Protein AF-0000000078385954 (afdb_homodimer)

pLDDT: mean 86.14, std 12.74, range [35.75, 98.88]

Solvent-accessible surface area (backbone atoms only — not comparable to full-atom values): 23461 Å² total; per-residue (Å²): 108,58,54,23,42,60,38,32,74,58,31,32,32,44,32,43,48,51,37,69,75,45,44,48,68,72,43,47,82,27,52,41,53,66,21,29,32,42,32,30,35,54,16,52,49,50,72,68,42,52,46,51,38,51,67,56,19,61,58,28,26,33,43,30,34,25,42,68,55,78,45,61,60,58,79,53,81,40,66,53,27,29,33,43,36,39,39,65,35,90,79,48,81,53,47,46,34,52,46,30,60,56,17,32,71,48,33,26,31,41,34,38,30,16,56,30,45,30,53,68,29,48,38,54,49,44,75,37,52,65,27,27,33,42,32,38,32,33,56,46,75,57,46,79,46,71,66,50,35,48,50,33,49,55,23,56,40,65,26,70,38,32,27,30,43,31,29,32,39,13,47,63,53,41,56,54,41,42,55,42,42,60,59,39,81,39,32,26,33,41,31,40,23,49,20,60,50,46,72,37,50,70,58,50,62,36,86,29,43,28,29,80,49,30,27,30,42,32,43,31,56,76,65,84,57,85,45,72,58,38,62,38,49,48,30,63,51,50,30,36,87,35,32,62,44,34,26,32,41,34,53,111,61,51,22,43,62,39,33,75,59,30,32,31,43,32,43,48,53,37,68,78,44,44,48,69,72,43,47,83,26,51,40,53,64,22,29,31,41,33,31,36,52,17,51,50,51,71,69,41,52,47,51,36,51,66,56,20,62,57,28,27,33,43,31,34,24,41,68,54,77,42,60,58,57,79,53,80,40,65,53,26,28,31,41,35,38,39,65,34,92,79,49,81,54,47,45,34,51,47,30,58,57,17,32,72,48,33,26,32,42,33,38,30,16,58,29,45,29,53,67,28,49,39,52,48,44,73,37,53,63,26,28,33,41,33,39,32,33,56,46,77,58,46,80,47,71,67,52,34,47,50,33,51,55,23,56,39,66,26,69,38,32,26,31,43,32,29,32,38,12,46,63,54,41,57,53,41,40,55,43,40,60,60,39,82,38,31,27,32,42,32,41,23,50,20,58,50,45,71,38,53,70,57,49,61,37,86,30,43,28,29,83,49,30,27,30,42,32,43,31,56,78,64,82,57,85,47,69,59,40,62,34,48,49,33,61,49,48,30,34,88,35,32,64,45,33,25,32,40,34,53

Nearest PDB structures (foldseek):
  8j07-assembly1_5  TM=4.945E-01  e=3.641E-04  Homo sapiens
  3ogm-assembly8_H  TM=3.293E-01  e=2.233E-04  Arabidopsis thaliana
  1pgv-assembly1_A  TM=3.825E-01  e=6.139E-03  Caenorhabditis elegans
  4xa9-assembly5_E  TM=4.948E-01  e=3.893E-02  Legionella pneumophila subsp. pneumophila str. Philadelphia 1
  1io0-assembly1_A  TM=4.490E-01  e=5.107E-02  Gallus gallus

Foldseek 3Di:
DLQVLVVCLPEAEDAAEQPQVDELQNNLVSHHLNHAEYAYENYDYDLVSVLSNCVSNLQHAYYHYEDADAAEAASAARQNHAYYAYHYDDVPQEAHHLRNCVNHLNHQHYHYALNRAALRNLLSCLNNLNHAEYAHEAEHPRQDDLVSLLSSVVSVLNRLRHAYYHHHNYQNNLLVCQQAVQSRQRHAYYEHAAYVCLVVVVSNQHPNRAYARHAEYESHHDPPDPCVVRVVSNVVSDDCVRYVNHNYYHD/DLQVQQVCLPEAEDAAEQPQVDELQVCLVSHHLNHAEYAYENYDYDLVSVLSNCVSNLQHAYYHYEDADAAEADSAARQNHAAYAYHYDDVPQEAHHLRPCVNHLNHQHYHYALNRAALRNLLSCLNNLNHAEYEHEAEHPRQDDLVSLLSSVVSVLNRLRHAYYHHHNYQNNLLVCQQAVQSRQRHAYYEHAAYVCLVVVVSNQHPNRAYARHAEYESHHDPPDPCVVRVVSNVVSDDCVRYVNHNYYHD

Secondary structure (DSSP, 8-state):
--HHHHH-TT--EEE--S-TT--HHHHHTTS-TT--EEE-TTS---HHHHHHHHHH-TT--EEEEEE-S---S-----TT--EEEEEEPTT--SPBPHHHHTT-TT--EEEE-GGGB-HHHHHHGGG-TT--EEE--S--TT--SHHHHHHHHHHHHT-TT--EEE-TT-HHHHHHHHHHGGG-SS--EEE-TTSHHHH-GGGGGSTT---SS--EEE----TTS-THHHHHHHHHH--TTT-TT--EEE-/---HHHH-TT--EEE--S-TT--HHHHHTTS-TT--EEE-TTS---HHHHHHHHHH-TT--EEEEEE-S---S-----TT--EEEEEEPTT--SPBPHHHHTT-TT--EEEE-GGGB-HHHHHHGGG-TT--EEE--S--TT--SHHHHHHHHHHHHT-TT--EEE-TT-HHHHHHHHHHGGG-SS--EEE-TTSHHHH-GGGGGSTT---SS--EEE----TTS-THHHHHHHHHH--TTT-TT--EEE-

Organism: Toxocara canis (NCBI:txid6265)

InterPro domains:
  IPR032675 Leucine-rich repeat domain superfamily [G3DSA:3.80.10.10] (1-251)

Structure (mmCIF, N/CA/C/O backbone):
data_AF-0000000078385954-model_v1
#
loop_
_entity.id
_entity.type
_entity.pdbx_description
1 polymer 'F-box/LRR-repeat protein'
#
loop_
_atom_site.group_PDB
_atom_site.id
_atom_site.type_symbol
_atom_site.label_atom_id
_atom_site.label_alt_id
_atom_site.label_comp_id
_atom_site.label_asym_id
_atom_site.label_entity_id
_atom_site.label_seq_id
_atom_site.pdbx_PDB_ins_code
_atom_site.Cartn_x
_atom_site.Cartn_y
_atom_site.Cartn_z
_atom_site.occupancy
_atom_site.B_iso_or_equiv
_atom_site.auth_seq_id
_atom_site.auth_comp_id
_atom_site.auth_asym_id
_atom_site.auth_atom_id
_atom_site.pdbx_PDB_model_num
ATOM 1 N N . MET A 1 1 ? -31.109 3.764 7.414 1 35.75 1 MET A N 1
ATOM 2 C CA . MET A 1 1 ? -29.906 2.941 7.508 1 35.75 1 MET A CA 1
ATOM 3 C C . MET A 1 1 ? -28.906 3.342 6.438 1 35.75 1 MET A C 1
ATOM 5 O O . MET A 1 1 ? -27.984 4.133 6.703 1 35.75 1 MET A O 1
ATOM 9 N N . ILE A 1 2 ? -28.672 2.395 5.301 1 45.84 2 ILE A N 1
ATOM 10 C CA . ILE A 1 2 ? -27.844 2.25 4.109 1 45.84 2 ILE A CA 1
ATOM 11 C C . ILE A 1 2 ? -28.219 3.322 3.088 1 45.84 2 ILE A C 1
ATOM 13 O O . ILE A 1 2 ? -28.203 3.072 1.881 1 45.84 2 ILE A O 1
ATOM 17 N N . ARG A 1 3 ? -28.906 4.227 3.5 1 47.5 3 ARG A N 1
ATOM 18 C CA . ARG A 1 3 ? -29.375 5.203 2.525 1 47.5 3 ARG A CA 1
ATOM 19 C C . ARG A 1 3 ? -28.203 5.93 1.871 1 47.5 3 ARG A C 1
ATOM 21 O O . ARG A 1 3 ? -28.391 6.73 0.952 1 47.5 3 ARG A O 1
ATOM 28 N N . LEU A 1 4 ? -27.125 6.023 2.623 1 50.22 4 LEU A N 1
ATOM 29 C CA . LEU A 1 4 ? -26.031 6.906 2.234 1 50.22 4 LEU A CA 1
ATOM 30 C C . LEU A 1 4 ? -25.531 6.562 0.833 1 50.22 4 LEU A C 1
ATOM 32 O O . LEU A 1 4 ? -25.312 7.457 0.014 1 50.22 4 LEU A O 1
ATOM 36 N N . LEU A 1 5 ? -25.359 5.148 0.55 1 57.59 5 LEU A N 1
ATOM 37 C CA . LEU A 1 5 ? -24.797 4.887 -0.773 1 57.59 5 LEU A CA 1
ATOM 38 C C . LEU A 1 5 ? -25.734 5.398 -1.866 1 57.59 5 LEU A C 1
ATOM 40 O O . LEU A 1 5 ? -25.266 5.809 -2.936 1 57.59 5 LEU A O 1
ATOM 44 N N . GLU A 1 6 ? -26.922 5.551 -1.281 1 59.97 6 GLU A N 1
ATOM 45 C CA . GLU A 1 6 ? -27.891 6.02 -2.266 1 59.97 6 GLU A CA 1
ATOM 46 C C . GLU A 1 6 ? -27.672 7.496 -2.588 1 59.97 6 GLU A C 1
ATOM 48 O O . GLU A 1 6 ? -28.016 7.957 -3.68 1 59.97 6 GLU A O 1
ATOM 53 N N . SER A 1 7 ? -26.984 8.125 -1.646 1 60.91 7 SER A N 1
ATOM 54 C CA . SER A 1 7 ? -26.875 9.562 -1.833 1 60.91 7 SER A CA 1
ATOM 55 C C . SER A 1 7 ? -25.516 9.938 -2.447 1 60.91 7 SER A C 1
ATOM 57 O O . SER A 1 7 ? -25.234 11.109 -2.674 1 60.91 7 SER A O 1
ATOM 59 N N . CYS A 1 8 ? -24.703 8.961 -2.617 1 69.38 8 CYS A N 1
ATOM 60 C CA . CYS A 1 8 ? -23.453 9.266 -3.279 1 69.38 8 CYS A CA 1
ATOM 61 C C . CYS A 1 8 ? -23.406 8.648 -4.672 1 69.38 8 CYS A C 1
ATOM 63 O O . CYS A 1 8 ? -22.688 7.672 -4.906 1 69.38 8 CYS A O 1
ATOM 65 N N . PRO A 1 9 ? -24.141 9.281 -5.555 1 67.69 9 PRO A N 1
ATOM 66 C CA . PRO A 1 9 ? -24.297 8.672 -6.879 1 67.69 9 PRO A CA 1
ATOM 67 C C . PRO A 1 9 ? -22.969 8.57 -7.633 1 67.69 9 PRO A C 1
ATOM 69 O O . PRO A 1 9 ? -22.859 7.785 -8.578 1 67.69 9 PRO A O 1
ATOM 72 N N . ASN A 1 10 ? -22.016 9.281 -7.098 1 79.75 10 ASN A N 1
ATOM 73 C CA . ASN A 1 10 ? -20.75 9.289 -7.84 1 79.75 10 ASN A CA 1
ATOM 74 C C . ASN A 1 10 ? -19.734 8.344 -7.219 1 79.75 10 ASN A C 1
ATOM 76 O O . ASN A 1 10 ? -18.562 8.32 -7.633 1 79.75 10 ASN A O 1
ATOM 80 N N . LEU A 1 11 ? -20.141 7.555 -6.344 1 85.06 11 LEU A N 1
ATOM 81 C CA . LEU A 1 11 ? -19.203 6.66 -5.664 1 85.06 11 LEU A CA 1
ATOM 82 C C . LEU A 1 11 ? -18.75 5.547 -6.598 1 85.06 11 LEU A C 1
ATOM 84 O O . LEU A 1 11 ? -19.562 4.797 -7.129 1 85.06 11 LEU A O 1
ATOM 88 N N . HIS A 1 12 ? -17.453 5.504 -6.773 1 91.06 12 HIS A N 1
ATOM 89 C CA . HIS A 1 12 ? -16.859 4.504 -7.664 1 91.06 12 HIS A CA 1
ATOM 90 C C . HIS A 1 12 ? -16.125 3.426 -6.875 1 91.06 12 HIS A C 1
ATOM 92 O O . HIS A 1 12 ? -15.992 2.295 -7.348 1 91.06 12 HIS A O 1
ATOM 98 N N . THR A 1 13 ? -15.68 3.799 -5.77 1 93.19 13 THR A N 1
ATOM 99 C CA . THR A 1 13 ? -14.961 2.861 -4.914 1 93.19 13 THR A CA 1
ATOM 100 C C . THR A 1 13 ? -15.531 2.867 -3.5 1 93.19 13 THR A C 1
ATOM 102 O O . THR A 1 13 ? -15.688 3.928 -2.891 1 93.19 13 THR A O 1
ATOM 105 N N . PHE A 1 14 ? -15.938 1.765 -3.092 1 89.75 14 PHE A N 1
ATOM 106 C CA . PHE A 1 14 ? -16.453 1.609 -1.738 1 89.75 14 PHE A CA 1
ATOM 107 C C . PHE A 1 14 ? -15.75 0.47 -1.015 1 89.75 14 PHE A C 1
ATOM 109 O O . PHE A 1 14 ? -15.797 -0.678 -1.46 1 89.75 14 PHE A O 1
ATOM 116 N N . HIS A 1 15 ? -14.984 0.729 0.047 1 90.31 15 HIS A N 1
ATOM 117 C CA . HIS A 1 15 ? -14.336 -0.258 0.903 1 90.31 15 HIS A CA 1
ATOM 118 C C . HIS A 1 15 ? -14.977 -0.299 2.283 1 90.31 15 HIS A C 1
ATOM 120 O O . HIS A 1 15 ? -15.016 0.714 2.986 1 90.31 15 HIS A O 1
ATOM 126 N N . LEU A 1 16 ? -15.539 -1.332 2.557 1 86.44 16 LEU A N 1
ATOM 127 C CA . LEU A 1 16 ? -16.062 -1.636 3.883 1 86.44 16 LEU A CA 1
ATOM 128 C C . LEU A 1 16 ? -15.352 -2.836 4.492 1 86.44 16 LEU A C 1
ATOM 130 O O . LEU A 1 16 ? -15.633 -3.98 4.137 1 86.44 16 LEU A O 1
ATOM 134 N N . CYS A 1 17 ? -14.477 -2.543 5.434 1 84.56 17 CYS A N 1
ATOM 135 C CA . CYS A 1 17 ? -13.641 -3.645 5.906 1 84.56 17 CYS A CA 1
ATOM 136 C C . CYS A 1 17 ? -13.734 -3.791 7.418 1 84.56 17 CYS A C 1
ATOM 138 O O . CYS A 1 17 ? -13.805 -2.795 8.141 1 84.56 17 CYS A O 1
ATOM 140 N N . PHE A 1 18 ? -13.789 -5.043 7.84 1 81.19 18 PHE A N 1
ATOM 141 C CA . PHE A 1 18 ? -13.695 -5.445 9.234 1 81.19 18 PHE A CA 1
ATOM 142 C C . PHE A 1 18 ? -14.914 -4.973 10.023 1 81.19 18 PHE A C 1
ATOM 144 O O . PHE A 1 18 ? -14.773 -4.387 11.094 1 81.19 18 PHE A O 1
ATOM 151 N N . HIS A 1 19 ? -15.969 -5.137 9.312 1 78.19 19 HIS A N 1
ATOM 152 C CA . HIS A 1 19 ? -17.266 -4.98 9.953 1 78.19 19 HIS A CA 1
ATOM 153 C C . HIS A 1 19 ? -18.016 -6.305 10.008 1 78.19 19 HIS A C 1
ATOM 155 O O . HIS A 1 19 ? -18.875 -6.566 9.156 1 78.19 19 HIS A O 1
ATOM 161 N N . PRO A 1 20 ? -17.719 -7.094 11.008 1 75.06 20 PRO A N 1
ATOM 162 C CA . PRO A 1 20 ? -18.281 -8.438 11.062 1 75.06 20 PRO A CA 1
ATOM 163 C C . PRO A 1 20 ? -19.812 -8.422 11.242 1 75.06 20 PRO A C 1
ATOM 165 O O . PRO A 1 20 ? -20.469 -9.422 10.953 1 75.06 20 PRO A O 1
ATOM 168 N N . ASP A 1 21 ? -20.266 -7.297 11.68 1 75.25 21 ASP A N 1
ATOM 169 C CA . ASP A 1 21 ? -21.703 -7.199 11.953 1 75.25 21 ASP A CA 1
ATOM 170 C C . ASP A 1 21 ? -22.469 -6.762 10.711 1 75.25 21 ASP A C 1
ATOM 172 O O . ASP A 1 21 ? -23.703 -6.73 10.727 1 75.25 21 ASP A O 1
ATOM 176 N N . VAL A 1 22 ? -21.734 -6.387 9.695 1 74.56 22 VAL A N 1
ATOM 177 C CA . VAL A 1 22 ? -22.391 -5.93 8.477 1 74.56 22 VAL A CA 1
ATOM 178 C C . VAL A 1 22 ? -22.297 -7.008 7.398 1 74.56 22 VAL A C 1
ATOM 180 O O . VAL A 1 22 ? -21.188 -7.41 7.012 1 74.56 22 VAL A O 1
ATOM 183 N N . ASN A 1 23 ? -23.406 -7.438 7.039 1 76.12 23 ASN A N 1
ATOM 184 C CA . ASN A 1 23 ? -23.453 -8.406 5.945 1 76.12 23 ASN A CA 1
ATOM 185 C C . ASN A 1 23 ? -23.609 -7.715 4.594 1 76.12 23 ASN A C 1
ATOM 187 O O . ASN A 1 23 ? -24.25 -6.668 4.496 1 76.12 23 ASN A O 1
ATOM 191 N N . LEU A 1 24 ? -22.953 -8.242 3.604 1 79.69 24 LEU A N 1
ATOM 192 C CA . LEU A 1 24 ? -23.031 -7.684 2.258 1 79.69 24 LEU A CA 1
ATOM 193 C C . LEU A 1 24 ? -24.484 -7.547 1.809 1 79.69 24 LEU A C 1
ATOM 195 O O . LEU A 1 24 ? -24.812 -6.637 1.048 1 79.69 24 LEU A O 1
ATOM 199 N N . SER A 1 25 ? -25.359 -8.422 2.352 1 76.88 25 SER A N 1
ATOM 200 C CA . SER A 1 25 ? -26.781 -8.383 1.979 1 76.88 25 SER A CA 1
ATOM 201 C C . SER A 1 25 ? -27.422 -7.07 2.42 1 76.88 25 SER A C 1
ATOM 203 O O . SER A 1 25 ? -28.359 -6.594 1.784 1 76.88 25 SER A O 1
ATOM 205 N N . GLU A 1 26 ? -26.875 -6.555 3.434 1 75.88 26 GLU A N 1
ATOM 206 C CA . GLU A 1 26 ? -27.438 -5.34 4.008 1 75.88 26 GLU A CA 1
ATOM 207 C C . GLU A 1 26 ? -27.094 -4.113 3.172 1 75.88 26 GLU A C 1
ATOM 209 O O . GLU A 1 26 ? -27.812 -3.111 3.191 1 75.88 26 GLU A O 1
ATOM 214 N N . ILE A 1 27 ? -26.047 -4.27 2.453 1 76.19 27 ILE A N 1
ATOM 215 C CA . ILE A 1 27 ? -25.594 -3.059 1.771 1 76.19 27 ILE A CA 1
ATOM 216 C C . ILE A 1 27 ? -25.703 -3.246 0.259 1 76.19 27 ILE A C 1
ATOM 218 O O . ILE A 1 27 ? -25.641 -2.277 -0.5 1 76.19 27 ILE A O 1
ATOM 222 N N . SER A 1 28 ? -25.906 -4.406 -0.152 1 79.19 28 SER A N 1
ATOM 223 C CA . SER A 1 28 ? -25.875 -4.73 -1.574 1 79.19 28 SER A CA 1
ATOM 224 C C . SER A 1 28 ? -26.906 -3.916 -2.35 1 79.19 28 SER A C 1
ATOM 226 O O . SER A 1 28 ? -26.625 -3.441 -3.453 1 79.19 28 SER A O 1
ATOM 228 N N . SER A 1 29 ? -28.062 -3.672 -1.745 1 76.88 29 SER A N 1
ATOM 229 C CA . SER A 1 29 ? -29.125 -2.967 -2.438 1 76.88 29 SER A CA 1
ATOM 230 C C . SER A 1 29 ? -28.859 -1.466 -2.49 1 76.88 29 SER A C 1
ATOM 232 O O . SER A 1 29 ? -29.438 -0.755 -3.314 1 76.88 29 SER A O 1
ATOM 234 N N . ALA A 1 30 ? -27.984 -1.064 -1.7 1 77.38 30 ALA A N 1
ATOM 235 C CA . ALA A 1 30 ? -27.719 0.37 -1.606 1 77.38 30 ALA A CA 1
ATOM 236 C C . ALA A 1 30 ? -26.5 0.762 -2.43 1 77.38 30 ALA A C 1
ATOM 238 O O . ALA A 1 30 ? -26.203 1.949 -2.592 1 77.38 30 ALA A O 1
ATOM 239 N N . LEU A 1 31 ? -25.844 -0.231 -2.939 1 82.88 31 LEU A N 1
ATOM 240 C CA . LEU A 1 31 ? -24.641 0.068 -3.727 1 82.88 31 LEU A CA 1
ATOM 241 C C . LEU A 1 31 ? -25.016 0.746 -5.043 1 82.88 31 LEU A C 1
ATOM 243 O O . LEU A 1 31 ? -25.953 0.321 -5.719 1 82.88 31 LEU A O 1
ATOM 247 N N . PRO A 1 32 ? -24.359 1.788 -5.297 1 83.88 32 PRO A N 1
ATOM 248 C CA . PRO A 1 32 ? -24.625 2.408 -6.598 1 83.88 32 PRO A CA 1
ATOM 249 C C . PRO A 1 32 ? -24.25 1.496 -7.766 1 83.88 32 PRO A C 1
ATOM 251 O O . PRO A 1 32 ? -23.25 0.779 -7.703 1 83.88 32 PRO A O 1
ATOM 254 N N . THR A 1 33 ? -24.984 1.541 -8.852 1 86.56 33 THR A N 1
ATOM 255 C CA . THR A 1 33 ? -24.766 0.683 -10.008 1 86.56 33 THR A CA 1
ATOM 256 C C . THR A 1 33 ? -23.5 1.087 -10.75 1 86.56 33 THR A C 1
ATOM 258 O O . THR A 1 33 ? -22.969 0.32 -11.562 1 86.56 33 THR A O 1
ATOM 261 N N . SER A 1 34 ? -23.062 2.273 -10.414 1 85.69 34 SER A N 1
ATOM 262 C CA . SER A 1 34 ? -21.875 2.791 -11.094 1 85.69 34 SER A CA 1
ATOM 263 C C . SER A 1 34 ? -20.594 2.346 -10.398 1 85.69 34 SER A C 1
ATOM 265 O O . SER A 1 34 ? -19.5 2.703 -10.82 1 85.69 34 SER A O 1
ATOM 267 N N . LEU A 1 35 ? -20.719 1.562 -9.367 1 91 35 LEU A N 1
ATOM 268 C CA . LEU A 1 35 ? -19.562 1.131 -8.578 1 91 35 LEU A CA 1
ATOM 269 C C . LEU A 1 35 ? -18.578 0.349 -9.438 1 91 35 LEU A C 1
ATOM 271 O O . LEU A 1 35 ? -18.984 -0.514 -10.219 1 91 35 LEU A O 1
ATOM 275 N N . ILE A 1 36 ? -17.391 0.665 -9.25 1 95.25 36 ILE A N 1
ATOM 276 C CA . ILE A 1 36 ? -16.328 0.035 -10.047 1 95.25 36 ILE A CA 1
ATOM 277 C C . ILE A 1 36 ? -15.469 -0.846 -9.148 1 95.25 36 ILE A C 1
ATOM 279 O O . ILE A 1 36 ? -14.914 -1.851 -9.602 1 95.25 36 ILE A O 1
ATOM 283 N N . SER A 1 37 ? -15.391 -0.481 -7.848 1 96.81 37 SER A N 1
ATOM 284 C CA . SER A 1 37 ? -14.531 -1.207 -6.918 1 96.81 37 SER A CA 1
ATOM 285 C C . SER A 1 37 ? -15.227 -1.414 -5.574 1 96.81 37 SER A C 1
ATOM 287 O O . SER A 1 37 ? -15.742 -0.462 -4.98 1 96.81 37 SER A O 1
ATOM 289 N N . LEU A 1 38 ? -15.227 -2.652 -5.184 1 94.88 38 LEU A N 1
ATOM 290 C CA . LEU A 1 38 ? -15.836 -3.002 -3.906 1 94.88 38 LEU A CA 1
ATOM 291 C C . LEU A 1 38 ? -14.898 -3.869 -3.076 1 94.88 38 LEU A C 1
ATOM 293 O O . LEU A 1 38 ? -14.375 -4.875 -3.564 1 94.88 38 LEU A O 1
ATOM 297 N N . LYS A 1 39 ? -14.633 -3.504 -1.909 1 95.06 39 LYS A N 1
ATOM 298 C CA . LYS A 1 39 ? -13.867 -4.289 -0.944 1 95.06 39 LYS A CA 1
ATOM 299 C C . LYS A 1 39 ? -14.656 -4.488 0.349 1 95.06 39 LYS A C 1
ATOM 301 O O . LYS A 1 39 ? -15.086 -3.52 0.975 1 95.06 39 LYS A O 1
ATOM 306 N N . THR A 1 40 ? -14.82 -5.68 0.716 1 91.25 40 THR A N 1
ATOM 307 C CA . THR A 1 40 ? -15.602 -5.984 1.913 1 91.25 40 THR A CA 1
ATOM 308 C C . THR A 1 40 ? -14.844 -6.961 2.812 1 91.25 40 THR A C 1
ATOM 310 O O . THR A 1 40 ? -15.453 -7.805 3.469 1 91.25 40 THR A O 1
ATOM 313 N N . ASN A 1 41 ? -13.602 -6.941 2.809 1 90.31 41 ASN A N 1
ATOM 314 C CA . ASN A 1 41 ? -12.805 -7.859 3.607 1 90.31 41 ASN A CA 1
ATOM 315 C C . ASN A 1 41 ? -13.141 -7.754 5.094 1 90.31 41 ASN A C 1
ATOM 317 O O . ASN A 1 41 ? -13.289 -6.652 5.621 1 90.31 41 ASN A O 1
ATOM 321 N N . GLY A 1 42 ? -13.242 -8.906 5.684 1 83.81 42 GLY A N 1
ATOM 322 C CA . GLY A 1 42 ? -13.57 -8.93 7.098 1 83.81 42 GLY A CA 1
ATOM 323 C C . GLY A 1 42 ? -15.062 -8.852 7.363 1 83.81 42 GLY A C 1
ATOM 324 O O . GLY A 1 42 ? -15.492 -8.859 8.523 1 83.81 42 GLY A O 1
ATOM 325 N N . CYS A 1 43 ? -15.859 -8.672 6.316 1 82.56 43 CYS A N 1
ATOM 326 C CA . CYS A 1 43 ? -17.312 -8.734 6.414 1 82.56 43 CYS A CA 1
ATOM 327 C C . CYS A 1 43 ? -17.828 -10.094 5.945 1 82.56 43 CYS A C 1
ATOM 329 O O . CYS A 1 43 ? -17.25 -10.695 5.035 1 82.56 43 CYS A O 1
ATOM 331 N N . PRO A 1 44 ? -18.859 -10.578 6.652 1 79.25 44 PRO A N 1
ATOM 332 C CA . PRO A 1 44 ? -19.422 -11.852 6.188 1 79.25 44 PRO A CA 1
ATOM 333 C C . PRO A 1 44 ? -20.016 -11.758 4.781 1 79.25 44 PRO A C 1
ATOM 335 O O . PRO A 1 44 ? -20.766 -10.828 4.488 1 79.25 44 PRO A O 1
ATOM 338 N N . VAL A 1 45 ? -19.594 -12.695 3.922 1 83.81 45 VAL A N 1
ATOM 339 C CA . VAL A 1 45 ? -20.094 -12.719 2.551 1 83.81 45 VAL A CA 1
ATOM 340 C C . VAL A 1 45 ? -20.5 -14.141 2.172 1 83.81 45 VAL A C 1
ATOM 342 O O . VAL A 1 45 ? -19.766 -15.094 2.457 1 83.81 45 VAL A O 1
ATOM 345 N N . VAL A 1 46 ? -21.672 -14.234 1.655 1 82.62 46 VAL A N 1
ATOM 346 C CA . VAL A 1 46 ? -22.109 -15.523 1.123 1 82.62 46 VAL A CA 1
ATOM 347 C C . VAL A 1 46 ? -22.25 -15.438 -0.396 1 82.62 46 VAL A C 1
ATOM 349 O O . VAL A 1 46 ? -22.297 -14.336 -0.957 1 82.62 46 VAL A O 1
ATOM 352 N N . CYS A 1 47 ? -22.219 -16.547 -1.017 1 85.69 47 CYS A N 1
ATOM 353 C CA . CYS A 1 47 ? -22.234 -16.609 -2.473 1 85.69 47 CYS A CA 1
ATOM 354 C C . CYS A 1 47 ? -23.438 -15.852 -3.039 1 85.69 47 CYS A C 1
ATOM 356 O O . CYS A 1 47 ? -23.312 -15.156 -4.047 1 85.69 47 CYS A O 1
ATOM 358 N N . ARG A 1 48 ? -24.516 -15.953 -2.406 1 85.69 48 ARG A N 1
ATOM 359 C CA . ARG A 1 48 ? -25.734 -15.305 -2.883 1 85.69 48 ARG A CA 1
ATOM 360 C C . ARG A 1 48 ? -25.578 -13.789 -2.912 1 85.69 48 ARG A C 1
ATOM 362 O O . ARG A 1 48 ? -25.984 -13.133 -3.875 1 85.69 48 ARG A O 1
ATOM 369 N N . ASP A 1 49 ? -24.969 -13.297 -1.894 1 86.88 49 ASP A N 1
ATOM 370 C CA . ASP A 1 49 ? -24.766 -11.852 -1.797 1 86.88 49 ASP A CA 1
ATOM 371 C C . ASP A 1 49 ? -23.781 -11.367 -2.869 1 86.88 49 ASP A C 1
ATOM 373 O O . ASP A 1 49 ? -24 -10.305 -3.469 1 86.88 49 ASP A O 1
ATOM 377 N N . LEU A 1 50 ? -22.766 -12.133 -3.088 1 90.19 50 LEU A N 1
ATOM 378 C CA . LEU A 1 50 ? -21.781 -11.781 -4.117 1 90.19 50 LEU A CA 1
ATOM 379 C C . LEU A 1 50 ? -22.438 -11.734 -5.492 1 90.19 50 LEU A C 1
ATOM 381 O O . LEU A 1 50 ? -22.203 -10.805 -6.27 1 90.19 50 LEU A O 1
ATOM 385 N N . LEU A 1 51 ? -23.281 -12.781 -5.719 1 91.62 51 LEU A N 1
ATOM 386 C CA . LEU A 1 51 ? -23.984 -12.844 -6.992 1 91.62 51 LEU A CA 1
ATOM 387 C C . LEU A 1 51 ? -24.875 -11.617 -7.18 1 91.62 51 LEU A C 1
ATOM 389 O O . LEU A 1 51 ? -24.906 -11.031 -8.258 1 91.62 51 LEU A O 1
ATOM 393 N N . HIS A 1 52 ? -25.531 -11.211 -6.137 1 91.12 52 HIS A N 1
ATOM 394 C CA . HIS A 1 52 ? -26.406 -10.047 -6.184 1 91.12 52 HIS A CA 1
ATOM 395 C C . HIS A 1 52 ? -25.625 -8.781 -6.523 1 91.12 52 HIS A C 1
ATOM 397 O O . HIS A 1 52 ? -26.031 -7.996 -7.379 1 91.12 52 HIS A O 1
ATOM 403 N N . VAL A 1 53 ? -24.5 -8.57 -5.957 1 91.19 53 VAL A N 1
ATOM 404 C CA . VAL A 1 53 ? -23.672 -7.395 -6.172 1 91.19 53 VAL A CA 1
ATOM 405 C C . VAL A 1 53 ? -23.141 -7.387 -7.605 1 91.19 53 VAL A C 1
ATOM 407 O O . VAL A 1 53 ? -23.188 -6.355 -8.281 1 91.19 53 VAL A O 1
ATOM 410 N N . LEU A 1 54 ? -22.719 -8.555 -8.023 1 94.38 54 LEU A N 1
ATOM 411 C CA . LEU A 1 54 ? -22.141 -8.664 -9.359 1 94.38 54 LEU A CA 1
ATOM 412 C C . LEU A 1 54 ? -23.188 -8.391 -10.43 1 94.38 54 LEU A C 1
ATOM 414 O O . LEU A 1 54 ? -22.891 -7.793 -11.461 1 94.38 54 LEU A O 1
ATOM 418 N N . LYS A 1 55 ? -24.422 -8.797 -10.141 1 93.75 55 LYS A N 1
ATOM 419 C CA . LYS A 1 55 ? -25.5 -8.547 -11.086 1 93.75 55 LYS A CA 1
ATOM 420 C C . LYS A 1 55 ? -25.922 -7.078 -11.07 1 93.75 55 LYS A C 1
ATOM 422 O O . LYS A 1 55 ? -26.219 -6.5 -12.117 1 93.75 55 LYS A O 1
ATOM 427 N N . ARG A 1 56 ? -25.859 -6.535 -9.953 1 90.88 56 ARG A N 1
ATOM 428 C CA . ARG A 1 56 ? -26.281 -5.148 -9.789 1 90.88 56 ARG A CA 1
ATOM 429 C C . ARG A 1 56 ? -25.234 -4.191 -10.344 1 90.88 56 ARG A C 1
ATOM 431 O O . ARG A 1 56 ? -25.562 -3.238 -11.055 1 90.88 56 ARG A O 1
ATOM 438 N N . CYS A 1 57 ? -24.031 -4.43 -9.93 1 92.06 57 CYS A N 1
ATOM 439 C CA . CYS A 1 57 ? -22.922 -3.588 -10.359 1 92.06 57 CYS A CA 1
ATOM 440 C C . CYS A 1 57 ? -22.203 -4.199 -11.562 1 92.06 57 CYS A C 1
ATOM 442 O O . CYS A 1 57 ? -21.078 -4.688 -11.438 1 92.06 57 CYS A O 1
ATOM 444 N N . SER A 1 58 ? -22.75 -4.066 -12.68 1 91.38 58 SER A N 1
ATOM 445 C CA . SER A 1 58 ? -22.297 -4.762 -13.875 1 91.38 58 SER A CA 1
ATOM 446 C C . SER A 1 58 ? -20.938 -4.227 -14.344 1 91.38 58 SER A C 1
ATOM 448 O O . SER A 1 58 ? -20.219 -4.895 -15.086 1 91.38 58 SER A O 1
ATOM 450 N N . ASN A 1 59 ? -20.609 -3.041 -13.867 1 92.38 59 ASN A N 1
ATOM 451 C CA . ASN A 1 59 ? -19.359 -2.438 -14.281 1 92.38 59 ASN A CA 1
ATOM 452 C C . ASN A 1 59 ? -18.25 -2.664 -13.25 1 92.38 59 ASN A C 1
ATOM 454 O O . ASN A 1 59 ? -17.172 -2.098 -13.359 1 92.38 59 ASN A O 1
ATOM 458 N N . LEU A 1 60 ? -18.5 -3.471 -12.289 1 95.88 60 LEU A N 1
ATOM 459 C CA . LEU A 1 60 ? -17.516 -3.752 -11.25 1 95.88 60 LEU A CA 1
ATOM 460 C C . LEU A 1 60 ? -16.25 -4.348 -11.844 1 95.88 60 LEU A C 1
ATOM 462 O O . LEU A 1 60 ? -16.297 -5.359 -12.547 1 95.88 60 LEU A O 1
ATOM 466 N N . SER A 1 61 ? -15.18 -3.713 -11.562 1 97.94 61 SER A N 1
ATOM 467 C CA . SER A 1 61 ? -13.906 -4.145 -12.133 1 97.94 61 SER A CA 1
ATOM 468 C C . SER A 1 61 ? -12.984 -4.715 -11.055 1 97.94 61 SER A C 1
ATOM 470 O O . SER A 1 61 ? -12.055 -5.469 -11.359 1 97.94 61 SER A O 1
ATOM 472 N N . THR A 1 62 ? -13.195 -4.32 -9.836 1 98.31 62 THR A N 1
ATOM 473 C CA . THR A 1 62 ? -12.383 -4.781 -8.711 1 98.31 62 THR A CA 1
ATOM 474 C C . THR A 1 62 ? -13.273 -5.277 -7.574 1 98.31 62 THR A C 1
ATOM 476 O O . THR A 1 62 ? -14.211 -4.586 -7.164 1 98.31 62 THR A O 1
ATOM 479 N N . LEU A 1 63 ? -12.984 -6.461 -7.137 1 97.12 63 LEU A N 1
ATOM 480 C CA . LEU A 1 63 ? -13.734 -7.059 -6.035 1 97.12 63 LEU A CA 1
ATOM 481 C C . LEU A 1 63 ? -12.797 -7.707 -5.027 1 97.12 63 LEU A C 1
ATOM 483 O O . LEU A 1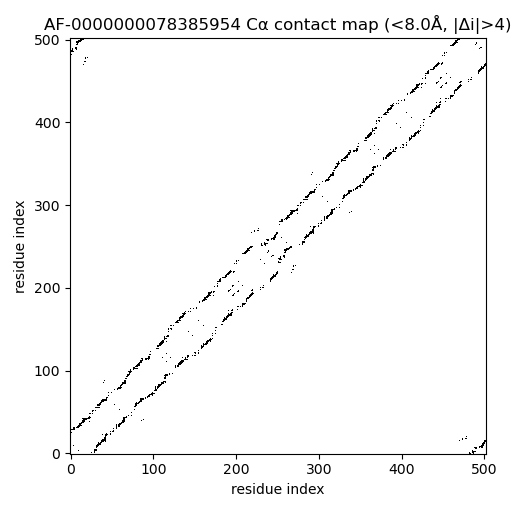 63 ? -11.875 -8.43 -5.41 1 97.12 63 LEU A O 1
ATOM 487 N N . SER A 1 64 ? -12.953 -7.402 -3.795 1 96.81 64 SER A N 1
ATOM 488 C CA . SER A 1 64 ? -12.188 -7.996 -2.701 1 96.81 64 SER A CA 1
ATOM 489 C C . SER A 1 64 ? -13.109 -8.43 -1.562 1 96.81 64 SER A C 1
ATOM 491 O O . SER A 1 64 ? -13.984 -7.676 -1.142 1 96.81 64 SER A O 1
ATOM 493 N N . PHE A 1 65 ? -12.945 -9.586 -1.143 1 92.56 65 PHE A N 1
ATOM 494 C CA . PHE A 1 65 ? -13.773 -10.07 -0.044 1 92.56 65 PHE A CA 1
ATOM 495 C C . PHE A 1 65 ? -13.07 -11.18 0.721 1 92.56 65 PHE A C 1
ATOM 497 O O . PHE A 1 65 ? -12.031 -11.688 0.279 1 92.56 65 PHE A O 1
ATOM 504 N N . THR A 1 66 ? -13.562 -11.484 1.863 1 90.5 66 THR A N 1
ATOM 505 C CA . THR A 1 66 ? -13.078 -12.586 2.695 1 90.5 66 THR A CA 1
ATOM 506 C C . THR A 1 66 ? -13.961 -13.82 2.523 1 90.5 66 THR A C 1
ATOM 508 O O . THR A 1 66 ? -15.18 -13.75 2.676 1 90.5 66 THR A O 1
ATOM 511 N N . CYS A 1 67 ? -13.289 -14.828 2.17 1 85.75 67 CYS A N 1
ATOM 512 C CA . CYS A 1 67 ? -14.008 -16.078 1.997 1 85.75 67 CYS A CA 1
ATOM 513 C C . CYS A 1 67 ? -14.273 -16.75 3.342 1 85.75 67 CYS A C 1
ATOM 515 O O . CYS A 1 67 ? -13.336 -17.125 4.047 1 85.75 67 CYS A O 1
ATOM 517 N N . THR A 1 68 ? -15.531 -16.828 3.682 1 77.12 68 THR A N 1
ATOM 518 C CA . THR A 1 68 ? -15.914 -17.438 4.945 1 77.12 68 THR A CA 1
ATOM 519 C C . THR A 1 68 ? -16.531 -18.828 4.711 1 77.12 68 THR A C 1
ATOM 521 O O . THR A 1 68 ? -16.531 -19.672 5.602 1 77.12 68 THR A O 1
ATOM 524 N N . PHE A 1 69 ? -17 -19.016 3.512 1 75.12 69 PHE A N 1
ATOM 525 C CA . PHE A 1 69 ? -17.656 -20.266 3.17 1 75.12 69 PHE A CA 1
ATOM 526 C C . PHE A 1 69 ? -17.078 -20.859 1.895 1 75.12 69 PHE A C 1
ATOM 528 O O . PHE A 1 69 ? -16.469 -20.141 1.096 1 75.12 69 PHE A O 1
ATOM 535 N N . PRO A 1 70 ? -17.203 -22.109 1.844 1 72.5 70 PRO A N 1
ATOM 536 C CA . PRO A 1 70 ? -16.719 -22.734 0.611 1 72.5 70 PRO A CA 1
ATOM 537 C C . PRO A 1 70 ? -17.344 -22.125 -0.644 1 72.5 70 PRO A C 1
ATOM 539 O O . PRO A 1 70 ? -18.562 -21.953 -0.707 1 72.5 70 PRO A O 1
ATOM 542 N N . MET A 1 71 ? -16.516 -21.625 -1.487 1 78 71 MET A N 1
ATOM 543 C CA . MET A 1 71 ? -16.969 -21.125 -2.785 1 78 71 MET A CA 1
ATOM 544 C C . MET A 1 71 ? -16.734 -22.172 -3.875 1 78 71 MET A C 1
ATOM 546 O O . MET A 1 71 ? -15.625 -22.312 -4.391 1 78 71 MET A O 1
ATOM 550 N N . HIS A 1 72 ? -17.781 -22.938 -4.195 1 76.75 72 HIS A N 1
ATOM 551 C CA . HIS A 1 72 ? -17.594 -24.094 -5.066 1 76.75 72 HIS A CA 1
ATOM 552 C C . HIS A 1 72 ? -18.203 -23.844 -6.445 1 76.75 72 HIS A C 1
ATOM 554 O O . HIS A 1 72 ? -17.734 -24.406 -7.441 1 76.75 72 HIS A O 1
ATOM 560 N N . SER A 1 73 ? -19.125 -22.969 -6.484 1 81.75 73 SER A N 1
ATOM 561 C CA . SER A 1 73 ? -19.906 -22.938 -7.715 1 81.75 73 SER A CA 1
ATOM 562 C C . SER A 1 73 ? -19.594 -21.688 -8.539 1 81.75 73 SER A C 1
ATOM 564 O O . SER A 1 73 ? -19.156 -20.672 -7.992 1 81.75 73 SER A O 1
ATOM 566 N N . ARG A 1 74 ? -19.75 -21.906 -9.844 1 89.31 74 ARG A N 1
ATOM 567 C CA . ARG A 1 74 ? -19.719 -20.75 -10.75 1 89.31 74 ARG A CA 1
ATOM 568 C C . ARG A 1 74 ? -20.906 -19.828 -10.508 1 89.31 74 ARG A C 1
ATOM 570 O O . ARG A 1 74 ? -22.031 -20.297 -10.367 1 89.31 74 ARG A O 1
ATOM 577 N N . LEU A 1 75 ? -20.656 -18.641 -10.336 1 90.62 75 LEU A N 1
ATOM 578 C CA . LEU A 1 75 ? -21.688 -17.641 -10.102 1 90.62 75 LEU A CA 1
ATOM 579 C C . LEU A 1 75 ? -22.328 -17.203 -11.414 1 90.62 75 LEU A C 1
ATOM 581 O O . LEU A 1 75 ? -23.484 -16.781 -11.438 1 90.62 75 LEU A O 1
ATOM 585 N N . GLY A 1 76 ? -21.703 -17.328 -12.477 1 92.81 76 GLY A N 1
ATOM 586 C CA . GLY A 1 76 ? -22 -16.797 -13.797 1 92.81 76 GLY A CA 1
ATOM 587 C C . GLY A 1 76 ? -20.781 -16.344 -14.562 1 92.81 76 GLY A C 1
ATOM 588 O O . GLY A 1 76 ? -19.719 -16.969 -14.469 1 92.81 76 GLY A O 1
ATOM 589 N N . SER A 1 77 ? -20.984 -15.492 -15.469 1 95.38 77 SER A N 1
ATOM 590 C CA . SER A 1 77 ? -19.875 -14.914 -16.219 1 95.38 77 SER A CA 1
ATOM 591 C C . SER A 1 77 ? -19.828 -13.398 -16.062 1 95.38 77 SER A C 1
ATOM 593 O O . SER A 1 77 ? -20.781 -12.703 -16.422 1 95.38 77 SER A O 1
ATOM 595 N N . PHE A 1 78 ? -18.828 -12.922 -15.531 1 96.75 78 PHE A N 1
ATOM 596 C CA . PHE A 1 78 ? -18.641 -11.5 -15.266 1 96.75 78 PHE A CA 1
ATOM 597 C C . PHE A 1 78 ? -17.344 -11 -15.883 1 96.75 78 PHE A C 1
ATOM 599 O O . PHE A 1 78 ? -16.344 -10.82 -15.18 1 96.75 78 PHE A O 1
ATOM 606 N N . PRO A 1 79 ? -17.375 -10.727 -17.156 1 96 79 PRO A N 1
ATOM 607 C CA . PRO A 1 79 ? -16.156 -10.43 -17.906 1 96 79 PRO A CA 1
ATOM 608 C C . PRO A 1 79 ? -15.57 -9.062 -17.562 1 96 79 PRO A C 1
ATOM 610 O O . PRO A 1 79 ? -14.43 -8.773 -17.906 1 96 79 PRO A O 1
ATOM 613 N N . ASN A 1 80 ? -16.359 -8.219 -16.812 1 96.56 80 ASN A N 1
ATOM 614 C CA . ASN A 1 80 ? -15.867 -6.879 -16.516 1 96.56 80 ASN A CA 1
ATOM 615 C C . ASN A 1 80 ? -14.922 -6.879 -15.312 1 96.56 80 ASN A C 1
ATOM 617 O O . ASN A 1 80 ? -14.164 -5.926 -15.117 1 96.56 80 ASN A O 1
ATOM 621 N N . L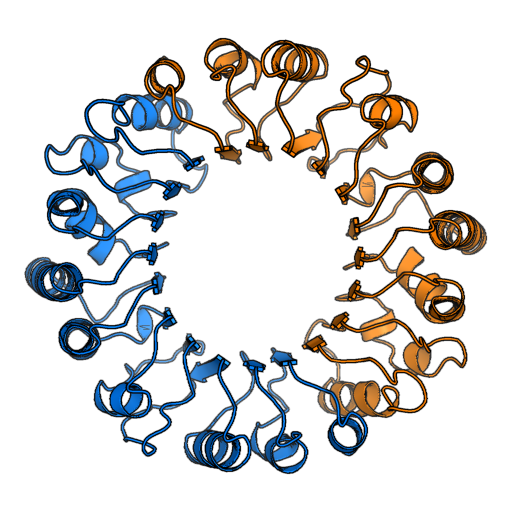EU A 1 81 ? -14.953 -7.914 -14.492 1 97.69 81 LEU A N 1
ATOM 622 C CA . LEU A 1 81 ? -14.078 -7.996 -13.328 1 97.69 81 LEU A CA 1
ATOM 623 C C . LEU A 1 81 ? -12.641 -8.281 -13.742 1 97.69 81 LEU A C 1
ATOM 625 O O . LEU A 1 81 ? -12.367 -9.305 -14.383 1 97.69 81 LEU A O 1
ATOM 629 N N . GLN A 1 82 ? -11.766 -7.422 -13.375 1 98.31 82 GLN A N 1
ATOM 630 C CA . GLN A 1 82 ? -10.367 -7.531 -13.789 1 98.31 82 GLN A CA 1
ATOM 631 C C . GLN A 1 82 ? -9.469 -7.836 -12.594 1 98.31 82 GLN A C 1
ATOM 633 O O . GLN A 1 82 ? -8.406 -8.438 -12.742 1 98.31 82 GLN A O 1
ATOM 638 N N . THR A 1 83 ? -9.867 -7.379 -11.453 1 98.75 83 THR A N 1
ATOM 639 C CA . THR A 1 83 ? -9.102 -7.574 -10.227 1 98.75 83 THR A CA 1
ATOM 640 C C . THR A 1 83 ? -9.938 -8.281 -9.172 1 98.75 83 THR A C 1
ATOM 642 O O . THR A 1 83 ? -11.023 -7.82 -8.812 1 98.75 83 THR A O 1
ATOM 645 N N . LEU A 1 84 ? -9.445 -9.398 -8.734 1 98.06 84 LEU A N 1
ATOM 646 C CA . LEU A 1 84 ? -10.133 -10.195 -7.727 1 98.06 84 LEU A CA 1
ATOM 647 C C . LEU A 1 84 ? -9.211 -10.523 -6.562 1 98.06 84 LEU A C 1
ATOM 649 O O . LEU A 1 84 ? -8.117 -11.055 -6.762 1 98.06 84 LEU A O 1
ATOM 653 N N . GLN A 1 85 ? -9.578 -10.141 -5.387 1 97.5 85 GLN A N 1
ATOM 654 C CA . GLN A 1 85 ? -8.828 -10.43 -4.172 1 97.5 85 GLN A CA 1
ATOM 655 C C . GLN A 1 85 ? -9.68 -11.203 -3.168 1 97.5 85 GLN A C 1
ATOM 657 O O . GLN A 1 85 ? -10.75 -10.742 -2.777 1 97.5 85 GLN A O 1
ATOM 662 N N . ILE A 1 86 ? -9.172 -12.32 -2.773 1 94.19 86 ILE A N 1
ATOM 663 C CA . ILE A 1 86 ? -9.906 -13.172 -1.854 1 94.19 86 ILE A CA 1
ATOM 664 C C . ILE A 1 86 ? -9.023 -13.539 -0.665 1 94.19 86 ILE A C 1
ATOM 666 O O . ILE A 1 86 ? -8.031 -14.258 -0.82 1 94.19 86 ILE A O 1
ATOM 670 N N . ASP A 1 87 ? -9.391 -13.109 0.426 1 90.81 87 ASP A N 1
ATOM 671 C CA . ASP A 1 87 ? -8.688 -13.516 1.64 1 90.81 87 ASP A CA 1
ATOM 672 C C . ASP A 1 87 ? -9.453 -14.609 2.383 1 90.81 87 ASP A C 1
ATOM 674 O O . ASP A 1 87 ? -10.641 -14.812 2.139 1 90.81 87 ASP A O 1
ATOM 678 N N . GLY A 1 88 ? -8.742 -15.375 3.174 1 83.12 88 GLY A N 1
ATOM 679 C CA . GLY A 1 88 ? -9.375 -16.422 3.959 1 83.12 88 GLY A CA 1
ATOM 680 C C . GLY A 1 88 ? -9.734 -15.977 5.363 1 83.12 88 GLY A C 1
ATOM 681 O O . GLY A 1 88 ? -9.008 -15.195 5.98 1 83.12 88 GLY A O 1
ATOM 682 N N . ALA A 1 89 ? -10.914 -16.344 5.672 1 71.62 89 ALA A N 1
ATOM 683 C CA . ALA A 1 89 ? -11.281 -16.141 7.07 1 71.62 89 ALA A CA 1
ATOM 684 C C . ALA A 1 89 ? -10.422 -16.984 8 1 71.62 89 ALA A C 1
ATOM 686 O O . ALA A 1 89 ? -9.828 -17.984 7.57 1 71.62 89 ALA A O 1
ATOM 687 N N . ILE A 1 90 ? -10.32 -16.453 9.125 1 60.78 90 ILE A N 1
ATOM 688 C CA . ILE A 1 90 ? -9.625 -17.234 10.141 1 60.78 90 ILE A CA 1
ATOM 689 C C . ILE A 1 90 ? -10.289 -18.594 10.289 1 60.78 90 ILE A C 1
ATOM 691 O O . ILE A 1 90 ? -11.5 -18.688 10.484 1 60.78 90 ILE A O 1
ATOM 695 N N . GLY A 1 91 ? -9.57 -19.609 9.992 1 61.97 91 GLY A N 1
ATOM 696 C CA . GLY A 1 91 ? -10.094 -20.953 10.164 1 61.97 91 GLY A CA 1
ATOM 697 C C . GLY A 1 91 ? -10.688 -21.531 8.883 1 61.97 91 GLY A C 1
ATOM 698 O O . GLY A 1 91 ? -11.242 -22.641 8.891 1 61.97 91 GLY A O 1
ATOM 699 N N . ALA A 1 92 ? -10.648 -20.672 7.887 1 65.31 92 ALA A N 1
ATOM 700 C CA . ALA A 1 92 ? -11.141 -21.219 6.625 1 65.31 92 ALA A CA 1
ATOM 701 C C . ALA A 1 92 ? -10.359 -22.469 6.234 1 65.31 92 ALA A C 1
ATOM 703 O O . ALA A 1 92 ? -9.125 -22.469 6.25 1 65.31 92 ALA A O 1
ATOM 704 N N . ASN A 1 93 ? -11.078 -23.516 6.141 1 65.88 93 ASN A N 1
ATOM 705 C CA . ASN A 1 93 ? -10.422 -24.812 5.961 1 65.88 93 ASN A CA 1
ATOM 706 C C . ASN A 1 93 ? -10.703 -25.391 4.574 1 65.88 93 ASN A C 1
ATOM 708 O O . ASN A 1 93 ? -10.359 -26.531 4.297 1 65.88 93 ASN A O 1
ATOM 712 N N . GLN A 1 94 ? -11.352 -24.672 3.795 1 80.44 94 GLN A N 1
ATOM 713 C CA . GLN A 1 94 ? -11.633 -25.25 2.484 1 80.44 94 GLN A CA 1
ATOM 714 C C . GLN A 1 94 ? -11.125 -24.344 1.365 1 80.44 94 GLN A C 1
ATOM 716 O O . GLN A 1 94 ? -11.266 -23.125 1.433 1 80.44 94 GLN A O 1
ATOM 721 N N . PRO A 1 95 ? -10.547 -24.922 0.333 1 87.06 95 PRO A N 1
ATOM 722 C CA . PRO A 1 95 ? -10.039 -24.141 -0.79 1 87.06 95 PRO A CA 1
ATOM 723 C C . PRO A 1 95 ? -11.148 -23.625 -1.707 1 87.06 95 PRO A C 1
ATOM 725 O O .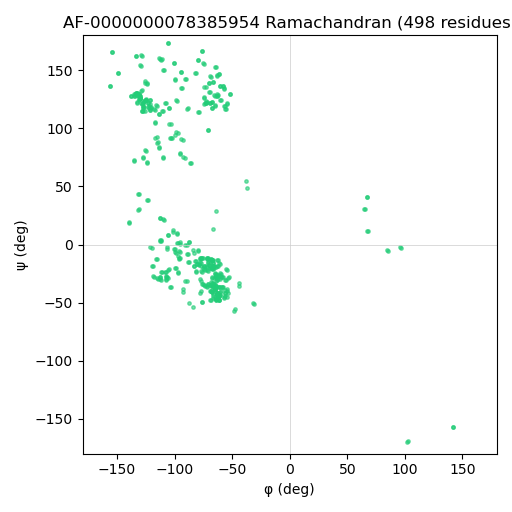 PRO A 1 95 ? -12.25 -24.172 -1.707 1 87.06 95 PRO A O 1
ATOM 728 N N . ILE A 1 96 ? -10.867 -22.578 -2.408 1 89.44 96 ILE A N 1
ATOM 729 C CA . ILE A 1 96 ? -11.742 -22.094 -3.473 1 89.44 96 ILE A CA 1
ATOM 730 C C . ILE A 1 96 ? -11.625 -23 -4.691 1 89.44 96 ILE A C 1
ATOM 732 O O . ILE A 1 96 ? -10.531 -23.438 -5.047 1 89.44 96 ILE A O 1
ATOM 736 N N . HIS A 1 97 ? -12.758 -23.312 -5.25 1 89.94 97 HIS A N 1
ATOM 737 C CA . HIS A 1 97 ? -12.742 -24.188 -6.418 1 89.94 97 HIS A CA 1
ATOM 738 C C . HIS A 1 97 ? -12.422 -23.406 -7.688 1 89.94 97 HIS A C 1
ATOM 740 O O . HIS A 1 97 ? -12.812 -22.25 -7.816 1 89.94 97 HIS A O 1
ATOM 746 N N . ALA A 1 98 ? -11.75 -24.109 -8.602 1 92.12 98 ALA A N 1
ATOM 747 C CA . ALA A 1 98 ? -11.383 -23.516 -9.883 1 92.12 98 ALA A CA 1
ATOM 748 C C . ALA A 1 98 ? -12.617 -22.984 -10.617 1 92.12 98 ALA A C 1
ATOM 750 O O . ALA A 1 98 ? -12.547 -21.969 -11.312 1 92.12 98 ALA A O 1
ATOM 751 N N . GLU A 1 99 ? -13.812 -23.625 -10.398 1 92.44 99 GLU A N 1
ATOM 752 C CA . GLU A 1 99 ? -15.055 -23.234 -11.062 1 92.44 99 GLU A CA 1
ATOM 753 C C . GLU A 1 99 ? -15.484 -21.828 -10.656 1 92.44 99 GLU A C 1
ATOM 755 O O . GLU A 1 99 ? -16.047 -21.094 -11.461 1 92.44 99 GLU A O 1
ATOM 760 N N . PHE A 1 100 ? -15.234 -21.531 -9.461 1 93.69 100 PHE A N 1
ATOM 761 C CA . PHE A 1 100 ? -15.594 -20.203 -8.977 1 93.69 100 PHE A CA 1
ATOM 762 C C . PHE A 1 100 ? -14.805 -19.125 -9.719 1 93.69 100 PHE A C 1
ATOM 764 O O . PHE A 1 100 ? -15.375 -18.125 -10.172 1 93.69 100 PHE A O 1
ATOM 771 N N . ILE A 1 101 ? -13.477 -19.312 -9.852 1 94.44 101 ILE A N 1
ATOM 772 C CA . ILE A 1 101 ? -12.633 -18.344 -10.539 1 94.44 101 ILE A CA 1
ATOM 773 C C . ILE A 1 101 ? -13.039 -18.25 -12.008 1 94.44 101 ILE A C 1
ATOM 775 O O . ILE A 1 101 ? -12.922 -17.188 -12.625 1 94.44 101 ILE A O 1
ATOM 779 N N . GLY A 1 102 ? -13.594 -19.391 -12.477 1 95.12 102 GLY A N 1
ATOM 780 C CA . GLY A 1 102 ? -14.086 -19.406 -13.844 1 95.12 102 GLY A CA 1
ATOM 781 C C . GLY A 1 102 ? -15.188 -18.406 -14.102 1 95.12 102 GLY A C 1
ATOM 782 O O . GLY A 1 102 ? -15.484 -18.078 -15.25 1 95.12 102 GLY A O 1
ATOM 783 N N . SER A 1 103 ? -15.828 -17.859 -13.078 1 95.69 103 SER A N 1
ATOM 784 C CA . SER A 1 103 ? -16.859 -16.828 -13.195 1 95.69 103 SER A CA 1
ATOM 785 C C . SER A 1 103 ? -16.281 -15.508 -13.688 1 95.69 103 SER A C 1
ATOM 787 O O . SER A 1 103 ? -17.016 -14.617 -14.109 1 95.69 103 SER A O 1
ATOM 789 N N . PHE A 1 104 ? -14.945 -15.398 -13.695 1 96.75 104 PHE A N 1
ATOM 790 C CA . PHE A 1 104 ? -14.258 -14.156 -14.023 1 96.75 104 PHE A CA 1
ATOM 791 C C . PHE A 1 104 ? -13.219 -14.383 -15.109 1 96.75 104 PHE A C 1
ATOM 793 O O . PHE A 1 104 ? -12.016 -14.305 -14.859 1 96.75 104 PHE A O 1
ATOM 800 N N . PRO A 1 105 ? -13.609 -14.562 -16.328 1 95.94 105 PRO A N 1
ATOM 801 C CA . PRO A 1 105 ? -12.742 -15.031 -17.406 1 95.94 105 PRO A CA 1
ATOM 802 C C . PRO A 1 105 ? -11.672 -14.008 -17.797 1 95.94 105 PRO A C 1
ATOM 804 O O . PRO A 1 105 ? -10.641 -14.367 -18.359 1 95.94 105 PRO A O 1
ATOM 807 N N . ASN A 1 106 ? -11.898 -12.727 -17.453 1 97.19 106 ASN A N 1
ATOM 808 C CA . ASN A 1 106 ? -10.969 -11.688 -17.875 1 97.19 106 ASN A CA 1
ATOM 809 C C . ASN A 1 106 ? -10.156 -11.141 -16.719 1 97.19 106 ASN A C 1
ATOM 811 O O . ASN A 1 106 ? -9.625 -10.031 -16.781 1 97.19 106 ASN A O 1
ATOM 815 N N . VAL A 1 107 ? -10.039 -11.883 -15.656 1 98.06 107 VAL A N 1
ATOM 816 C CA . VAL A 1 107 ? -9.273 -11.438 -14.5 1 98.06 107 VAL A CA 1
ATOM 817 C C . VAL A 1 107 ? -7.805 -11.266 -14.883 1 98.06 107 VAL A C 1
ATOM 819 O O . VAL A 1 107 ? -7.219 -12.133 -15.531 1 98.06 107 VAL A O 1
ATOM 822 N N . ARG A 1 108 ? -7.273 -10.141 -14.594 1 98.69 108 ARG A N 1
ATOM 823 C CA . ARG A 1 108 ? -5.883 -9.828 -14.898 1 98.69 108 ARG A CA 1
ATOM 824 C C . ARG A 1 108 ? -5.035 -9.805 -13.633 1 98.69 108 ARG A C 1
ATOM 826 O O . ARG A 1 108 ? -3.82 -10.016 -13.688 1 98.69 108 ARG A O 1
ATOM 833 N N . ARG A 1 109 ? -5.66 -9.461 -12.594 1 98.81 109 ARG A N 1
ATOM 834 C CA . ARG A 1 109 ? -5.023 -9.43 -11.281 1 98.81 109 ARG A CA 1
ATOM 835 C C . ARG A 1 109 ? -5.77 -10.305 -10.289 1 98.81 109 ARG A C 1
ATOM 837 O O . ARG A 1 109 ? -6.934 -10.047 -9.977 1 98.81 109 ARG A O 1
ATOM 844 N N . LEU A 1 110 ? -5.105 -11.305 -9.789 1 98.69 110 LEU A N 1
ATOM 845 C CA . LEU A 1 110 ? -5.723 -12.266 -8.891 1 98.69 110 LEU A CA 1
ATOM 846 C C . LEU A 1 110 ? -4.906 -12.406 -7.605 1 98.69 110 LEU A C 1
ATOM 848 O O . LEU A 1 110 ? -3.709 -12.695 -7.652 1 98.69 110 LEU A O 1
ATOM 852 N N . GLU A 1 111 ? -5.488 -12.102 -6.52 1 97.94 111 GLU A N 1
ATOM 853 C CA . GLU A 1 111 ? -4.891 -12.312 -5.203 1 97.94 111 GLU A CA 1
ATOM 854 C C . GLU A 1 111 ? -5.723 -13.281 -4.371 1 97.94 111 GLU A C 1
ATOM 856 O O . GLU A 1 111 ? -6.879 -13 -4.051 1 97.94 111 GLU A O 1
ATOM 861 N N . ILE A 1 112 ? -5.117 -14.367 -4.074 1 94.88 112 ILE A N 1
ATOM 862 C CA . ILE A 1 112 ? -5.781 -15.383 -3.268 1 94.88 112 ILE A CA 1
ATOM 863 C C . ILE A 1 112 ? -4.879 -15.781 -2.102 1 94.88 112 ILE A C 1
ATOM 865 O O . ILE A 1 112 ? -3.686 -16.031 -2.287 1 94.88 112 ILE A O 1
ATOM 869 N N . ALA A 1 113 ? -5.488 -15.812 -0.92 1 92.5 113 ALA A N 1
ATOM 870 C CA . ALA A 1 113 ? -4.734 -16.391 0.193 1 92.5 113 ALA A CA 1
ATOM 871 C C . ALA A 1 113 ? -4.293 -17.812 -0.121 1 92.5 113 ALA A C 1
ATOM 873 O O . ALA A 1 113 ? -5.094 -18.625 -0.592 1 92.5 113 ALA A O 1
ATOM 874 N N . ALA A 1 114 ? -3.043 -18.125 0.16 1 89.56 114 ALA A N 1
ATOM 875 C CA . ALA A 1 114 ? -2.506 -19.438 -0.167 1 89.56 114 ALA A CA 1
ATOM 876 C C . ALA A 1 114 ? -3.293 -20.547 0.537 1 89.56 114 ALA A C 1
ATOM 878 O O . ALA A 1 114 ? -3.428 -21.656 0.011 1 89.56 114 ALA A O 1
ATOM 879 N N . ALA A 1 115 ? -3.85 -20.234 1.639 1 88.31 115 ALA A N 1
ATOM 880 C CA . ALA A 1 115 ? -4.625 -21.203 2.414 1 88.31 115 ALA A CA 1
ATOM 881 C C . ALA A 1 115 ? -5.895 -21.609 1.674 1 88.31 115 ALA A C 1
ATOM 883 O O . ALA A 1 115 ? -6.539 -22.594 2.027 1 88.31 115 ALA A O 1
ATOM 884 N N . LEU A 1 116 ? -6.242 -20.828 0.677 1 89.75 116 LEU A N 1
ATOM 885 C CA . LEU A 1 116 ? -7.457 -21.109 -0.087 1 89.75 116 LEU A CA 1
ATOM 886 C C . LEU A 1 116 ? -7.117 -21.672 -1.459 1 89.75 116 LEU A C 1
ATOM 888 O O . LEU A 1 116 ? -8.016 -21.984 -2.25 1 89.75 116 LEU A O 1
ATOM 892 N N . ALA A 1 117 ? -5.93 -21.797 -1.824 1 91.31 117 ALA A N 1
ATOM 893 C CA . ALA A 1 117 ? -5.516 -22.156 -3.174 1 91.31 117 ALA A CA 1
ATOM 894 C C . ALA A 1 117 ? -5.043 -23.609 -3.225 1 91.31 117 ALA A C 1
ATOM 896 O O . ALA A 1 117 ? -3.922 -23.922 -2.818 1 91.31 117 ALA A O 1
ATOM 897 N N . SER A 1 118 ? -5.852 -24.469 -3.746 1 91.31 118 SER A N 1
ATOM 898 C CA . SER A 1 118 ? -5.461 -25.859 -3.951 1 91.31 118 SER A CA 1
ATOM 899 C C . SER A 1 118 ? -4.543 -26 -5.16 1 91.31 118 SER A C 1
ATOM 901 O O . SER A 1 118 ? -4.406 -25.062 -5.957 1 91.31 118 SER A O 1
ATOM 903 N N . ARG A 1 119 ? -3.918 -27.172 -5.238 1 93.06 119 ARG A N 1
ATOM 904 C CA . ARG A 1 119 ? -3.121 -27.5 -6.418 1 93.06 119 ARG A CA 1
ATOM 905 C C . ARG A 1 119 ? -3.957 -27.391 -7.688 1 93.06 119 ARG A C 1
ATOM 907 O O . ARG A 1 119 ? -3.518 -26.797 -8.68 1 93.06 119 ARG A O 1
ATOM 914 N N . GLU A 1 120 ? -5.172 -27.891 -7.562 1 92.81 120 GLU A N 1
ATOM 915 C CA . GLU A 1 120 ? -6.074 -27.891 -8.711 1 92.81 120 GLU A CA 1
ATOM 916 C C . GLU A 1 120 ? -6.395 -26.469 -9.156 1 92.81 120 GLU A C 1
ATOM 918 O O . GLU A 1 120 ? -6.414 -26.172 -10.352 1 92.81 120 GLU A O 1
ATOM 923 N N . LEU A 1 121 ? -6.613 -25.609 -8.219 1 94.19 121 LEU A N 1
ATOM 924 C CA . LEU A 1 121 ? -6.918 -24.219 -8.539 1 94.19 121 LEU A CA 1
ATOM 925 C C . LEU A 1 121 ? -5.734 -23.547 -9.234 1 94.19 121 LEU A C 1
ATOM 927 O O . LEU A 1 121 ? -5.898 -22.938 -10.297 1 94.19 121 LEU A O 1
ATOM 931 N N . ILE A 1 122 ? -4.547 -23.703 -8.688 1 96.31 122 ILE A N 1
ATOM 932 C CA . ILE A 1 122 ? -3.359 -23.047 -9.242 1 96.31 122 ILE A CA 1
ATOM 933 C C . ILE A 1 122 ? -3.096 -23.578 -10.648 1 96.31 122 ILE A C 1
ATOM 935 O O . ILE A 1 122 ? -2.842 -22.797 -11.57 1 96.31 122 ILE A O 1
ATOM 939 N N . CYS A 1 123 ? -3.203 -24.891 -10.82 1 96.5 123 CYS A N 1
ATOM 940 C CA . CYS A 1 123 ? -2.963 -25.484 -12.133 1 96.5 123 CYS A CA 1
ATOM 941 C C . CYS A 1 123 ? -3.986 -25 -13.148 1 96.5 123 CYS A C 1
ATOM 943 O O . CYS A 1 123 ? -3.66 -24.797 -14.32 1 96.5 123 CYS A O 1
ATOM 945 N N . SER A 1 124 ? -5.188 -24.719 -12.664 1 96 124 SER A N 1
ATOM 946 C CA . SER A 1 124 ? -6.25 -24.281 -13.555 1 96 124 SER A CA 1
ATOM 947 C C . SER A 1 124 ? -6 -22.859 -14.062 1 96 124 SER A C 1
ATOM 949 O O . SER A 1 124 ? -6.586 -22.438 -15.062 1 96 124 SER A O 1
ATOM 951 N N . LEU A 1 125 ? -5.168 -22.094 -13.406 1 97.06 125 LEU A N 1
ATOM 952 C CA . LEU A 1 125 ? -4.902 -20.703 -13.781 1 97.06 125 LEU A CA 1
ATOM 953 C C . LEU A 1 125 ? -4.195 -20.625 -15.133 1 97.06 125 LEU A C 1
ATOM 955 O O . LEU A 1 125 ? -4.16 -19.562 -15.758 1 97.06 125 LEU A O 1
ATOM 959 N N . ALA A 1 126 ? -3.596 -21.766 -15.539 1 96.69 126 ALA A N 1
ATOM 960 C CA . ALA A 1 126 ? -2.916 -21.812 -16.828 1 96.69 126 ALA A CA 1
ATOM 961 C C . ALA A 1 126 ? -3.854 -21.391 -17.969 1 96.69 126 ALA A C 1
ATOM 963 O O . ALA A 1 126 ? -3.404 -20.922 -19.016 1 96.69 126 ALA A O 1
ATOM 964 N N . ALA A 1 127 ? -5.152 -21.484 -17.734 1 95.94 127 ALA A N 1
ATOM 965 C CA . ALA A 1 127 ? -6.148 -21.141 -18.75 1 95.94 127 ALA A CA 1
ATOM 966 C C . ALA A 1 127 ? -6.383 -19.641 -18.812 1 95.94 127 ALA A C 1
ATOM 968 O O . ALA A 1 127 ? -6.977 -19.141 -19.766 1 95.94 127 ALA A O 1
ATOM 969 N N . PHE A 1 128 ? -5.957 -18.875 -17.859 1 97.06 128 PHE A N 1
ATOM 970 C CA . PHE A 1 128 ? -6.164 -17.422 -17.797 1 97.06 128 PHE A CA 1
ATOM 971 C C . PHE A 1 128 ? -5.008 -16.672 -18.453 1 97.06 128 PHE A C 1
ATOM 973 O O . PHE A 1 128 ? -4.23 -16.016 -17.766 1 97.06 128 PHE A O 1
ATOM 980 N N . THR A 1 129 ? -4.953 -16.688 -19.719 1 96.5 129 THR A N 1
ATOM 981 C CA . THR A 1 129 ? -3.811 -16.234 -20.5 1 96.5 129 THR A CA 1
ATOM 982 C C . THR A 1 129 ? -3.609 -14.727 -20.344 1 96.5 129 THR A C 1
ATOM 984 O O . THR A 1 129 ? -2.541 -14.203 -20.656 1 96.5 129 THR A O 1
ATOM 987 N N . GLN A 1 130 ? -4.648 -14.055 -19.781 1 97 130 GLN A N 1
ATOM 988 C CA . GLN A 1 130 ? -4.531 -12.609 -19.609 1 97 130 GLN A CA 1
ATOM 989 C C . GLN A 1 130 ? -4.094 -12.242 -18.203 1 97 130 GLN A C 1
ATOM 991 O O . GLN A 1 130 ? -3.959 -11.062 -17.875 1 97 130 GLN A O 1
ATOM 996 N N . LEU A 1 131 ? -3.857 -13.219 -17.344 1 98.38 131 LEU A N 1
ATOM 997 C CA . LEU A 1 131 ? -3.451 -12.977 -15.961 1 98.38 131 LEU A CA 1
ATOM 998 C C . LEU A 1 131 ? -2.082 -12.305 -15.906 1 98.38 131 LEU A C 1
ATOM 1000 O O . LEU A 1 131 ? -1.101 -12.844 -16.422 1 98.38 131 LEU A O 1
ATOM 1004 N N . GLU A 1 132 ? -2.045 -11.141 -15.336 1 98.75 132 GLU A N 1
ATOM 1005 C CA . GLU A 1 132 ? -0.83 -10.336 -15.297 1 98.75 132 GLU A CA 1
ATOM 1006 C C . GLU A 1 132 ? -0.18 -10.383 -13.914 1 98.75 132 GLU A C 1
ATOM 1008 O O . GLU A 1 132 ? 1.045 -10.312 -13.797 1 98.75 132 GLU A O 1
ATOM 1013 N N . LYS A 1 133 ? -0.998 -10.406 -12.93 1 98.88 133 LYS A N 1
ATOM 1014 C CA . LYS A 1 133 ? -0.521 -10.391 -11.547 1 98.88 133 LYS A CA 1
ATOM 1015 C C . LYS A 1 133 ? -1.187 -11.484 -10.719 1 98.88 133 LYS A C 1
ATOM 1017 O O . LYS A 1 133 ? -2.41 -11.641 -10.758 1 98.88 133 LYS A O 1
ATOM 1022 N N . LEU A 1 134 ? -0.378 -12.242 -10.039 1 98.75 134 LEU A N 1
ATOM 1023 C CA . LEU A 1 134 ? -0.87 -13.297 -9.164 1 98.75 134 LEU A CA 1
ATOM 1024 C C . LEU A 1 134 ? -0.222 -13.203 -7.781 1 98.75 134 LEU A C 1
ATOM 1026 O O . LEU A 1 134 ? 1.002 -13.094 -7.672 1 98.75 134 LEU A O 1
ATOM 1030 N N . THR A 1 135 ? -1.02 -13.148 -6.781 1 98.38 135 THR A N 1
ATOM 1031 C CA . THR A 1 135 ? -0.551 -13.188 -5.402 1 98.38 135 THR A CA 1
ATOM 1032 C C . THR A 1 135 ? -1.06 -14.438 -4.691 1 98.38 135 THR A C 1
ATOM 1034 O O . THR A 1 135 ? -2.266 -14.688 -4.652 1 98.38 135 THR A O 1
ATOM 1037 N N . LEU A 1 136 ? -0.169 -15.211 -4.258 1 96.38 136 LEU A N 1
ATOM 1038 C CA . LEU A 1 136 ? -0.427 -16.391 -3.453 1 96.38 136 LEU A CA 1
ATOM 1039 C C . LEU A 1 136 ? 0.343 -16.344 -2.139 1 96.38 136 LEU A C 1
ATOM 1041 O O . LEU A 1 136 ? 1.193 -17.188 -1.875 1 96.38 136 LEU A O 1
ATOM 1045 N N . SER A 1 137 ? -0.06 -15.523 -1.335 1 94.44 137 SER A N 1
ATOM 1046 C CA . SER A 1 137 ? 0.703 -15.258 -0.12 1 94.44 137 SER A CA 1
ATOM 1047 C C . SER A 1 137 ? 0.195 -16.094 1.048 1 94.44 137 SER A C 1
ATOM 1049 O O . SER A 1 137 ? -0.979 -16.469 1.084 1 94.44 137 SER A O 1
ATOM 1051 N N . GLY A 1 138 ? 1.088 -16.453 1.928 1 90.5 138 GLY A N 1
ATOM 1052 C CA . GLY A 1 138 ? 0.725 -17.125 3.164 1 90.5 138 GLY A CA 1
ATOM 1053 C C . GLY A 1 138 ? 1.003 -18.609 3.137 1 90.5 138 GLY A C 1
ATOM 1054 O O . GLY A 1 138 ? 1.678 -19.109 2.23 1 90.5 138 GLY A O 1
ATOM 1055 N N . ALA A 1 139 ? 0.514 -19.359 4.129 1 82.69 139 ALA A N 1
ATOM 1056 C CA . ALA A 1 139 ? 0.686 -20.812 4.25 1 82.69 139 ALA A CA 1
ATOM 1057 C C . ALA A 1 139 ? -0.119 -21.547 3.188 1 82.69 139 ALA A C 1
ATOM 1059 O O . ALA A 1 139 ? -1.233 -21.141 2.85 1 82.69 139 ALA A O 1
ATOM 1060 N N . HIS A 1 140 ? 0.539 -22.5 2.725 1 84.94 140 HIS A N 1
ATOM 1061 C CA . HIS A 1 140 ? -0.073 -23.297 1.667 1 84.94 140 HIS A CA 1
ATOM 1062 C C . HIS A 1 140 ? -0.278 -24.734 2.113 1 84.94 140 HIS A C 1
ATOM 1064 O O . HIS A 1 140 ? 0.517 -25.625 1.771 1 84.94 140 HIS A O 1
ATOM 1070 N N . PRO A 1 141 ? -1.435 -24.984 2.66 1 79.81 141 PRO A N 1
ATOM 1071 C CA . PRO A 1 141 ? -1.635 -26.344 3.195 1 79.81 141 PRO A CA 1
ATOM 1072 C C . PRO A 1 141 ? -1.948 -27.359 2.107 1 79.81 141 PRO A C 1
ATOM 1074 O O . PRO A 1 141 ? -1.791 -28.562 2.326 1 79.81 141 PRO A O 1
ATOM 1077 N N . TYR A 1 142 ? -2.305 -26.938 1.022 1 82.94 142 TYR A N 1
ATOM 1078 C CA . TYR A 1 142 ? -2.809 -27.844 0.007 1 82.94 142 TYR A CA 1
ATOM 1079 C C . TYR A 1 142 ? -1.704 -28.25 -0.964 1 82.94 142 TYR A C 1
ATOM 1081 O O . TYR A 1 142 ? -1.929 -29.047 -1.872 1 82.94 142 TYR A O 1
ATOM 1089 N N . VAL A 1 143 ? -0.582 -27.688 -0.854 1 83.62 143 VAL A N 1
ATOM 1090 C CA . VAL A 1 143 ? 0.595 -28.062 -1.63 1 83.62 143 VAL A CA 1
ATOM 1091 C C . VAL A 1 143 ? 1.67 -28.609 -0.7 1 83.62 143 VAL A C 1
ATOM 1093 O O . VAL A 1 143 ? 2.428 -27.859 -0.091 1 83.62 143 VAL A O 1
ATOM 1096 N N . SER A 1 144 ? 1.641 -29.859 -0.426 1 75.62 144 SER A N 1
ATOM 1097 C CA . SER A 1 144 ? 2.373 -30.469 0.68 1 75.62 144 SER A CA 1
ATOM 1098 C C . SER A 1 144 ? 3.674 -31.109 0.198 1 75.62 144 SER A C 1
ATOM 1100 O O . SER A 1 144 ? 4.594 -31.312 0.988 1 75.62 144 SER A O 1
ATOM 1102 N N . ASP A 1 145 ? 3.822 -31.406 -1.046 1 84.12 145 ASP A N 1
ATOM 1103 C CA . ASP A 1 145 ? 5.055 -32.062 -1.455 1 84.12 145 ASP A CA 1
ATOM 1104 C C . ASP A 1 145 ? 5.703 -31.359 -2.635 1 84.12 145 ASP A C 1
ATOM 1106 O O . ASP A 1 145 ? 5.07 -30.531 -3.295 1 84.12 145 ASP A O 1
ATOM 1110 N N . PRO A 1 146 ? 6.941 -31.625 -2.865 1 86.44 146 PRO A N 1
ATOM 1111 C CA . PRO A 1 146 ? 7.727 -30.969 -3.91 1 86.44 146 PRO A CA 1
ATOM 1112 C C . PRO A 1 146 ? 7.164 -31.203 -5.309 1 86.44 146 PRO A C 1
ATOM 1114 O O . PRO A 1 146 ? 7.227 -30.312 -6.164 1 86.44 146 PRO A O 1
ATOM 1117 N N . GLU A 1 147 ? 6.535 -32.312 -5.523 1 91.56 147 GLU A N 1
ATOM 1118 C CA . GLU A 1 147 ? 5.965 -32.625 -6.836 1 91.56 147 GLU A CA 1
ATOM 1119 C C . GLU A 1 147 ? 4.773 -31.719 -7.141 1 91.56 147 GLU A C 1
ATOM 1121 O O . GLU A 1 147 ? 4.613 -31.25 -8.273 1 91.56 147 GLU A O 1
ATOM 1126 N N . HIS A 1 148 ? 3.996 -31.5 -6.133 1 93.38 148 HIS A N 1
ATOM 1127 C CA . HIS A 1 148 ? 2.852 -30.609 -6.289 1 93.38 148 HIS A CA 1
ATOM 1128 C C . HIS A 1 148 ? 3.301 -29.172 -6.574 1 93.38 148 HIS A C 1
ATOM 1130 O O . HIS A 1 148 ? 2.709 -28.5 -7.41 1 93.38 148 HIS A O 1
ATOM 1136 N N . ALA A 1 149 ? 4.348 -28.828 -5.902 1 94.25 149 ALA A N 1
ATOM 1137 C CA . ALA A 1 149 ? 4.891 -27.5 -6.133 1 94.25 149 ALA A CA 1
ATOM 1138 C C . ALA A 1 149 ? 5.41 -27.359 -7.562 1 94.25 149 ALA A C 1
ATOM 1140 O O . ALA A 1 149 ? 5.203 -26.328 -8.203 1 94.25 149 ALA A O 1
ATOM 1141 N N . THR A 1 150 ? 6.008 -28.391 -8.016 1 95.44 150 THR A N 1
ATOM 1142 C CA 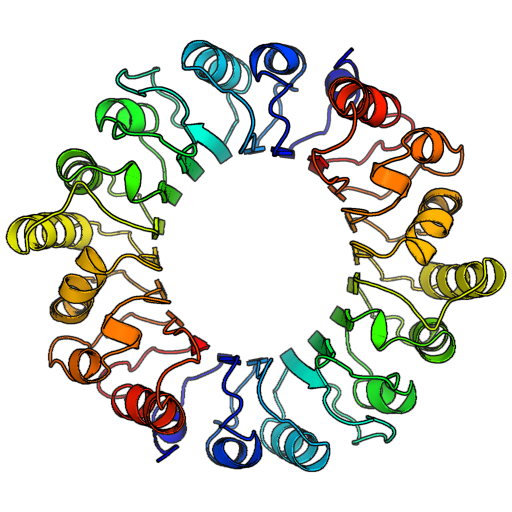. THR A 1 150 ? 6.535 -28.406 -9.375 1 95.44 150 THR A CA 1
ATOM 1143 C C . THR A 1 150 ? 5.41 -28.25 -10.391 1 95.44 150 THR A C 1
ATOM 1145 O O . THR A 1 150 ? 5.523 -27.469 -11.336 1 95.44 150 THR A O 1
ATOM 1148 N N . GLU A 1 151 ? 4.328 -28.938 -10.172 1 96.25 151 GLU A N 1
ATOM 1149 C CA . GLU A 1 151 ? 3.178 -28.844 -11.07 1 96.25 151 GLU A CA 1
ATOM 1150 C C . GLU A 1 151 ? 2.598 -27.438 -11.086 1 96.25 151 GLU A C 1
ATOM 1152 O O . GLU A 1 151 ? 2.244 -26.922 -12.148 1 96.25 151 GLU A O 1
ATOM 1157 N N . CYS A 1 152 ? 2.5 -26.859 -9.961 1 96.69 152 CYS A N 1
ATOM 1158 C CA . CYS A 1 152 ? 1.976 -25.5 -9.844 1 96.69 152 CYS A CA 1
ATOM 1159 C C . CYS A 1 152 ? 2.844 -24.516 -10.617 1 96.69 152 CYS A C 1
ATOM 1161 O O . CYS A 1 152 ? 2.334 -23.719 -11.406 1 96.69 152 CYS A O 1
ATOM 1163 N N . VAL A 1 153 ? 4.141 -24.625 -10.398 1 96.5 153 VAL A N 1
ATOM 1164 C CA . VAL A 1 153 ? 5.07 -23.703 -11.039 1 96.5 153 VAL A CA 1
ATOM 1165 C C . VAL A 1 153 ? 5.09 -23.938 -12.547 1 96.5 153 VAL A C 1
ATOM 1167 O O . VAL A 1 153 ? 5.188 -23 -13.336 1 96.5 153 VAL A O 1
ATOM 1170 N N . ASP A 1 154 ? 4.957 -25.234 -12.961 1 97 154 ASP A N 1
ATOM 1171 C CA . ASP A 1 154 ? 4.836 -25.562 -14.383 1 97 154 ASP A CA 1
ATOM 1172 C C . ASP A 1 154 ? 3.652 -24.828 -15.016 1 97 154 ASP A C 1
ATOM 1174 O O . ASP A 1 154 ? 3.793 -24.203 -16.062 1 97 154 ASP A O 1
ATOM 1178 N N . ALA A 1 155 ? 2.586 -24.844 -14.359 1 97.06 155 ALA A N 1
ATOM 1179 C CA . ALA A 1 155 ? 1.377 -24.203 -14.867 1 97.06 155 ALA A CA 1
ATOM 1180 C C . ALA A 1 155 ? 1.552 -22.688 -14.938 1 97.06 155 ALA A C 1
ATOM 1182 O O . ALA A 1 155 ? 1.232 -22.062 -15.953 1 97.06 155 ALA A O 1
ATOM 1183 N N . LEU A 1 156 ? 2.08 -22.094 -13.906 1 97.44 156 LEU A N 1
ATOM 1184 C CA . LEU A 1 156 ? 2.236 -20.641 -13.828 1 97.44 156 LEU A CA 1
ATOM 1185 C C . LEU A 1 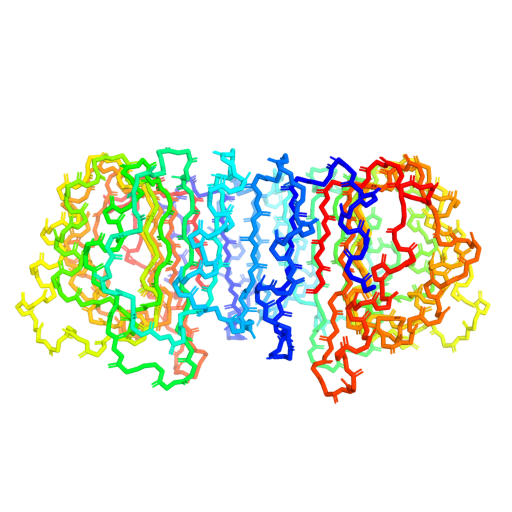156 ? 3.238 -20.141 -14.859 1 97.44 156 LEU A C 1
ATOM 1187 O O . LEU A 1 156 ? 3.084 -19.047 -15.406 1 97.44 156 LEU A O 1
ATOM 1191 N N . SER A 1 157 ? 4.289 -21.016 -15.141 1 97.06 157 SER A N 1
ATOM 1192 C CA . SER A 1 157 ? 5.344 -20.609 -16.062 1 97.06 157 SER A CA 1
ATOM 1193 C C . SER A 1 157 ? 4.832 -20.547 -17.5 1 97.06 157 SER A C 1
ATOM 1195 O O . SER A 1 157 ? 5.484 -19.969 -18.375 1 97.06 157 SER A O 1
ATOM 1197 N N . THR A 1 158 ? 3.613 -21.094 -17.766 1 97.06 158 THR A N 1
ATOM 1198 C CA . THR A 1 158 ? 3.064 -21.109 -19.125 1 97.06 158 THR A CA 1
ATOM 1199 C C . THR A 1 158 ? 2.283 -19.828 -19.406 1 97.06 158 THR A C 1
ATOM 1201 O O . THR A 1 158 ? 1.932 -19.562 -20.562 1 97.06 158 THR A O 1
ATOM 1204 N N . LEU A 1 159 ? 1.939 -19.062 -18.391 1 97.81 159 LEU A N 1
ATOM 1205 C CA . LEU A 1 159 ? 1.15 -17.844 -18.562 1 97.81 159 LEU A CA 1
ATOM 1206 C C . LEU A 1 159 ? 1.941 -16.781 -19.312 1 97.81 159 LEU A C 1
ATOM 1208 O O . LEU A 1 159 ? 2.949 -16.281 -18.812 1 97.81 159 LEU A O 1
ATOM 1212 N N . PRO A 1 160 ? 1.493 -16.375 -20.469 1 96.75 160 PRO A N 1
ATOM 1213 C CA . PRO A 1 160 ? 2.287 -15.484 -21.297 1 96.75 160 PRO A CA 1
ATOM 1214 C C . PRO A 1 160 ? 2.301 -14.047 -20.781 1 96.75 160 PRO A C 1
ATOM 1216 O O . PRO A 1 160 ? 3.205 -13.273 -21.109 1 96.75 160 PRO A O 1
ATOM 1219 N N . SER A 1 161 ? 1.308 -13.742 -19.922 1 97.69 161 SER A N 1
ATOM 1220 C CA . SER A 1 161 ? 1.182 -12.344 -19.516 1 97.69 161 SER A CA 1
ATOM 1221 C C . SER A 1 161 ? 1.521 -12.164 -18.031 1 97.69 161 SER A C 1
ATOM 1223 O O . SER A 1 161 ? 1.417 -11.055 -17.5 1 97.69 161 SER A O 1
ATOM 1225 N N . LEU A 1 162 ? 1.939 -13.172 -17.297 1 98.44 162 LEU A N 1
ATOM 1226 C CA . LEU A 1 162 ? 2.189 -13.078 -15.867 1 98.44 162 LEU A CA 1
ATOM 1227 C C . LEU A 1 162 ? 3.434 -12.242 -15.586 1 98.44 162 LEU A C 1
ATOM 1229 O O . LEU A 1 162 ? 4.547 -12.773 -15.539 1 98.44 162 LEU A O 1
ATOM 1233 N N . ALA A 1 163 ? 3.199 -11.047 -15.266 1 98.62 163 ALA A N 1
ATOM 1234 C CA . ALA A 1 163 ? 4.281 -10.086 -15.094 1 98.62 163 ALA A CA 1
ATOM 1235 C C . ALA A 1 163 ? 4.66 -9.938 -13.625 1 98.62 163 ALA A C 1
ATOM 1237 O O . ALA A 1 163 ? 5.766 -9.492 -13.305 1 98.62 163 ALA A O 1
ATOM 1238 N N . SER A 1 164 ? 3.771 -10.25 -12.758 1 98.81 164 SER A N 1
ATOM 1239 C CA . SER A 1 164 ? 4.008 -10.086 -11.328 1 98.81 164 SER A CA 1
ATOM 1240 C C . SER A 1 164 ? 3.547 -11.312 -10.539 1 98.81 164 SER A C 1
ATOM 1242 O O . SER A 1 164 ? 2.414 -11.773 -10.711 1 98.81 164 SER A O 1
ATOM 1244 N N . LEU A 1 165 ? 4.438 -11.82 -9.742 1 98.62 165 LEU A N 1
ATOM 1245 C CA . LEU A 1 165 ? 4.152 -12.977 -8.898 1 98.62 165 LEU A CA 1
ATOM 1246 C C . LEU A 1 165 ? 4.578 -12.719 -7.457 1 98.62 165 LEU A C 1
ATOM 1248 O O . LEU A 1 165 ? 5.715 -12.32 -7.203 1 98.62 165 LEU A O 1
ATOM 1252 N N . ASP A 1 166 ? 3.646 -12.883 -6.582 1 98.5 166 ASP A N 1
ATOM 1253 C CA . ASP A 1 166 ? 3.895 -12.672 -5.16 1 98.5 166 ASP A CA 1
ATOM 1254 C C . ASP A 1 166 ? 3.598 -13.938 -4.359 1 98.5 166 ASP A C 1
ATOM 1256 O O . ASP A 1 166 ? 2.451 -14.391 -4.301 1 98.5 166 ASP A O 1
ATOM 1260 N N . VAL A 1 167 ? 4.621 -14.484 -3.754 1 97.06 167 VAL A N 1
ATOM 1261 C CA . VAL A 1 167 ? 4.453 -15.68 -2.926 1 97.06 167 VAL A CA 1
ATOM 1262 C C . VAL A 1 167 ? 4.977 -15.406 -1.517 1 97.06 167 VAL A C 1
ATOM 1264 O O . VAL A 1 167 ? 5.578 -16.281 -0.89 1 97.06 167 VAL A O 1
ATOM 1267 N N . GLU A 1 168 ? 4.75 -14.25 -1.054 1 96.31 168 GLU A N 1
ATOM 1268 C CA . GLU A 1 168 ? 5.164 -13.852 0.289 1 96.31 168 GLU A CA 1
ATOM 1269 C C . GLU A 1 168 ? 4.684 -14.859 1.332 1 96.31 168 GLU A C 1
ATOM 1271 O O . GLU A 1 168 ? 3.521 -15.266 1.322 1 96.31 168 GLU A O 1
ATOM 1276 N N . ARG A 1 169 ? 5.609 -15.352 2.223 1 93.25 169 ARG A N 1
ATOM 1277 C CA . ARG A 1 169 ? 5.336 -16.25 3.332 1 93.25 169 ARG A CA 1
ATOM 1278 C C . ARG A 1 169 ? 4.914 -17.625 2.824 1 93.25 169 ARG A C 1
ATOM 1280 O O . ARG A 1 169 ? 4.309 -18.406 3.562 1 93.25 169 ARG A O 1
ATOM 1287 N N . ASN A 1 170 ? 5.117 -17.812 1.527 1 93.25 170 ASN A N 1
ATOM 1288 C CA . ASN A 1 170 ? 4.812 -19.109 0.919 1 93.25 170 ASN A CA 1
ATOM 1289 C C . ASN A 1 170 ? 6.078 -19.906 0.655 1 93.25 170 ASN A C 1
ATOM 1291 O O . ASN A 1 170 ? 6.605 -19.906 -0.458 1 93.25 170 ASN A O 1
ATOM 1295 N N . ASP A 1 171 ? 6.488 -20.719 1.562 1 90.38 171 ASP A N 1
ATOM 1296 C CA . ASP A 1 171 ? 7.758 -21.438 1.511 1 90.38 171 ASP A CA 1
ATOM 1297 C C . ASP A 1 171 ? 7.746 -22.484 0.406 1 90.38 171 ASP A C 1
ATOM 1299 O O . ASP A 1 171 ? 8.734 -22.656 -0.305 1 90.38 171 ASP A O 1
ATOM 1303 N N . VAL A 1 172 ? 6.66 -23.031 0.236 1 89.25 172 VAL A N 1
ATOM 1304 C CA . VAL A 1 172 ? 6.555 -24.172 -0.651 1 89.25 172 VAL A CA 1
ATOM 1305 C C . VAL A 1 172 ? 6.781 -23.734 -2.098 1 89.25 172 VAL A C 1
ATOM 1307 O O . VAL A 1 172 ? 7.59 -24.328 -2.812 1 89.25 172 VAL A O 1
ATOM 1310 N N . LEU A 1 173 ? 6.125 -22.703 -2.486 1 93.25 173 LEU A N 1
ATOM 1311 C CA . LEU A 1 173 ? 6.266 -22.25 -3.865 1 93.25 173 LEU A CA 1
ATOM 1312 C C . LEU A 1 173 ? 7.574 -21.484 -4.055 1 93.25 173 LEU A C 1
ATOM 1314 O O . LEU A 1 173 ? 8.164 -21.531 -5.137 1 93.25 173 LEU A O 1
ATOM 1318 N N . ALA A 1 174 ? 7.969 -20.875 -3.027 1 91.94 174 ALA A N 1
ATOM 1319 C CA . ALA A 1 174 ? 9.156 -20.031 -3.125 1 91.94 174 ALA A CA 1
ATOM 1320 C C . ALA A 1 174 ? 10.383 -20.844 -3.529 1 91.94 174 ALA A C 1
ATOM 1322 O O . ALA A 1 174 ? 11.148 -20.438 -4.406 1 91.94 174 ALA A O 1
ATOM 1323 N N . TYR A 1 175 ? 10.578 -21.969 -2.982 1 88.75 175 TYR A N 1
ATOM 1324 C CA . TYR A 1 175 ? 11.727 -22.828 -3.273 1 88.75 175 TYR A CA 1
ATOM 1325 C C . TYR A 1 175 ? 11.734 -23.25 -4.734 1 88.75 175 TYR A C 1
ATOM 1327 O O . TYR A 1 175 ? 12.758 -23.141 -5.414 1 88.75 175 TYR A O 1
ATOM 1335 N N . GLU A 1 176 ? 10.609 -23.672 -5.133 1 91.38 176 GLU A N 1
ATOM 1336 C CA . GLU A 1 176 ? 10.5 -24.109 -6.523 1 91.38 176 GLU A CA 1
ATOM 1337 C C . GLU A 1 176 ? 10.711 -22.953 -7.488 1 91.38 176 GLU A C 1
ATOM 1339 O O . GLU A 1 176 ? 11.359 -23.109 -8.523 1 91.38 176 GLU A O 1
ATOM 1344 N N . LEU A 1 177 ? 10.227 -21.797 -7.145 1 92.56 177 LEU A N 1
ATOM 1345 C CA . LEU A 1 177 ? 10.305 -20.609 -8.008 1 92.56 177 LEU A CA 1
ATOM 1346 C C . LEU A 1 177 ? 11.742 -20.141 -8.164 1 92.56 177 LEU A C 1
ATOM 1348 O O . LEU A 1 177 ? 12.172 -19.797 -9.266 1 92.56 177 LEU A O 1
ATOM 1352 N N . VAL A 1 178 ? 12.445 -20.172 -7.109 1 89.88 178 VAL A N 1
ATOM 1353 C CA . VAL A 1 178 ? 13.828 -19.719 -7.156 1 89.88 178 VAL A CA 1
ATOM 1354 C C . VAL A 1 178 ? 14.625 -20.578 -8.133 1 89.88 178 VAL A C 1
ATOM 1356 O O . VAL A 1 178 ? 15.453 -20.062 -8.891 1 89.88 178 VAL A O 1
ATOM 1359 N N . ALA A 1 179 ? 14.32 -21.875 -8.172 1 88.25 179 ALA A N 1
ATOM 1360 C CA . ALA A 1 179 ? 15.047 -22.812 -9.016 1 88.25 179 ALA A CA 1
ATOM 1361 C C . ALA A 1 179 ? 14.609 -22.688 -10.477 1 88.25 179 ALA A C 1
ATOM 1363 O O . ALA A 1 179 ? 15.328 -23.109 -11.383 1 88.25 179 ALA A O 1
ATOM 1364 N N . ARG A 1 180 ? 13.523 -21.969 -10.727 1 92.44 180 ARG A N 1
ATOM 1365 C CA . ARG A 1 180 ? 12.938 -22.062 -12.055 1 92.44 180 ARG A CA 1
ATOM 1366 C C . ARG A 1 180 ? 12.469 -20.703 -12.555 1 92.44 180 ARG A C 1
ATOM 1368 O O . ARG A 1 180 ? 11.648 -20.609 -13.469 1 92.44 180 ARG A O 1
ATOM 1375 N N . ILE A 1 181 ? 12.93 -19.609 -11.992 1 92.94 181 ILE A N 1
ATOM 1376 C CA . ILE A 1 181 ? 12.484 -18.281 -12.383 1 92.94 181 ILE A CA 1
ATOM 1377 C C . ILE A 1 181 ? 12.812 -18.031 -13.852 1 92.94 181 ILE A C 1
ATOM 1379 O O . ILE A 1 181 ? 12.094 -17.312 -14.547 1 92.94 181 ILE A O 1
ATOM 1383 N N . CYS A 1 182 ? 13.875 -18.734 -14.383 1 92.19 182 CYS A N 1
ATOM 1384 C CA . CYS A 1 182 ? 14.305 -18.547 -15.758 1 92.19 182 CYS A CA 1
ATOM 1385 C C . CYS A 1 182 ? 13.266 -19.078 -16.734 1 92.19 182 CYS A C 1
ATOM 1387 O O . CYS A 1 182 ? 13.281 -18.75 -17.922 1 92.19 182 CYS A O 1
ATOM 1389 N N . ASP A 1 183 ? 12.258 -19.859 -16.234 1 94.31 183 ASP A N 1
ATOM 1390 C CA . ASP A 1 183 ? 11.203 -20.422 -17.078 1 94.31 183 ASP A CA 1
ATOM 1391 C C . ASP A 1 183 ? 10.125 -19.375 -17.359 1 94.31 183 ASP A C 1
ATOM 1393 O O . ASP A 1 183 ? 9.305 -19.562 -18.266 1 94.31 183 ASP A O 1
ATOM 1397 N N . PHE A 1 184 ? 10.117 -18.281 -16.547 1 96.19 184 PHE A N 1
ATOM 1398 C CA . PHE A 1 184 ? 9.102 -17.234 -16.688 1 96.19 184 PHE A CA 1
ATOM 1399 C C . PHE A 1 184 ? 9.555 -16.172 -17.688 1 96.19 184 PHE A C 1
ATOM 1401 O O . PHE A 1 184 ? 10.516 -15.438 -17.422 1 96.19 184 PHE A O 1
ATOM 1408 N N . ARG A 1 185 ? 8.859 -16.031 -18.734 1 93.06 185 ARG A N 1
ATOM 1409 C CA . ARG A 1 185 ? 9.328 -15.195 -19.828 1 93.06 185 ARG A CA 1
ATOM 1410 C C . ARG A 1 185 ? 8.719 -13.805 -19.766 1 93.06 185 ARG A C 1
ATOM 1412 O O . ARG A 1 185 ? 9.18 -12.883 -20.453 1 93.06 185 ARG A O 1
ATOM 1419 N N . ALA A 1 186 ? 7.762 -13.68 -18.891 1 96.31 186 ALA A N 1
ATOM 1420 C CA . ALA A 1 186 ? 7.094 -12.375 -18.844 1 96.31 186 ALA A CA 1
ATOM 1421 C C . ALA A 1 186 ? 7.219 -11.758 -17.453 1 96.31 186 ALA A C 1
ATOM 1423 O O . ALA A 1 186 ? 6.805 -10.617 -17.234 1 96.31 186 ALA A O 1
ATOM 1424 N N . LEU A 1 187 ? 7.82 -12.414 -16.5 1 97.81 187 LEU A N 1
ATOM 1425 C CA . LEU A 1 187 ? 7.848 -12 -15.102 1 97.81 187 LEU A CA 1
ATOM 1426 C C . LEU A 1 187 ? 8.766 -10.797 -14.906 1 97.81 187 LEU A C 1
ATOM 1428 O O . LEU A 1 187 ? 9.945 -10.852 -15.258 1 97.81 187 LEU A O 1
ATOM 1432 N N . GLU A 1 188 ? 8.227 -9.805 -14.391 1 97.88 188 GLU A N 1
ATOM 1433 C CA . GLU A 1 188 ? 8.977 -8.57 -14.164 1 97.88 188 GLU A CA 1
ATOM 1434 C C . GLU A 1 188 ? 9.102 -8.266 -12.68 1 97.88 188 GLU A C 1
ATOM 1436 O O . GLU A 1 188 ? 10.039 -7.586 -12.258 1 97.88 188 GLU A O 1
ATOM 1441 N N . ASN A 1 189 ? 8.148 -8.695 -11.906 1 98.31 189 ASN A N 1
ATOM 1442 C CA . ASN A 1 189 ? 8.102 -8.43 -10.469 1 98.31 189 ASN A CA 1
ATOM 1443 C C . ASN A 1 189 ? 7.938 -9.719 -9.672 1 98.31 189 ASN A C 1
ATOM 1445 O O . ASN A 1 189 ? 6.988 -10.477 -9.891 1 98.31 189 ASN A O 1
ATOM 1449 N N . LEU A 1 190 ? 8.867 -9.945 -8.781 1 97 190 LEU A N 1
ATOM 1450 C CA . LEU A 1 190 ? 8.828 -11.156 -7.965 1 97 190 LEU A CA 1
ATOM 1451 C C . LEU A 1 190 ? 8.984 -10.82 -6.484 1 97 190 LEU A C 1
ATOM 1453 O O . LEU A 1 190 ? 9.906 -10.094 -6.102 1 97 190 LEU A O 1
ATOM 1457 N N . ASN A 1 191 ? 8.023 -11.297 -5.699 1 97.5 191 ASN A N 1
ATOM 1458 C CA . ASN A 1 191 ? 8.086 -11.117 -4.254 1 97.5 191 ASN A CA 1
ATOM 1459 C C . ASN A 1 191 ? 8.266 -12.453 -3.531 1 97.5 191 ASN A C 1
ATOM 1461 O O . ASN A 1 191 ? 7.359 -13.281 -3.525 1 97.5 191 ASN A O 1
ATOM 1465 N N . LEU A 1 192 ? 9.414 -12.617 -2.943 1 94 192 LEU A N 1
ATOM 1466 C CA . LEU A 1 192 ? 9.75 -13.82 -2.195 1 94 192 LEU A CA 1
ATOM 1467 C C . LEU A 1 192 ? 9.883 -13.523 -0.707 1 94 192 LEU A C 1
ATOM 1469 O O . LEU A 1 192 ? 10.5 -14.289 0.033 1 94 192 LEU A O 1
ATOM 1473 N N . SER A 1 193 ? 9.281 -12.492 -0.284 1 93.19 193 SER A N 1
ATOM 1474 C CA . SER A 1 193 ? 9.516 -11.977 1.062 1 93.19 193 SER A CA 1
ATOM 1475 C C . SER A 1 193 ? 9.008 -12.953 2.121 1 93.19 193 SER A C 1
ATOM 1477 O O . SER A 1 193 ? 8.008 -13.633 1.911 1 93.19 193 SER A O 1
ATOM 1479 N N . PHE A 1 194 ? 9.758 -13.102 3.178 1 91.62 194 PHE A N 1
ATOM 1480 C CA . PHE A 1 194 ? 9.391 -13.82 4.395 1 91.62 194 PHE A CA 1
ATOM 1481 C C . PHE A 1 194 ? 9.203 -15.305 4.113 1 91.62 194 PHE A C 1
ATOM 1483 O O 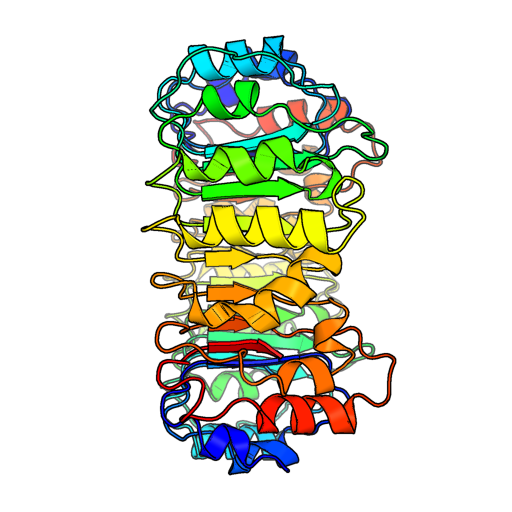. PHE A 1 194 ? 8.289 -15.938 4.652 1 91.62 194 PHE A O 1
ATOM 1490 N N . THR A 1 195 ? 9.961 -15.727 3.143 1 90.62 195 THR A N 1
ATOM 1491 C CA . THR A 1 195 ? 10 -17.172 2.883 1 90.62 195 THR A CA 1
ATOM 1492 C C . THR A 1 195 ? 11.32 -17.766 3.369 1 90.62 195 THR A C 1
ATOM 1494 O O . THR A 1 195 ? 12.234 -17.031 3.758 1 90.62 195 THR A O 1
ATOM 1497 N N . ALA A 1 196 ? 11.383 -19.094 3.301 1 85.12 196 ALA A N 1
ATOM 1498 C CA . ALA A 1 196 ? 12.586 -19.812 3.742 1 85.12 196 ALA A CA 1
ATOM 1499 C C . ALA A 1 196 ? 13.773 -19.484 2.842 1 85.12 196 ALA A C 1
ATOM 1501 O O . ALA A 1 196 ? 14.922 -19.484 3.293 1 85.12 196 ALA A O 1
ATOM 1502 N N . VAL A 1 197 ? 13.477 -19.031 1.72 1 85.44 197 VAL A N 1
ATOM 1503 C CA . VAL A 1 197 ? 14.547 -18.766 0.767 1 85.44 197 VAL A CA 1
ATOM 1504 C C . VAL A 1 197 ? 15.266 -17.469 1.153 1 85.44 197 VAL A C 1
ATOM 1506 O O . VAL A 1 197 ? 16.453 -17.312 0.903 1 85.44 197 VAL A O 1
ATOM 1509 N N . THR A 1 198 ? 14.508 -16.547 1.684 1 82.75 198 THR A N 1
ATOM 1510 C CA . THR A 1 198 ? 15.117 -15.281 2.09 1 82.75 198 THR A CA 1
ATOM 1511 C C . THR A 1 198 ? 15.906 -15.453 3.387 1 82.75 198 THR A C 1
ATOM 1513 O O . THR A 1 198 ? 16.734 -14.609 3.73 1 82.75 198 THR A O 1
ATOM 1516 N N . ARG A 1 199 ? 15.664 -16.656 4.008 1 78.31 199 ARG A N 1
ATOM 1517 C CA . ARG A 1 199 ? 16.406 -16.969 5.227 1 78.31 199 ARG A CA 1
ATOM 1518 C C . ARG A 1 199 ? 17.672 -17.75 4.914 1 78.31 199 ARG A C 1
ATOM 1520 O O . ARG A 1 199 ? 18.656 -17.703 5.668 1 78.31 199 ARG A O 1
ATOM 1527 N N . ASP A 1 200 ? 17.453 -18.625 3.934 1 73.19 200 ASP A N 1
ATOM 1528 C CA . ASP A 1 200 ? 18.578 -19.422 3.455 1 73.19 200 ASP A CA 1
ATOM 1529 C C . ASP A 1 200 ? 19.125 -18.875 2.135 1 73.19 200 ASP A C 1
ATOM 1531 O O . ASP A 1 200 ? 18.641 -19.25 1.062 1 73.19 200 ASP A O 1
ATOM 1535 N N . LEU A 1 201 ? 20.031 -18.062 2.189 1 63.31 201 LEU A N 1
ATOM 1536 C CA . LEU A 1 201 ? 20.5 -17.328 1.017 1 63.31 201 LEU A CA 1
ATOM 1537 C C . LEU A 1 201 ? 21.266 -18.266 0.082 1 63.31 201 LEU A C 1
ATOM 1539 O O . LEU A 1 201 ? 21.438 -17.969 -1.102 1 63.31 201 LEU A O 1
ATOM 1543 N N . ASN A 1 202 ? 21.578 -19.438 0.612 1 72.5 202 ASN A N 1
ATOM 1544 C CA . ASN A 1 202 ? 22.203 -20.406 -0.274 1 72.5 202 ASN A CA 1
ATOM 1545 C C . ASN A 1 202 ? 21.25 -20.828 -1.394 1 72.5 202 ASN A C 1
ATOM 1547 O O . ASN A 1 202 ? 21.688 -21.156 -2.5 1 72.5 202 ASN A O 1
ATOM 1551 N N . ALA A 1 203 ? 20.031 -20.703 -1.08 1 75.44 203 ALA A N 1
ATOM 1552 C CA . ALA A 1 203 ? 19.031 -21.047 -2.096 1 75.44 203 ALA A CA 1
ATOM 1553 C C . ALA A 1 203 ? 19.078 -20.047 -3.256 1 75.44 203 ALA A C 1
ATOM 1555 O O . ALA A 1 203 ? 18.859 -20.422 -4.41 1 75.44 203 ALA A O 1
ATOM 1556 N N . LEU A 1 204 ? 19.484 -18.891 -2.939 1 76.75 204 LEU A N 1
ATOM 1557 C CA . LEU A 1 204 ? 19.531 -17.828 -3.945 1 76.75 204 LEU A CA 1
ATOM 1558 C C . LEU A 1 204 ? 20.766 -17.969 -4.82 1 76.75 204 LEU A C 1
ATOM 1560 O O . LEU A 1 204 ? 20.922 -17.25 -5.809 1 76.75 204 LEU A O 1
ATOM 1564 N N . SER A 1 205 ? 21.594 -18.953 -4.398 1 74.88 205 SER A N 1
ATOM 1565 C CA . SER A 1 205 ? 22.797 -19.203 -5.172 1 74.88 205 SER A CA 1
ATOM 1566 C C . SER A 1 205 ? 22.547 -20.219 -6.277 1 74.88 205 SER A C 1
ATOM 1568 O O . SER A 1 205 ? 23.422 -20.484 -7.102 1 74.88 205 SER A O 1
ATOM 1570 N N . ALA A 1 206 ? 21.375 -20.656 -6.305 1 77.56 206 ALA A N 1
ATOM 1571 C CA . ALA A 1 206 ? 21.031 -21.656 -7.309 1 77.56 206 ALA A CA 1
ATOM 1572 C C . ALA A 1 206 ? 21.219 -21.109 -8.719 1 77.56 206 ALA A C 1
ATOM 1574 O O . ALA A 1 206 ? 20.969 -19.922 -8.977 1 77.56 206 ALA A O 1
ATOM 1575 N N . CYS A 1 207 ? 21.609 -21.969 -9.633 1 77.62 207 CYS A N 1
ATOM 1576 C CA . CYS A 1 207 ? 21.891 -21.578 -11.008 1 77.62 207 CYS A CA 1
ATOM 1577 C C . CYS A 1 207 ? 20.625 -21.062 -11.695 1 77.62 207 CYS A C 1
ATOM 1579 O O . CYS A 1 207 ? 20.703 -20.203 -12.578 1 77.62 207 CYS A O 1
ATOM 1581 N N . GLY A 1 208 ? 19.562 -21.531 -11.172 1 83.81 208 GLY A N 1
ATOM 1582 C CA . GLY A 1 208 ? 18.297 -21.156 -11.812 1 83.81 208 GLY A CA 1
ATOM 1583 C C . GLY A 1 208 ? 17.766 -19.812 -11.344 1 83.81 208 GLY A C 1
ATOM 1584 O O . GLY A 1 208 ? 16.844 -19.266 -11.953 1 83.81 208 GLY A O 1
ATOM 1585 N N . PHE A 1 209 ? 18.422 -19.219 -10.391 1 88.75 209 PHE A N 1
ATOM 1586 C CA . PHE A 1 209 ? 17.984 -17.938 -9.875 1 88.75 209 PHE A CA 1
ATOM 1587 C C . PHE A 1 209 ? 18.562 -16.797 -10.703 1 88.75 209 PHE A C 1
ATOM 1589 O O . PHE A 1 209 ? 19.484 -16.109 -10.258 1 88.75 209 PHE A O 1
ATOM 1596 N N . ARG A 1 210 ? 18.047 -16.734 -11.852 1 88.94 210 ARG A N 1
ATOM 1597 C CA . ARG A 1 210 ? 18.422 -15.734 -12.844 1 88.94 210 ARG A CA 1
ATOM 1598 C C . ARG A 1 210 ? 17.234 -15.391 -13.742 1 88.94 210 ARG A C 1
ATOM 1600 O O . ARG A 1 210 ? 16.328 -16.203 -13.922 1 88.94 210 ARG A O 1
ATOM 1607 N N . SER A 1 211 ? 17.203 -14.203 -14.164 1 92.38 211 SER A N 1
ATOM 1608 C CA . SER A 1 211 ? 16.109 -13.75 -15.016 1 92.38 211 SER A CA 1
ATOM 1609 C C . SER A 1 211 ? 16.531 -12.555 -15.867 1 92.38 211 SER A C 1
ATOM 1611 O O . SER A 1 211 ? 17.156 -11.617 -15.359 1 92.38 211 SER A O 1
ATOM 1613 N N . CYS A 1 212 ? 16.141 -12.609 -17.156 1 90.94 212 CYS A N 1
ATOM 1614 C CA . CYS A 1 212 ? 16.453 -11.508 -18.047 1 90.94 212 CYS A CA 1
ATOM 1615 C C . CYS A 1 212 ? 15.297 -10.516 -18.141 1 90.94 212 CYS A C 1
ATOM 1617 O O . CYS A 1 212 ? 15.406 -9.484 -18.797 1 90.94 212 CYS A O 1
ATOM 1619 N N . THR A 1 213 ? 14.258 -10.82 -17.359 1 94.25 213 THR A N 1
ATOM 1620 C CA . THR A 1 213 ? 13.078 -9.961 -17.469 1 94.25 213 THR A CA 1
ATOM 1621 C C . THR A 1 213 ? 12.766 -9.297 -16.141 1 94.25 213 THR A C 1
ATOM 1623 O O . THR A 1 213 ? 12.055 -8.289 -16.094 1 94.25 213 THR A O 1
ATOM 1626 N N . LEU A 1 214 ? 13.258 -9.766 -15.031 1 94.06 214 LEU A N 1
ATOM 1627 C CA . LEU A 1 214 ? 12.898 -9.297 -13.695 1 94.06 214 LEU A CA 1
ATOM 1628 C C . LEU A 1 214 ? 13.391 -7.875 -13.469 1 94.06 214 LEU A C 1
ATOM 1630 O O . LEU A 1 214 ? 14.586 -7.594 -13.617 1 94.06 214 LEU A O 1
ATOM 1634 N N . ARG A 1 215 ? 12.5 -7.078 -13.18 1 94.62 215 ARG A N 1
ATOM 1635 C CA . ARG A 1 215 ? 12.812 -5.676 -12.922 1 94.62 215 ARG A CA 1
ATOM 1636 C C . ARG A 1 215 ? 12.727 -5.355 -11.438 1 94.62 215 ARG A C 1
ATOM 1638 O O . ARG A 1 215 ? 13.391 -4.434 -10.953 1 94.62 215 ARG A O 1
ATOM 1645 N N . SER A 1 216 ? 11.898 -6.086 -10.758 1 95.88 216 SER A N 1
ATOM 1646 C CA . SER A 1 216 ? 11.664 -5.848 -9.336 1 95.88 216 SER A CA 1
ATOM 1647 C C . SER A 1 216 ? 11.727 -7.148 -8.539 1 95.88 216 SER A C 1
ATOM 1649 O O . SER A 1 216 ? 11.078 -8.133 -8.898 1 95.88 216 SER A O 1
ATOM 1651 N N . LEU A 1 217 ? 12.539 -7.109 -7.492 1 92.5 217 LEU A N 1
ATOM 1652 C CA . LEU A 1 217 ? 12.711 -8.281 -6.641 1 92.5 217 LEU A CA 1
ATOM 1653 C C . LEU A 1 217 ? 12.602 -7.898 -5.168 1 92.5 217 LEU A C 1
ATOM 1655 O O . LEU A 1 217 ? 13.305 -7.004 -4.699 1 92.5 217 LEU A O 1
ATOM 1659 N N . LEU A 1 218 ? 11.695 -8.5 -4.492 1 93.06 218 LEU A N 1
ATOM 1660 C CA . LEU A 1 218 ? 11.508 -8.297 -3.061 1 93.06 218 LEU A CA 1
ATOM 1661 C C . LEU A 1 218 ? 11.977 -9.508 -2.27 1 93.06 218 LEU A C 1
ATOM 1663 O O . LEU A 1 218 ? 11.5 -10.625 -2.482 1 93.06 218 LEU A O 1
ATOM 1667 N N . LEU A 1 219 ? 12.914 -9.281 -1.381 1 89.81 219 LEU A N 1
ATOM 1668 C CA . LEU A 1 219 ? 13.539 -10.344 -0.607 1 89.81 219 LEU A CA 1
ATOM 1669 C C . LEU A 1 219 ? 13.562 -10 0.878 1 89.81 219 LEU A C 1
ATOM 1671 O O . LEU A 1 219 ? 14.562 -10.234 1.56 1 89.81 219 LEU A O 1
ATOM 1675 N N . ARG A 1 220 ? 12.461 -9.492 1.36 1 87.19 220 ARG A N 1
ATOM 1676 C CA . ARG A 1 220 ? 12.406 -9.148 2.777 1 87.19 220 ARG A CA 1
ATOM 1677 C C . ARG A 1 220 ? 12.414 -10.398 3.648 1 87.19 220 ARG A C 1
ATOM 1679 O O . ARG A 1 220 ? 11.898 -11.438 3.252 1 87.19 220 ARG A O 1
ATOM 1686 N N . SER A 1 221 ? 13.102 -10.297 4.867 1 83.12 221 SER A N 1
ATOM 1687 C CA . SER A 1 221 ? 13.172 -11.406 5.812 1 83.12 221 SER A CA 1
ATOM 1688 C C . SER A 1 221 ? 12.883 -10.938 7.238 1 83.12 221 SER A C 1
ATOM 1690 O O . SER A 1 221 ? 12.891 -9.734 7.516 1 83.12 221 SER A O 1
ATOM 1692 N N . PHE A 1 222 ? 12.547 -11.875 8.156 1 71.06 222 PHE A N 1
ATOM 1693 C CA . PHE A 1 222 ? 12.359 -11.547 9.562 1 71.06 222 PHE A CA 1
ATOM 1694 C C . PHE A 1 222 ? 13.695 -11.297 10.242 1 71.06 222 PHE A C 1
ATOM 1696 O O . PHE A 1 222 ? 14.711 -11.883 9.867 1 71.06 222 PHE A O 1
ATOM 1703 N N . SER A 1 223 ? 14.109 -10.188 11.008 1 61.66 223 SER A N 1
ATOM 1704 C CA . SER A 1 223 ? 15.336 -9.75 11.664 1 61.66 223 SER A CA 1
ATOM 1705 C C . SER A 1 223 ? 16 -10.898 12.414 1 61.66 223 SER A C 1
ATOM 1707 O O . SER A 1 223 ? 17.172 -10.797 12.797 1 61.66 223 SER A O 1
ATOM 1709 N N . GLY A 1 224 ? 15.344 -11.844 12.977 1 49.94 224 GLY A N 1
ATOM 1710 C CA . GLY A 1 224 ? 16 -12.648 13.992 1 49.94 224 GLY A CA 1
ATOM 1711 C C . GLY A 1 224 ? 17.375 -13.141 13.562 1 49.94 224 GLY A C 1
ATOM 1712 O O . GLY A 1 224 ? 18.188 -13.531 14.398 1 49.94 224 GLY A O 1
ATOM 1713 N N . THR A 1 225 ? 17.547 -13.773 12.609 1 48.72 225 THR A N 1
ATOM 1714 C CA . THR A 1 225 ? 18.812 -14.5 12.453 1 48.72 225 THR A CA 1
ATOM 1715 C C . THR A 1 225 ? 19.922 -13.562 11.984 1 48.72 225 THR A C 1
ATOM 1717 O O . THR A 1 225 ? 19.656 -12.469 11.492 1 48.72 225 THR A O 1
ATOM 1720 N N . HIS A 1 226 ? 21.219 -13.922 12.203 1 45.31 226 HIS A N 1
ATOM 1721 C CA . HIS A 1 226 ? 22.547 -13.367 11.906 1 45.31 226 HIS A CA 1
ATOM 1722 C C . HIS A 1 226 ? 22.562 -12.688 10.547 1 45.31 226 HIS A C 1
ATOM 1724 O O . HIS A 1 226 ? 23.109 -13.227 9.586 1 45.31 226 HIS A O 1
ATOM 1730 N N . MET A 1 227 ? 21.688 -11.852 10.18 1 47.28 227 MET A N 1
ATOM 1731 C CA . MET A 1 227 ? 21.281 -11.18 8.945 1 47.28 227 MET A CA 1
ATOM 1732 C C . MET A 1 227 ? 22.375 -10.242 8.461 1 47.28 227 MET A C 1
ATOM 1734 O O . MET A 1 227 ? 22.219 -9.57 7.438 1 47.28 227 MET A O 1
ATOM 1738 N N . GLU A 1 228 ? 23.203 -9.688 9.477 1 50.03 228 GLU A N 1
ATOM 1739 C CA . GLU A 1 228 ? 24.375 -8.945 9.008 1 50.03 228 GLU A CA 1
ATOM 1740 C C . GLU A 1 228 ? 24.891 -9.508 7.688 1 50.03 228 GLU A C 1
ATOM 1742 O O . GLU A 1 228 ? 25.125 -8.758 6.738 1 50.03 228 GLU A O 1
ATOM 1747 N N . ASN A 1 229 ? 25.062 -10.875 7.793 1 52.03 229 ASN A N 1
ATOM 1748 C CA . ASN A 1 229 ? 25.734 -11.641 6.75 1 52.03 229 ASN A CA 1
ATOM 1749 C C . ASN A 1 229 ? 24.812 -11.883 5.555 1 52.03 229 ASN A C 1
ATOM 1751 O O . ASN A 1 229 ? 25.281 -11.938 4.414 1 52.03 229 ASN A O 1
ATOM 1755 N N . LYS A 1 230 ? 23.516 -11.602 5.762 1 52.12 230 LYS A N 1
ATOM 1756 C CA . LYS A 1 230 ? 22.516 -11.969 4.762 1 52.12 230 LYS A CA 1
ATOM 1757 C C . LYS A 1 230 ? 22.422 -10.914 3.666 1 52.12 230 LYS A C 1
ATOM 1759 O O . LYS A 1 230 ? 22.438 -11.242 2.479 1 52.12 230 LYS A O 1
ATOM 1764 N N . ALA A 1 231 ? 22.203 -9.609 4.184 1 56.34 231 ALA A N 1
ATOM 1765 C CA . ALA A 1 231 ? 22.109 -8.562 3.164 1 56.34 231 ALA A CA 1
ATOM 1766 C C . ALA A 1 231 ? 23.328 -8.586 2.24 1 56.34 231 ALA A C 1
ATOM 1768 O O . ALA A 1 231 ? 23.172 -8.539 1.017 1 56.34 231 ALA A O 1
ATOM 1769 N N . THR A 1 232 ? 24.359 -8.781 2.955 1 60.47 232 THR A N 1
ATOM 1770 C CA . THR A 1 232 ? 25.594 -8.781 2.168 1 60.47 232 THR A CA 1
ATOM 1771 C C . THR A 1 232 ? 25.672 -10.039 1.304 1 60.47 232 THR A C 1
ATOM 1773 O O . THR A 1 232 ? 26.094 -9.977 0.144 1 60.47 232 THR A O 1
ATOM 1776 N N . GLN A 1 233 ? 25.156 -11.055 1.864 1 62.94 233 GLN A N 1
ATOM 1777 C CA . GLN A 1 233 ? 25.234 -12.32 1.141 1 62.94 233 GLN A CA 1
ATOM 1778 C C . GLN A 1 233 ? 24.203 -12.391 0.029 1 62.94 233 GLN A C 1
ATOM 1780 O O . GLN A 1 233 ? 24.484 -12.859 -1.073 1 62.94 233 GLN A O 1
ATOM 1785 N N . THR A 1 234 ? 22.969 -11.922 0.318 1 60.69 234 THR A N 1
ATOM 1786 C CA . THR A 1 234 ? 21.922 -11.906 -0.688 1 60.69 234 THR A CA 1
ATOM 1787 C C . THR A 1 234 ? 22.328 -11.078 -1.899 1 60.69 234 THR A C 1
ATOM 1789 O O . THR A 1 234 ? 22.141 -11.5 -3.041 1 60.69 234 THR A O 1
ATOM 1792 N N . LEU A 1 235 ? 22.969 -10.125 -1.552 1 66.81 235 LEU A N 1
ATOM 1793 C CA . LEU A 1 235 ? 23.328 -9.156 -2.582 1 66.81 235 LEU A CA 1
ATOM 1794 C C . LEU A 1 235 ? 24.438 -9.688 -3.477 1 66.81 235 LEU A C 1
ATOM 1796 O O . LEU A 1 235 ? 24.516 -9.328 -4.652 1 66.81 235 LEU A O 1
ATOM 1800 N N . ARG A 1 236 ? 25.141 -10.672 -2.916 1 69.12 236 ARG A N 1
ATOM 1801 C CA . ARG A 1 236 ? 26.25 -11.203 -3.697 1 69.12 236 ARG A CA 1
ATOM 1802 C C . ARG A 1 236 ? 25.75 -12.023 -4.879 1 69.12 236 ARG A C 1
ATOM 1804 O O . ARG A 1 236 ? 26.438 -12.148 -5.895 1 69.12 236 ARG A O 1
ATOM 1811 N N . HIS A 1 237 ? 24.562 -12.438 -4.691 1 70.25 237 HIS A N 1
ATOM 1812 C CA . HIS A 1 237 ? 24.031 -13.328 -5.723 1 70.25 237 HIS A CA 1
ATOM 1813 C C . HIS A 1 237 ? 23.203 -12.562 -6.738 1 70.25 237 HIS A C 1
ATOM 1815 O O . HIS A 1 237 ? 22.844 -13.102 -7.789 1 70.25 237 HIS A O 1
ATOM 1821 N N . LEU A 1 238 ? 22.953 -11.359 -6.312 1 73.25 238 LEU A N 1
ATOM 1822 C CA . LEU A 1 238 ? 22.234 -10.508 -7.246 1 73.25 238 LEU A CA 1
ATOM 1823 C C . LEU A 1 238 ? 23.203 -9.695 -8.102 1 73.25 238 LEU A C 1
ATOM 1825 O O . LEU A 1 238 ? 23.75 -8.688 -7.648 1 73.25 238 LEU A O 1
ATOM 1829 N N . THR A 1 239 ? 23.547 -10.305 -9.195 1 72.5 239 THR A N 1
ATOM 1830 C CA . THR A 1 239 ? 24.516 -9.68 -10.094 1 72.5 239 THR A CA 1
ATOM 1831 C C . THR A 1 239 ? 23.844 -9.242 -11.391 1 72.5 239 THR A C 1
ATOM 1833 O O . THR A 1 239 ? 22.766 -9.719 -11.727 1 72.5 239 THR A O 1
ATOM 1836 N N . ALA A 1 240 ? 24.5 -8.32 -12.07 1 77 240 ALA A N 1
ATOM 1837 C CA . ALA A 1 240 ? 24.031 -7.867 -13.375 1 77 240 ALA A CA 1
ATOM 1838 C C . ALA A 1 240 ? 23.984 -9.016 -14.375 1 77 240 ALA A C 1
ATOM 1840 O O . ALA A 1 240 ? 23.188 -9 -15.32 1 77 240 ALA A O 1
ATOM 1841 N N . GLU A 1 241 ? 24.781 -10.023 -14.141 1 80.81 241 GLU A N 1
ATOM 1842 C CA . GLU A 1 241 ? 24.812 -11.18 -15.023 1 80.81 241 GLU A CA 1
ATOM 1843 C C . GLU A 1 241 ? 23.547 -12.023 -14.867 1 80.81 241 GLU A C 1
ATOM 1845 O O . GLU A 1 241 ? 23 -12.523 -15.852 1 80.81 241 GLU A O 1
ATOM 1850 N N . ARG A 1 242 ? 23.094 -12.086 -13.656 1 85.25 242 ARG A N 1
ATOM 1851 C CA . ARG A 1 242 ? 21.938 -12.93 -13.375 1 85.25 242 ARG A CA 1
ATOM 1852 C C . ARG A 1 242 ? 20.641 -12.148 -13.547 1 85.25 242 ARG A C 1
ATOM 1854 O O . ARG A 1 242 ? 19.625 -12.711 -13.977 1 85.25 242 ARG A O 1
ATOM 1861 N N . PHE A 1 243 ? 20.766 -10.836 -13.25 1 88.5 243 PHE A N 1
ATOM 1862 C CA . PHE A 1 243 ? 19.578 -9.977 -13.312 1 88.5 243 PHE A CA 1
ATOM 1863 C C . PHE A 1 243 ? 19.906 -8.664 -14.023 1 88.5 243 PHE A C 1
ATOM 1865 O O . PHE A 1 243 ? 19.859 -7.598 -13.406 1 88.5 243 PHE A O 1
ATOM 1872 N N . PRO A 1 244 ? 20.078 -8.711 -15.297 1 86 244 PRO A N 1
ATOM 1873 C CA . PRO A 1 244 ? 20.516 -7.539 -16.062 1 86 244 PRO A CA 1
ATOM 1874 C C . PRO A 1 244 ? 19.453 -6.434 -16.078 1 86 244 PRO A C 1
ATOM 1876 O O . PRO A 1 244 ? 19.797 -5.258 -16.25 1 86 244 PRO A O 1
ATOM 1879 N N . CYS A 1 245 ? 18.219 -6.773 -15.82 1 89.44 245 CYS A N 1
ATOM 1880 C CA . CYS A 1 245 ? 17.156 -5.785 -15.961 1 89.44 245 CYS A CA 1
ATOM 1881 C C . CYS A 1 245 ? 16.656 -5.309 -14.602 1 89.44 245 CYS A C 1
ATOM 1883 O O . CYS A 1 245 ? 15.695 -4.547 -14.516 1 89.44 245 CYS A O 1
ATOM 1885 N N . LEU A 1 246 ? 17.281 -5.672 -13.508 1 89.44 246 LEU A N 1
ATOM 1886 C CA . LEU A 1 246 ? 16.797 -5.363 -12.164 1 89.44 246 LEU A CA 1
ATOM 1887 C C . LEU A 1 246 ? 16.906 -3.869 -11.875 1 89.44 246 LEU A C 1
ATOM 1889 O O . LEU A 1 246 ? 17.984 -3.287 -12.008 1 89.44 246 LEU A O 1
ATOM 1893 N N . GLU A 1 247 ? 15.789 -3.311 -11.57 1 90.81 247 GLU A N 1
ATOM 1894 C CA . GLU A 1 247 ? 15.727 -1.873 -11.32 1 90.81 247 GLU A CA 1
ATOM 1895 C C . GLU A 1 247 ? 15.289 -1.58 -9.883 1 90.81 247 GLU A C 1
ATOM 1897 O O . GLU A 1 247 ? 15.586 -0.515 -9.344 1 90.81 247 GLU A O 1
ATOM 1902 N N . HIS A 1 248 ? 14.516 -2.5 -9.281 1 92.12 248 HIS A N 1
ATOM 1903 C CA . HIS A 1 248 ? 13.961 -2.314 -7.941 1 92.12 248 HIS A CA 1
ATOM 1904 C C . HIS A 1 248 ? 14.289 -3.502 -7.043 1 92.12 248 HIS A C 1
ATOM 1906 O O . HIS A 1 248 ? 13.93 -4.641 -7.352 1 92.12 248 HIS A O 1
ATOM 1912 N N . LEU A 1 249 ? 15.008 -3.207 -6.043 1 89.31 249 LEU A N 1
ATOM 1913 C CA . LEU A 1 249 ? 15.375 -4.25 -5.094 1 89.31 249 LEU A CA 1
ATOM 1914 C C . LEU A 1 249 ? 14.961 -3.865 -3.678 1 89.31 249 LEU A C 1
ATOM 1916 O O . LEU A 1 249 ? 15.258 -2.76 -3.217 1 89.31 249 LEU A O 1
ATOM 1920 N N . ARG A 1 250 ? 14.227 -4.707 -3.072 1 88.88 250 ARG A N 1
ATOM 1921 C CA . ARG A 1 250 ? 13.789 -4.504 -1.693 1 88.88 250 ARG A CA 1
ATOM 1922 C C . ARG A 1 250 ? 14.242 -5.66 -0.804 1 88.88 250 ARG A C 1
ATOM 1924 O O . ARG A 1 250 ? 13.906 -6.816 -1.061 1 88.88 250 ARG A O 1
ATOM 1931 N N . ILE A 1 251 ? 15.016 -5.227 0.124 1 85.69 251 ILE A N 1
ATOM 1932 C CA . ILE A 1 251 ? 15.547 -6.238 1.029 1 85.69 251 ILE A CA 1
ATOM 1933 C C . ILE A 1 251 ? 15.164 -5.898 2.467 1 85.69 251 ILE A C 1
ATOM 1935 O O . ILE A 1 251 ? 15.305 -4.754 2.902 1 85.69 251 ILE A O 1
ATOM 1939 N N . MET B 1 1 ? 32.062 -7.207 0.289 1 36.31 1 MET B N 1
ATOM 1940 C CA . MET B 1 1 ? 30.844 -6.859 1.007 1 36.31 1 MET B CA 1
ATOM 1941 C C . MET B 1 1 ? 29.75 -6.441 0.037 1 36.31 1 MET B C 1
ATOM 1943 O O . MET B 1 1 ? 29.688 -6.941 -1.087 1 36.31 1 MET B O 1
ATOM 1947 N N . ILE B 1 2 ? 29.188 -5.133 0.117 1 46.5 2 ILE B N 1
ATOM 1948 C CA . ILE B 1 2 ? 28.125 -4.457 -0.616 1 46.5 2 ILE B CA 1
ATOM 1949 C C . ILE B 1 2 ? 28.516 -4.309 -2.082 1 46.5 2 ILE B C 1
ATOM 1951 O O . ILE B 1 2 ? 28.734 -3.195 -2.562 1 46.5 2 ILE B O 1
ATOM 1955 N N . ARG B 1 3 ? 29.266 -5.176 -2.529 1 46.88 3 ARG B N 1
ATOM 1956 C CA . ARG B 1 3 ? 29.688 -5.078 -3.918 1 46.88 3 ARG B CA 1
ATOM 1957 C C . ARG B 1 3 ? 28.5 -5.055 -4.867 1 46.88 3 ARG B C 1
ATOM 1959 O O . ARG B 1 3 ? 28.656 -4.863 -6.074 1 46.88 3 ARG B O 1
ATOM 1966 N N . LEU B 1 4 ? 27.406 -5.691 -4.41 1 50.22 4 LEU B N 1
ATOM 1967 C CA . LEU B 1 4 ? 26.266 -5.945 -5.281 1 50.22 4 LEU B CA 1
ATOM 1968 C C . LEU B 1 4 ? 25.766 -4.652 -5.918 1 50.22 4 LEU B C 1
ATOM 1970 O O . LEU B 1 4 ? 25.5 -4.609 -7.121 1 50.22 4 LEU B O 1
ATOM 1974 N N . LEU B 1 5 ? 25.641 -3.527 -5.051 1 57.66 5 LEU B N 1
ATOM 1975 C CA . LEU B 1 5 ? 25.062 -2.336 -5.664 1 57.66 5 LEU B CA 1
ATOM 1976 C C . LEU B 1 5 ? 25.953 -1.822 -6.789 1 57.66 5 LEU B C 1
ATOM 1978 O O . LEU B 1 5 ? 25.453 -1.271 -7.777 1 57.66 5 LEU B O 1
ATOM 1982 N N . GLU B 1 6 ? 27.141 -2.352 -6.613 1 59.56 6 GLU B N 1
ATOM 1983 C CA . GLU B 1 6 ? 28.062 -1.9 -7.645 1 59.56 6 GLU B CA 1
ATOM 1984 C C . GLU B 1 6 ? 27.828 -2.627 -8.961 1 59.56 6 GLU B C 1
ATOM 1986 O O . GLU B 1 6 ? 28.109 -2.092 -10.039 1 59.56 6 GLU B O 1
ATOM 1991 N N . SER B 1 7 ? 27.141 -3.77 -8.805 1 60.97 7 SER B N 1
ATOM 1992 C CA . SER B 1 7 ? 27 -4.57 -10.016 1 60.97 7 SER B CA 1
ATOM 1993 C C . SER B 1 7 ? 25.625 -4.391 -10.648 1 60.97 7 SER B C 1
ATOM 1995 O O . SER B 1 7 ? 25.328 -4.988 -11.68 1 60.97 7 SER B O 1
ATOM 1997 N N . CYS B 1 8 ? 24.812 -3.648 -9.992 1 69.31 8 CYS B N 1
ATOM 1998 C CA . CYS B 1 8 ? 23.516 -3.393 -10.609 1 69.31 8 CYS B CA 1
ATOM 1999 C C . CYS B 1 8 ? 23.406 -1.939 -11.055 1 69.31 8 CYS B C 1
ATOM 2001 O O . CYS B 1 8 ? 22.703 -1.146 -10.43 1 69.31 8 CYS B O 1
ATOM 2003 N N . PRO B 1 9 ? 24.094 -1.655 -12.141 1 67.94 9 PRO B N 1
ATOM 2004 C CA . PRO B 1 9 ? 24.172 -0.254 -12.562 1 67.94 9 PRO B CA 1
ATOM 2005 C C . PRO B 1 9 ? 22.797 0.337 -12.906 1 67.94 9 PRO B C 1
ATOM 2007 O O . PRO B 1 9 ? 22.641 1.561 -12.938 1 67.94 9 PRO B O 1
ATOM 2010 N N . ASN B 1 10 ? 21.844 -0.557 -13.031 1 79.81 10 ASN B N 1
ATOM 2011 C CA . ASN B 1 10 ? 20.547 -0.056 -13.453 1 79.81 10 ASN B CA 1
ATOM 2012 C C . ASN B 1 10 ? 19.578 0.065 -12.281 1 79.81 10 ASN B C 1
ATOM 2014 O O . ASN B 1 10 ? 18.391 0.352 -12.477 1 79.81 10 ASN B O 1
ATOM 2018 N N . LEU B 1 11 ? 20.062 -0.035 -11.148 1 84.94 11 LEU B N 1
ATOM 2019 C CA . LEU B 1 11 ? 19.188 0.014 -9.977 1 84.94 11 LEU B CA 1
ATOM 2020 C C . LEU B 1 11 ? 18.703 1.436 -9.719 1 84.94 11 LEU B C 1
ATOM 2022 O O . LEU B 1 11 ? 19.5 2.354 -9.547 1 84.94 11 LEU B O 1
ATOM 2026 N N . HIS B 1 12 ? 17.406 1.571 -9.742 1 91.19 12 HIS B N 1
ATOM 2027 C CA . HIS B 1 12 ? 16.797 2.883 -9.547 1 91.19 12 HIS B CA 1
ATOM 2028 C C . HIS B 1 12 ? 16.125 2.982 -8.18 1 91.19 12 HIS B C 1
ATOM 2030 O O . HIS B 1 12 ? 15.992 4.078 -7.629 1 91.19 12 HIS B O 1
ATOM 2036 N N . THR B 1 13 ? 15.727 1.878 -7.707 1 93.19 13 THR B N 1
ATOM 2037 C CA . THR B 1 13 ? 15.078 1.835 -6.402 1 93.19 13 THR B CA 1
ATOM 2038 C C . THR B 1 13 ? 15.734 0.785 -5.508 1 93.19 13 THR B C 1
ATOM 2040 O O . THR B 1 13 ? 15.898 -0.368 -5.914 1 93.19 13 THR B O 1
ATOM 2043 N N . PHE B 1 14 ? 16.203 1.218 -4.441 1 89.38 14 PHE B N 1
ATOM 2044 C CA . PHE B 1 14 ? 16.797 0.321 -3.461 1 89.38 14 PHE B CA 1
ATOM 2045 C C . PHE B 1 14 ? 16.156 0.51 -2.092 1 89.38 14 PHE B C 1
ATOM 2047 O O . PHE B 1 14 ? 16.203 1.604 -1.526 1 89.38 14 PHE B O 1
ATOM 2054 N N . HIS B 1 15 ? 15.445 -0.484 -1.547 1 90.19 15 HIS B N 1
ATOM 2055 C CA . HIS B 1 15 ? 14.867 -0.49 -0.209 1 90.19 15 HIS B CA 1
ATOM 2056 C C . HIS B 1 15 ? 15.578 -1.485 0.698 1 90.19 15 HIS B C 1
ATOM 2058 O O . HIS B 1 15 ? 15.633 -2.68 0.397 1 90.19 15 HIS B O 1
ATOM 2064 N N . LEU B 1 16 ? 16.172 -0.981 1.63 1 86.06 16 LEU B N 1
ATOM 2065 C CA . LEU B 1 16 ? 16.781 -1.766 2.701 1 86.06 16 LEU B CA 1
ATOM 2066 C C . LEU B 1 16 ? 16.125 -1.451 4.043 1 86.06 16 LEU B C 1
ATOM 2068 O O . LEU B 1 16 ? 16.406 -0.415 4.648 1 86.06 16 LEU B O 1
ATOM 2072 N N . CYS B 1 17 ? 15.312 -2.391 4.484 1 84.31 17 CYS B N 1
ATOM 2073 C CA . CYS B 1 17 ? 14.539 -2.043 5.668 1 84.31 17 CYS B CA 1
ATOM 2074 C C . CYS B 1 17 ? 14.727 -3.082 6.77 1 84.31 17 CYS B C 1
ATOM 2076 O O . CYS B 1 17 ? 14.82 -4.277 6.488 1 84.31 17 CYS B O 1
ATOM 2078 N N . PHE B 1 18 ? 14.82 -2.562 7.996 1 81 18 PHE B N 1
ATOM 2079 C CA . PHE B 1 18 ? 14.812 -3.35 9.219 1 81 18 PHE B CA 1
ATOM 2080 C C . PHE B 1 18 ? 16.062 -4.215 9.312 1 81 18 PHE B C 1
ATOM 2082 O O . PHE B 1 18 ? 15.977 -5.418 9.586 1 81 18 PHE B O 1
ATOM 2089 N N . HIS B 1 19 ? 17.094 -3.547 8.914 1 77.81 19 HIS B N 1
ATOM 2090 C CA . HIS B 1 19 ? 18.422 -4.094 9.148 1 77.81 19 HIS B CA 1
ATOM 2091 C C . HIS B 1 19 ? 19.203 -3.24 10.141 1 77.81 19 HIS B C 1
ATOM 2093 O O . HIS B 1 19 ? 20 -2.398 9.734 1 77.81 19 HIS B O 1
ATOM 2099 N N . PRO B 1 20 ? 18.953 -3.486 11.406 1 75.06 20 PRO B N 1
ATOM 2100 C CA . PRO B 1 20 ? 19.562 -2.627 12.43 1 75.06 20 PRO B CA 1
ATOM 2101 C C . PRO B 1 20 ? 21.094 -2.725 12.445 1 75.06 20 PRO B C 1
ATOM 2103 O O . PRO B 1 20 ? 21.766 -1.838 12.984 1 75.06 20 PRO B O 1
ATOM 2106 N N . ASP B 1 21 ? 21.562 -3.785 11.867 1 75.12 21 ASP B N 1
ATOM 2107 C CA . ASP B 1 21 ? 23.016 -4.016 11.898 1 75.12 21 ASP B CA 1
ATOM 2108 C C . ASP B 1 21 ? 23.703 -3.354 10.711 1 75.12 21 ASP B C 1
ATOM 2110 O O . ASP B 1 21 ? 24.938 -3.344 10.625 1 75.12 21 ASP B O 1
ATOM 2114 N N . VAL B 1 22 ? 22.891 -2.854 9.797 1 74.44 22 VAL B N 1
ATOM 2115 C CA . VAL B 1 22 ? 23.469 -2.225 8.617 1 74.44 22 VAL B CA 1
ATOM 2116 C C . VAL B 1 22 ? 23.344 -0.708 8.719 1 74.44 22 VAL B C 1
ATOM 2118 O O . VAL B 1 22 ? 22.234 -0.176 8.805 1 74.44 22 VAL B O 1
ATOM 2121 N N . ASN B 1 23 ? 24.453 -0.131 8.75 1 76.12 23 ASN B N 1
ATOM 2122 C CA . ASN B 1 23 ? 24.469 1.327 8.758 1 76.12 23 ASN B CA 1
ATOM 2123 C C . ASN B 1 23 ? 24.516 1.894 7.344 1 76.12 23 ASN B C 1
ATOM 2125 O O . ASN B 1 23 ? 25.125 1.292 6.453 1 76.12 23 ASN B O 1
ATOM 2129 N N . LEU B 1 24 ? 23.828 2.965 7.121 1 80.06 24 LEU B N 1
ATOM 2130 C CA . LEU B 1 24 ? 23.797 3.609 5.812 1 80.06 24 LEU B CA 1
ATOM 2131 C C . LEU B 1 24 ? 25.219 3.893 5.324 1 80.06 24 LEU B C 1
ATOM 2133 O O . LEU B 1 24 ? 25.484 3.871 4.121 1 80.06 24 LEU B O 1
ATOM 2137 N N . SER B 1 25 ? 26.156 4.098 6.297 1 77.12 25 SER B N 1
ATOM 2138 C CA . SER B 1 25 ? 27.547 4.387 5.934 1 77.12 25 SER B CA 1
ATOM 2139 C C . SER B 1 25 ? 28.172 3.209 5.199 1 77.12 25 SER B C 1
ATOM 2141 O O . SER B 1 25 ? 29.078 3.396 4.371 1 77.12 25 SER B O 1
ATOM 2143 N N . GLU B 1 26 ? 27.672 2.094 5.512 1 75.88 26 GLU B N 1
ATOM 2144 C CA . GLU B 1 26 ? 28.25 0.876 4.941 1 75.88 26 GLU B CA 1
ATOM 2145 C C . GLU B 1 26 ? 27.812 0.692 3.49 1 75.88 26 GLU B C 1
ATOM 2147 O O . GLU B 1 26 ? 28.5 0.032 2.709 1 75.88 26 GLU B O 1
ATOM 2152 N N . ILE B 1 27 ? 26.719 1.312 3.201 1 76.5 27 ILE B N 1
ATOM 2153 C CA . ILE B 1 27 ? 26.203 1.022 1.873 1 76.5 27 ILE B CA 1
ATOM 2154 C C . ILE B 1 27 ? 26.234 2.285 1.015 1 76.5 27 ILE B C 1
ATOM 2156 O O . ILE B 1 27 ? 26.094 2.217 -0.209 1 76.5 27 ILE B O 1
ATOM 2160 N N . SER B 1 28 ? 26.438 3.359 1.609 1 79.44 28 SER B N 1
ATOM 2161 C CA . SER B 1 28 ? 26.344 4.645 0.92 1 79.44 28 SER B CA 1
ATOM 2162 C C . SER B 1 28 ? 27.312 4.707 -0.26 1 79.44 28 SER B C 1
ATOM 2164 O O . SER B 1 28 ? 26.969 5.211 -1.328 1 79.44 28 SER B O 1
ATOM 2166 N N . SER B 1 29 ? 28.5 4.109 -0.11 1 76.88 29 SER B N 1
ATOM 2167 C CA . SER B 1 29 ? 29.516 4.188 -1.154 1 76.88 29 SER B CA 1
ATOM 2168 C C . SER B 1 29 ? 29.203 3.229 -2.299 1 76.88 29 SER B C 1
ATOM 2170 O O . SER B 1 29 ? 29.719 3.387 -3.406 1 76.88 29 SER B O 1
ATOM 2172 N N . ALA B 1 30 ? 28.344 2.357 -2.02 1 77.31 30 ALA B N 1
ATOM 2173 C CA . ALA B 1 30 ? 28.062 1.332 -3.02 1 77.31 30 ALA B CA 1
ATOM 2174 C C . ALA B 1 30 ? 26.781 1.664 -3.791 1 77.31 30 ALA B C 1
ATOM 2176 O O . ALA B 1 30 ? 26.453 0.995 -4.773 1 77.31 30 ALA B O 1
ATOM 2177 N N . LEU B 1 31 ? 26.125 2.682 -3.354 1 83.06 31 LEU B N 1
ATOM 2178 C CA . LEU B 1 31 ? 24.875 3.049 -4.035 1 83.06 31 LEU B CA 1
ATOM 2179 C C . LEU B 1 31 ? 25.172 3.604 -5.426 1 83.06 31 LEU B C 1
ATOM 2181 O O . LEU B 1 31 ? 26.078 4.418 -5.598 1 83.06 31 LEU B O 1
ATOM 2185 N N . PRO B 1 32 ? 24.484 3.1 -6.34 1 84 32 PRO B N 1
ATOM 2186 C CA . PRO B 1 32 ? 24.656 3.676 -7.676 1 84 32 PRO B CA 1
ATOM 2187 C C . PRO B 1 32 ? 24.234 5.145 -7.742 1 84 32 PRO B C 1
ATOM 2189 O O . PRO B 1 32 ? 23.266 5.543 -7.105 1 84 32 PRO B O 1
ATOM 2192 N N . THR B 1 33 ? 24.906 5.938 -8.531 1 86.75 33 THR B N 1
ATOM 2193 C CA . THR B 1 33 ? 24.641 7.367 -8.641 1 86.75 33 THR B CA 1
ATOM 2194 C C . THR B 1 33 ? 23.328 7.617 -9.367 1 86.75 33 THR B C 1
ATOM 2196 O O . THR B 1 33 ? 22.766 8.719 -9.297 1 86.75 33 THR B O 1
ATOM 2199 N N . SER B 1 34 ? 22.875 6.574 -10 1 85.88 34 SER B N 1
ATOM 2200 C CA . SER B 1 34 ? 21.641 6.703 -10.773 1 85.88 34 SER B CA 1
ATOM 2201 C C . SER B 1 34 ? 20.422 6.445 -9.906 1 85.88 34 SER B C 1
ATOM 2203 O O . SER B 1 34 ? 19.281 6.5 -10.398 1 85.88 34 SER B O 1
ATOM 2205 N N . LEU B 1 35 ? 20.625 6.199 -8.656 1 91 35 LEU B N 1
ATOM 2206 C CA . LEU B 1 35 ? 19.531 5.863 -7.746 1 91 35 LEU B CA 1
ATOM 2207 C C . LEU B 1 35 ? 18.516 7.004 -7.672 1 91 35 LEU B C 1
ATOM 2209 O O . LEU B 1 35 ? 18.891 8.172 -7.559 1 91 35 LEU B O 1
ATOM 2213 N N . ILE B 1 36 ? 17.328 6.609 -7.719 1 95.25 36 ILE B N 1
ATOM 2214 C CA . ILE B 1 36 ? 16.25 7.594 -7.711 1 95.25 36 ILE B CA 1
ATOM 2215 C C . ILE B 1 36 ? 15.453 7.477 -6.41 1 95.25 36 ILE B C 1
ATOM 2217 O O . ILE B 1 36 ? 14.898 8.469 -5.922 1 95.25 36 ILE B O 1
ATOM 2221 N N . SER B 1 37 ? 15.438 6.258 -5.836 1 96.81 37 SER B N 1
ATOM 2222 C CA . SER B 1 37 ? 14.656 6.012 -4.633 1 96.81 37 SER B CA 1
ATOM 2223 C C . SER B 1 37 ? 15.422 5.156 -3.633 1 96.81 37 SER B C 1
ATOM 2225 O O . SER B 1 37 ? 15.945 4.094 -3.986 1 96.81 37 SER B O 1
ATOM 2227 N N . LEU B 1 38 ? 15.477 5.684 -2.443 1 94.88 38 LEU B N 1
ATOM 2228 C CA . LEU B 1 38 ? 16.172 4.969 -1.373 1 94.88 38 LEU B CA 1
ATOM 2229 C C . LEU B 1 38 ? 15.297 4.891 -0.124 1 94.88 38 LEU B C 1
ATOM 2231 O O . LEU B 1 38 ? 14.773 5.906 0.341 1 94.88 38 LEU B O 1
ATOM 2235 N N . LYS B 1 39 ? 15.086 3.764 0.375 1 95.06 39 LYS B N 1
ATOM 2236 C CA . LYS B 1 39 ? 14.391 3.537 1.642 1 95.06 39 LYS B CA 1
ATOM 2237 C C . LYS B 1 39 ? 15.25 2.715 2.598 1 95.06 39 LYS B C 1
ATOM 2239 O O . LYS B 1 39 ? 15.695 1.617 2.254 1 95.06 39 LYS B O 1
ATOM 2244 N N . THR B 1 40 ? 15.477 3.234 3.732 1 91.31 40 THR B N 1
ATOM 2245 C CA . THR B 1 40 ? 16.328 2.555 4.703 1 91.31 40 THR B CA 1
ATOM 2246 C C . THR B 1 40 ? 15.648 2.502 6.07 1 91.31 40 THR B C 1
ATOM 2248 O O . THR B 1 40 ? 16.312 2.588 7.105 1 91.31 40 THR B O 1
ATOM 2251 N N . ASN B 1 41 ? 14.398 2.449 6.125 1 90.38 41 ASN B N 1
ATOM 2252 C CA . ASN B 1 41 ? 13.664 2.432 7.383 1 90.38 41 ASN B CA 1
ATOM 2253 C C . ASN B 1 41 ? 14.086 1.254 8.258 1 90.38 41 ASN B C 1
ATOM 2255 O O . ASN B 1 41 ? 14.242 0.134 7.77 1 90.38 41 ASN B O 1
ATOM 2259 N N . GLY B 1 42 ? 14.258 1.568 9.508 1 83.94 42 GLY B N 1
ATOM 2260 C CA . GLY B 1 42 ? 14.672 0.526 10.43 1 83.94 42 GLY B CA 1
ATOM 2261 C C . GLY B 1 42 ? 16.172 0.32 10.469 1 83.94 42 GLY B C 1
ATOM 2262 O O . GLY B 1 42 ? 16.672 -0.541 11.195 1 83.94 42 GLY B O 1
ATOM 2263 N N . CYS B 1 43 ? 16.891 1.015 9.602 1 82.56 43 CYS B N 1
ATOM 2264 C CA . CYS B 1 43 ? 18.359 1.027 9.633 1 82.56 43 CYS B CA 1
ATOM 2265 C C . CYS B 1 43 ? 18.875 2.287 10.32 1 82.56 43 CYS B C 1
ATOM 2267 O O . CYS B 1 43 ? 18.266 3.355 10.195 1 82.56 43 CYS B O 1
ATOM 2269 N N . PRO B 1 44 ? 19.953 2.109 11.102 1 79.31 44 PRO B N 1
ATOM 2270 C CA . PRO B 1 44 ? 20.5 3.312 11.727 1 79.31 44 PRO B CA 1
ATOM 2271 C C . PRO B 1 44 ? 21.016 4.328 10.703 1 79.31 44 PRO B C 1
ATOM 2273 O O . PRO B 1 44 ? 21.734 3.961 9.766 1 79.31 44 PRO B O 1
ATOM 2276 N N . VAL B 1 45 ? 20.578 5.566 10.867 1 83.88 45 VAL B N 1
ATOM 2277 C CA . VAL B 1 45 ? 21 6.629 9.961 1 83.88 45 VAL B CA 1
ATOM 2278 C C . VAL B 1 45 ? 21.406 7.863 10.758 1 83.88 45 VAL B C 1
ATOM 2280 O O . VAL B 1 45 ? 20.719 8.258 11.703 1 83.88 45 VAL B O 1
ATOM 2283 N N . VAL B 1 46 ? 22.547 8.359 10.43 1 82.88 46 VAL B N 1
ATOM 2284 C CA . VAL B 1 46 ? 22.969 9.617 11.023 1 82.88 46 VAL B CA 1
ATOM 2285 C C . VAL B 1 46 ? 23.031 10.703 9.953 1 82.88 46 VAL B C 1
ATOM 2287 O O . VAL B 1 46 ? 23.031 10.406 8.758 1 82.88 46 VAL B O 1
ATOM 2290 N N . CYS B 1 47 ? 23 11.898 10.391 1 86 47 CYS B N 1
ATOM 2291 C CA . CYS B 1 47 ? 22.953 13.039 9.484 1 86 47 CYS B CA 1
ATOM 2292 C C . CYS B 1 47 ? 24.094 12.992 8.477 1 86 47 CYS B C 1
ATOM 2294 O O . CYS B 1 47 ? 23.891 13.281 7.297 1 86 47 CYS B O 1
ATOM 2296 N N . ARG B 1 48 ? 25.203 12.617 8.906 1 85.94 48 ARG B N 1
ATOM 2297 C CA . ARG B 1 48 ? 26.391 12.578 8.047 1 85.94 48 ARG B CA 1
ATOM 2298 C C . ARG B 1 48 ? 26.188 11.586 6.898 1 85.94 48 ARG B C 1
ATOM 2300 O O . ARG B 1 48 ? 26.531 11.891 5.75 1 85.94 48 ARG B O 1
ATOM 2307 N N . ASP B 1 49 ? 25.625 10.484 7.234 1 87.06 49 ASP B N 1
ATOM 2308 C CA . ASP B 1 49 ? 25.391 9.453 6.227 1 87.06 49 ASP B CA 1
ATOM 2309 C C . ASP B 1 49 ? 24.344 9.906 5.203 1 87.06 49 ASP B C 1
ATOM 2311 O O . ASP B 1 49 ? 24.5 9.664 4.004 1 87.06 49 ASP B O 1
ATOM 2315 N N . LEU B 1 50 ? 23.328 10.547 5.672 1 90.38 50 LEU B N 1
ATOM 2316 C CA . LEU B 1 50 ? 22.297 11.062 4.781 1 90.38 50 LEU B CA 1
ATOM 2317 C C . LEU B 1 50 ? 22.875 12.086 3.809 1 90.38 50 LEU B C 1
ATOM 2319 O O . LEU B 1 50 ? 22.578 12.047 2.613 1 90.38 50 LEU B O 1
ATOM 2323 N N . LEU B 1 51 ? 23.719 12.969 4.41 1 91.69 51 LEU B N 1
ATOM 2324 C CA . LEU B 1 51 ? 24.359 13.984 3.578 1 91.69 51 LEU B CA 1
ATOM 2325 C C . LEU B 1 51 ? 25.203 13.344 2.488 1 91.69 51 LEU B C 1
ATOM 2327 O O . LEU B 1 51 ? 25.172 13.766 1.332 1 91.69 51 LEU B O 1
ATOM 2331 N N . HIS B 1 52 ? 25.891 12.297 2.826 1 91.25 52 HIS B N 1
ATOM 2332 C CA . HIS B 1 52 ? 26.734 11.586 1.873 1 91.25 52 HIS B CA 1
ATOM 2333 C C . HIS B 1 52 ? 25.906 10.984 0.742 1 91.25 52 HIS B C 1
ATOM 2335 O O . HIS B 1 52 ? 26.266 11.125 -0.432 1 91.25 52 HIS B O 1
ATOM 2341 N N . VAL B 1 53 ? 24.828 10.406 1.02 1 91.31 53 VAL B N 1
ATOM 2342 C CA . VAL B 1 53 ? 23.953 9.766 0.038 1 91.31 53 VAL B CA 1
ATOM 2343 C C . VAL B 1 53 ? 23.359 10.828 -0.883 1 91.31 53 VAL B C 1
ATOM 2345 O O . VAL B 1 53 ? 23.344 10.656 -2.104 1 91.31 53 VAL B O 1
ATOM 2348 N N . LEU B 1 54 ? 22.922 11.906 -0.261 1 94.44 54 LEU B N 1
ATOM 2349 C CA . LEU B 1 54 ? 22.281 12.969 -1.024 1 94.44 54 LEU B CA 1
ATOM 2350 C C . LEU B 1 54 ? 23.266 13.617 -1.988 1 94.44 54 LEU B C 1
ATOM 2352 O O . LEU B 1 54 ? 22.891 13.992 -3.104 1 94.44 54 LEU B O 1
ATOM 2356 N N . LYS B 1 55 ? 24.516 13.703 -1.547 1 93.81 55 LYS B N 1
ATOM 2357 C CA . LYS B 1 55 ? 25.547 14.273 -2.416 1 93.81 55 LYS B CA 1
ATOM 2358 C C . LYS B 1 55 ? 25.922 13.305 -3.531 1 93.81 55 LYS B C 1
ATOM 2360 O O . LYS B 1 55 ? 26.156 13.719 -4.668 1 93.81 55 LYS B O 1
ATOM 2365 N N . ARG B 1 56 ? 25.906 12.109 -3.211 1 91.12 56 ARG B N 1
ATOM 2366 C CA . ARG B 1 56 ? 26.297 11.086 -4.172 1 91.12 56 ARG B CA 1
ATOM 2367 C C . ARG B 1 56 ? 25.203 10.844 -5.199 1 91.12 56 ARG B C 1
ATOM 2369 O O . ARG B 1 56 ? 25.484 10.766 -6.398 1 91.12 56 ARG B O 1
ATOM 2376 N N . CYS B 1 57 ? 24.047 10.656 -4.684 1 92.31 57 CYS B N 1
ATOM 2377 C CA . CYS B 1 57 ? 22.891 10.406 -5.543 1 92.31 57 CYS B CA 1
ATOM 2378 C C . CYS B 1 57 ? 22.125 11.695 -5.828 1 92.31 57 CYS B C 1
ATOM 2380 O O . CYS B 1 57 ? 21.016 11.891 -5.32 1 92.31 57 CYS B O 1
ATOM 2382 N N . SER B 1 58 ? 22.609 12.461 -6.699 1 91.31 58 SER B N 1
ATOM 2383 C CA . SER B 1 58 ? 22.094 13.805 -6.93 1 91.31 58 SER B CA 1
ATOM 2384 C C . SER B 1 58 ? 20.719 13.773 -7.57 1 91.31 58 SER B C 1
ATOM 2386 O O . SER B 1 58 ? 19.969 14.758 -7.516 1 91.31 58 SER B O 1
ATOM 2388 N N . ASN B 1 59 ? 20.391 12.625 -8.133 1 92.44 59 ASN B N 1
ATOM 2389 C CA . ASN B 1 59 ? 19.094 12.508 -8.797 1 92.44 59 ASN B CA 1
ATOM 2390 C C . ASN B 1 59 ? 18.062 11.852 -7.891 1 92.44 59 ASN B C 1
ATOM 2392 O O . ASN B 1 59 ? 16.953 11.539 -8.336 1 92.44 59 ASN B O 1
ATOM 2396 N N . LEU B 1 60 ? 18.359 11.664 -6.664 1 95.88 60 LEU B N 1
ATOM 2397 C CA . LEU B 1 60 ? 17.453 11.031 -5.719 1 95.88 60 LEU B CA 1
ATOM 2398 C C . LEU B 1 60 ? 16.156 11.836 -5.59 1 95.88 60 LEU B C 1
ATOM 2400 O O . LEU B 1 60 ? 16.203 13.031 -5.293 1 95.88 60 LEU B O 1
ATOM 2404 N N . SER B 1 61 ? 15.102 11.18 -5.828 1 97.94 61 SER B N 1
ATOM 2405 C CA . SER B 1 61 ? 13.805 11.859 -5.805 1 97.94 61 SER B CA 1
ATOM 2406 C C . SER B 1 61 ? 12.961 11.398 -4.625 1 97.94 61 SER B C 1
ATOM 2408 O O . SER B 1 61 ? 12.031 12.094 -4.207 1 97.94 61 SER B O 1
ATOM 2410 N N . THR B 1 62 ? 13.219 10.234 -4.129 1 98.31 62 THR B N 1
ATOM 2411 C CA . THR B 1 62 ? 12.492 9.672 -3.002 1 98.31 62 THR B CA 1
ATOM 2412 C C . THR B 1 62 ? 13.453 9.164 -1.932 1 98.31 62 THR B C 1
ATOM 2414 O O . THR B 1 62 ? 14.391 8.414 -2.232 1 98.31 62 THR B O 1
ATOM 2417 N N . LEU B 1 63 ? 13.227 9.609 -0.736 1 97.12 63 LEU B N 1
ATOM 2418 C CA . LEU B 1 63 ? 14.047 9.195 0.394 1 97.12 63 LEU B CA 1
ATOM 2419 C C . LEU B 1 63 ? 13.18 8.836 1.597 1 97.12 63 LEU B C 1
ATOM 2421 O O . LEU B 1 63 ? 12.258 9.578 1.939 1 97.12 63 LEU B O 1
ATOM 2425 N N . SER B 1 64 ? 13.398 7.707 2.164 1 96.88 64 SER B N 1
ATOM 2426 C CA . SER B 1 64 ? 12.711 7.258 3.371 1 96.88 64 SER B CA 1
ATOM 2427 C C . SER B 1 64 ? 13.703 6.711 4.398 1 96.88 64 SER B C 1
ATOM 2429 O O . SER B 1 64 ? 14.586 5.922 4.059 1 96.88 64 SER B O 1
ATOM 2431 N N . PHE B 1 65 ? 13.586 7.156 5.555 1 92.62 65 PHE B N 1
ATOM 2432 C CA . PHE B 1 65 ? 14.492 6.668 6.594 1 92.62 65 PHE B CA 1
ATOM 2433 C C . PHE B 1 65 ? 13.859 6.805 7.973 1 92.62 65 PHE B C 1
ATOM 2435 O O . PHE B 1 65 ? 12.812 7.438 8.117 1 92.62 65 PHE B O 1
ATOM 2442 N N . THR B 1 66 ? 14.422 6.156 8.922 1 90.5 66 THR B N 1
ATOM 2443 C CA . THR B 1 66 ? 14.016 6.238 10.32 1 90.5 66 THR B CA 1
ATOM 2444 C C . THR B 1 66 ? 14.906 7.211 11.094 1 90.5 66 THR B C 1
ATOM 2446 O O . THR B 1 66 ? 16.125 7.086 11.062 1 90.5 66 THR B O 1
ATOM 2449 N N . CYS B 1 67 ? 14.242 8.125 11.648 1 85.69 67 CYS B N 1
ATOM 2450 C CA . CYS B 1 67 ? 14.984 9.102 12.445 1 85.69 67 CYS B CA 1
ATOM 2451 C C . CYS B 1 67 ? 15.336 8.531 13.812 1 85.69 67 CYS B C 1
ATOM 2453 O O . CYS B 1 67 ? 14.453 8.234 14.617 1 85.69 67 CYS B O 1
ATOM 2455 N N . THR B 1 68 ? 16.609 8.352 14.023 1 77.12 68 THR B N 1
ATOM 2456 C CA . THR B 1 68 ? 17.078 7.82 15.305 1 77.12 68 THR B CA 1
ATOM 2457 C C . THR B 1 68 ? 17.703 8.922 16.156 1 77.12 68 THR B C 1
ATOM 2459 O O . THR B 1 68 ? 17.766 8.812 17.375 1 77.12 68 THR B O 1
ATOM 2462 N N . PHE B 1 69 ? 18.109 9.969 15.484 1 75.06 69 PHE B N 1
ATOM 2463 C CA . PHE B 1 69 ? 18.781 11.062 16.172 1 75.06 69 PHE B CA 1
ATOM 2464 C C . PHE B 1 69 ? 18.141 12.398 15.805 1 75.06 69 PHE B C 1
ATOM 2466 O O . PHE B 1 69 ? 17.469 12.516 14.781 1 75.06 69 PHE B O 1
ATOM 2473 N N . PRO B 1 70 ? 18.297 13.266 16.703 1 72.5 70 PRO B N 1
ATOM 2474 C CA . PRO B 1 70 ? 17.766 14.586 16.391 1 72.5 70 PRO B CA 1
ATOM 2475 C C . PRO B 1 70 ? 18.312 15.148 15.078 1 72.5 70 PRO B C 1
ATOM 2477 O O . PRO B 1 70 ? 19.516 15.117 14.844 1 72.5 70 PRO B O 1
ATOM 2480 N N . MET B 1 71 ? 17.422 15.422 14.18 1 78 71 MET B N 1
ATOM 2481 C CA . MET B 1 71 ? 17.781 16.078 12.93 1 78 71 MET B CA 1
ATOM 2482 C C . MET B 1 71 ? 17.531 17.578 13.016 1 78 71 MET B C 1
ATOM 2484 O O . MET B 1 71 ? 16.391 18.031 12.828 1 78 71 MET B O 1
ATOM 2488 N N . HIS B 1 72 ? 18.562 18.359 13.336 1 76.19 72 HIS B N 1
ATOM 2489 C CA . HIS B 1 72 ? 18.359 19.781 13.648 1 76.19 72 HIS B CA 1
ATOM 2490 C C . HIS B 1 72 ? 18.875 20.672 12.531 1 76.19 72 HIS B C 1
ATOM 2492 O O . HIS B 1 72 ? 18.359 21.766 12.32 1 76.19 72 HIS B O 1
ATOM 2498 N N . SER B 1 73 ? 19.781 20.141 11.781 1 81.69 73 SER B N 1
ATOM 2499 C CA . SER B 1 73 ? 20.484 21.078 10.898 1 81.69 73 SER B CA 1
ATOM 2500 C C . SER B 1 73 ? 20.109 20.859 9.445 1 81.69 73 SER B C 1
ATOM 2502 O O . SER B 1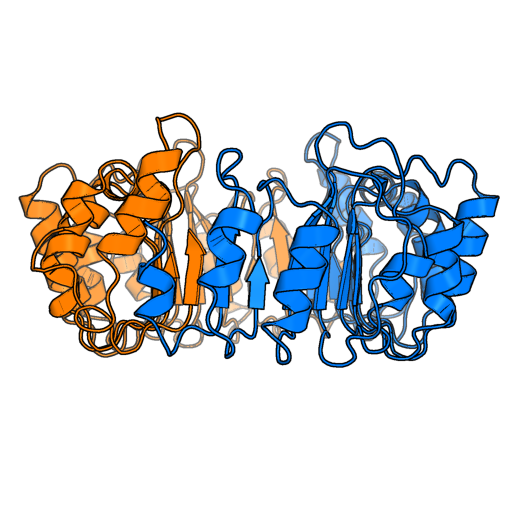 73 ? 19.672 19.766 9.062 1 81.69 73 SER B O 1
ATOM 2504 N N . ARG B 1 74 ? 20.188 21.984 8.742 1 89.62 74 ARG B N 1
ATOM 2505 C CA . ARG B 1 74 ? 20.078 21.922 7.289 1 89.62 74 ARG B CA 1
ATOM 2506 C C . ARG B 1 74 ? 21.266 21.156 6.688 1 89.62 74 ARG B C 1
ATOM 2508 O O . ARG B 1 74 ? 22.406 21.391 7.059 1 89.62 74 ARG B O 1
ATOM 2515 N N . LEU B 1 75 ? 21 20.234 5.926 1 90.75 75 LEU B N 1
ATOM 2516 C CA . LEU B 1 75 ? 22.016 19.438 5.273 1 90.75 75 LEU B CA 1
ATOM 2517 C C . LEU B 1 75 ? 22.562 20.141 4.043 1 90.75 75 LEU B C 1
ATOM 2519 O O . LEU B 1 75 ? 23.719 19.922 3.652 1 90.75 75 LEU B O 1
ATOM 2523 N N . GLY B 1 76 ? 21.875 21.016 3.467 1 92.88 76 GLY B N 1
ATOM 2524 C CA . GLY B 1 76 ? 22.094 21.656 2.182 1 92.88 76 GLY B CA 1
ATOM 2525 C C . GLY B 1 76 ? 20.812 21.906 1.408 1 92.88 76 GLY B C 1
ATOM 2526 O O . GLY B 1 76 ? 19.766 22.203 2 1 92.88 76 GLY B O 1
ATOM 2527 N N . SER B 1 77 ? 20.953 22.031 0.153 1 95.38 77 SER B N 1
ATOM 2528 C CA . SER B 1 77 ? 19.781 22.172 -0.711 1 95.38 77 SER B CA 1
ATOM 2529 C C . SER B 1 77 ? 19.719 21.062 -1.744 1 95.38 77 SER B C 1
ATOM 2531 O O . SER B 1 77 ? 20.625 20.906 -2.557 1 95.38 77 SER B O 1
ATOM 2533 N N . PHE B 1 78 ? 18.734 20.328 -1.7 1 96.75 78 PHE B N 1
ATOM 2534 C CA . PHE B 1 78 ? 18.531 19.188 -2.59 1 96.75 78 PHE B CA 1
ATOM 2535 C C . PHE B 1 78 ? 17.188 19.297 -3.303 1 96.75 78 PHE B C 1
ATOM 2537 O O . PHE B 1 78 ? 16.219 18.625 -2.928 1 96.75 78 PHE B O 1
ATOM 2544 N N . PRO B 1 79 ? 17.156 20.062 -4.34 1 96 79 PRO B N 1
ATOM 2545 C CA . PRO B 1 79 ? 15.883 20.406 -4.996 1 96 79 PRO B CA 1
ATOM 2546 C C . PRO B 1 79 ? 15.281 19.234 -5.762 1 96 79 PRO B C 1
ATOM 2548 O O . PRO B 1 79 ? 14.117 19.281 -6.152 1 96 79 PRO B O 1
ATOM 2551 N N . ASN B 1 80 ? 16.094 18.141 -5.941 1 96.56 80 ASN B N 1
ATOM 2552 C CA . ASN B 1 80 ? 15.578 17.016 -6.734 1 96.56 80 ASN B CA 1
ATOM 2553 C C . ASN B 1 80 ? 14.711 16.094 -5.895 1 96.56 80 ASN B C 1
ATOM 2555 O O . ASN B 1 80 ? 13.938 15.297 -6.438 1 96.56 80 ASN B O 1
ATOM 2559 N N . LEU B 1 81 ? 14.805 16.156 -4.582 1 97.69 81 LEU B N 1
ATOM 2560 C CA . LEU B 1 81 ? 14 15.305 -3.705 1 97.69 81 LEU B CA 1
ATOM 2561 C C . LEU B 1 81 ? 12.547 15.773 -3.684 1 97.69 81 LEU B C 1
ATOM 2563 O O . LEU B 1 81 ? 12.258 16.922 -3.324 1 97.69 81 LEU B O 1
ATOM 2567 N N . GLN B 1 82 ? 11.68 14.906 -4.043 1 98.25 82 GLN B N 1
ATOM 2568 C CA . GLN B 1 82 ? 10.258 15.242 -4.148 1 98.25 82 GLN B CA 1
ATOM 2569 C C . GLN B 1 82 ? 9.438 14.523 -3.084 1 98.25 82 GLN B C 1
ATOM 2571 O O . GLN B 1 82 ? 8.383 15.008 -2.674 1 98.25 82 GLN B O 1
ATOM 2576 N N . THR B 1 83 ? 9.898 13.375 -2.707 1 98.75 83 THR B N 1
ATOM 2577 C CA . THR B 1 83 ? 9.203 12.562 -1.714 1 98.75 83 THR B CA 1
ATOM 2578 C C . THR B 1 83 ? 10.117 12.258 -0.531 1 98.75 83 THR B C 1
ATOM 2580 O O . THR B 1 83 ? 11.211 11.719 -0.709 1 98.75 83 THR B O 1
ATOM 2583 N N . LEU B 1 84 ? 9.68 12.648 0.625 1 98.06 84 LEU B N 1
ATOM 2584 C CA . LEU B 1 84 ? 10.445 12.438 1.85 1 98.06 84 LEU B CA 1
ATOM 2585 C C . LEU B 1 84 ? 9.586 11.75 2.908 1 98.06 84 LEU B C 1
ATOM 2587 O O . LEU B 1 84 ? 8.5 12.219 3.234 1 98.06 84 LEU B O 1
ATOM 2591 N N . GLN B 1 85 ? 10.016 10.617 3.365 1 97.56 85 GLN B N 1
ATOM 2592 C CA . GLN B 1 85 ? 9.336 9.875 4.422 1 97.56 85 GLN B CA 1
ATOM 2593 C C . GLN B 1 85 ? 10.258 9.648 5.613 1 97.56 85 GLN B C 1
ATOM 2595 O O . GLN B 1 85 ? 11.344 9.078 5.465 1 97.56 85 GLN B O 1
ATOM 2600 N N . ILE B 1 86 ? 9.797 10.086 6.742 1 94.12 86 ILE B N 1
ATOM 2601 C CA . ILE B 1 86 ? 10.609 9.969 7.949 1 94.12 86 ILE B CA 1
ATOM 2602 C C . ILE B 1 86 ? 9.797 9.297 9.055 1 94.12 86 ILE B C 1
ATOM 2604 O O . ILE B 1 86 ? 8.812 9.852 9.539 1 94.12 86 ILE B O 1
ATOM 2608 N N . ASP B 1 87 ? 10.203 8.195 9.43 1 90.81 87 ASP B N 1
ATOM 2609 C CA . ASP B 1 87 ? 9.578 7.535 10.57 1 90.81 87 ASP B CA 1
ATOM 2610 C C . ASP B 1 87 ? 10.414 7.707 11.836 1 90.81 87 ASP B C 1
ATOM 2612 O O . ASP B 1 87 ? 11.594 8.055 11.758 1 90.81 87 ASP B O 1
ATOM 2616 N N . GLY B 1 88 ? 9.758 7.602 12.984 1 82.94 88 GLY B N 1
ATOM 2617 C CA . GLY B 1 88 ? 10.461 7.719 14.25 1 82.94 88 GLY B CA 1
ATOM 2618 C C . GLY B 1 88 ? 10.891 6.383 14.82 1 82.94 88 GLY B C 1
ATOM 2619 O O . GLY B 1 88 ? 10.188 5.383 14.672 1 82.94 88 GLY B O 1
ATOM 2620 N N . ALA B 1 89 ? 12.109 6.422 15.234 1 71.31 89 ALA B N 1
ATOM 2621 C CA . ALA B 1 89 ? 12.547 5.242 15.969 1 71.31 89 ALA B CA 1
ATOM 2622 C C . ALA B 1 89 ? 11.766 5.086 17.281 1 71.31 89 ALA B C 1
ATOM 2624 O O . ALA B 1 89 ? 11.18 6.047 17.766 1 71.31 89 ALA B O 1
ATOM 2625 N N . ILE B 1 90 ? 11.719 3.879 17.625 1 60.47 90 ILE B N 1
ATOM 2626 C CA . ILE B 1 90 ? 11.109 3.621 18.922 1 60.47 90 ILE B CA 1
ATOM 2627 C C . ILE B 1 90 ? 11.828 4.426 20 1 60.47 90 ILE B C 1
ATOM 2629 O O . ILE B 1 90 ? 13.055 4.359 20.125 1 60.47 90 ILE B O 1
ATOM 2633 N N . GLY B 1 91 ? 11.148 5.309 20.609 1 61.38 91 GLY B N 1
ATOM 2634 C CA . GLY B 1 91 ? 11.727 6.082 21.688 1 61.38 91 GLY B CA 1
ATOM 2635 C C . GLY B 1 91 ? 12.25 7.434 21.25 1 61.38 91 GLY B C 1
ATOM 2636 O O . GLY B 1 91 ? 12.844 8.172 22.031 1 61.38 91 GLY B O 1
ATOM 2637 N N . ALA B 1 92 ? 12.125 7.609 19.938 1 65.25 92 ALA B N 1
ATOM 2638 C CA . ALA B 1 92 ? 12.547 8.938 19.5 1 65.25 92 ALA B CA 1
ATOM 2639 C C . ALA B 1 92 ? 11.781 10.031 20.234 1 65.25 92 ALA B C 1
ATOM 2641 O O . ALA B 1 92 ? 10.555 9.992 20.312 1 65.25 92 ALA B O 1
ATOM 2642 N N . ASN B 1 93 ? 12.516 10.805 20.922 1 65.88 93 ASN B N 1
ATOM 2643 C CA . ASN B 1 93 ? 11.891 11.773 21.828 1 65.88 93 ASN B CA 1
ATOM 2644 C C . ASN B 1 93 ? 12.102 13.203 21.328 1 65.88 93 ASN B C 1
ATOM 2646 O O . ASN B 1 93 ? 11.758 14.164 22.031 1 65.88 93 ASN B O 1
ATOM 2650 N N . GLN B 1 94 ? 12.68 13.344 20.25 1 80.38 94 GLN B N 1
ATOM 2651 C CA . GLN B 1 94 ? 12.891 14.719 19.797 1 80.38 94 GLN B CA 1
ATOM 2652 C C . GLN B 1 94 ? 12.289 14.945 18.406 1 80.38 94 GLN B C 1
ATOM 2654 O O . GLN B 1 94 ? 12.414 14.086 17.531 1 80.38 94 GLN B O 1
ATOM 2659 N N . PRO B 1 95 ? 11.656 16.062 18.203 1 86.94 95 PRO B N 1
ATOM 2660 C CA . PRO B 1 95 ? 11.062 16.375 16.891 1 86.94 95 PRO B CA 1
ATOM 2661 C C . PRO B 1 95 ? 12.102 16.766 15.844 1 86.94 95 PRO B C 1
ATOM 2663 O O . PRO B 1 95 ? 13.211 17.156 16.188 1 86.94 95 PRO B O 1
ATOM 2666 N N . ILE B 1 96 ? 11.766 16.578 14.617 1 89.38 96 ILE B N 1
ATOM 2667 C CA . ILE B 1 96 ? 12.555 17.094 13.508 1 89.38 96 ILE B CA 1
ATOM 2668 C C . ILE B 1 96 ? 12.398 18.609 13.406 1 89.38 96 ILE B C 1
ATOM 2670 O O . ILE B 1 96 ? 11.297 19.141 13.562 1 89.38 96 ILE B O 1
ATOM 2674 N N . HIS B 1 97 ? 13.516 19.266 13.203 1 89.75 97 HIS B N 1
ATOM 2675 C CA . HIS B 1 97 ? 13.453 20.719 13.102 1 89.75 97 HIS B CA 1
ATOM 2676 C C . HIS B 1 97 ? 13.047 21.156 11.695 1 89.75 97 HIS B C 1
ATOM 2678 O O . HIS B 1 97 ? 13.398 20.5 10.711 1 89.75 97 HIS B O 1
ATOM 2684 N N . ALA B 1 98 ? 12.336 22.281 11.664 1 91.94 98 ALA B N 1
ATOM 2685 C CA . ALA B 1 98 ? 11.883 22.844 10.398 1 91.94 98 ALA B CA 1
ATOM 2686 C C . ALA B 1 98 ? 13.055 23.078 9.453 1 91.94 98 ALA B C 1
ATOM 2688 O O . ALA B 1 98 ? 12.922 22.938 8.234 1 91.94 98 ALA B O 1
ATOM 2689 N N . GLU B 1 99 ? 14.273 23.375 10 1 92.31 99 GLU B N 1
ATOM 2690 C CA . GLU B 1 99 ? 15.469 23.656 9.211 1 92.31 99 GLU B CA 1
ATOM 2691 C C . GLU B 1 99 ? 15.891 22.438 8.398 1 92.31 99 GLU B C 1
ATOM 2693 O O . GLU B 1 99 ? 16.375 22.562 7.273 1 92.31 99 GLU B O 1
ATOM 2698 N N . PHE B 1 100 ? 15.695 21.328 8.977 1 93.62 100 PHE B N 1
ATOM 2699 C CA . PHE B 1 100 ? 16.047 20.094 8.273 1 93.62 100 PHE B CA 1
ATOM 2700 C C . PHE B 1 100 ? 15.195 19.922 7.023 1 93.62 100 PHE B C 1
ATOM 2702 O O . PHE B 1 100 ? 15.719 19.625 5.945 1 93.62 100 PHE B O 1
ATOM 2709 N N . ILE B 1 101 ? 13.867 20.125 7.141 1 94.44 101 ILE B N 1
ATOM 2710 C CA . ILE B 1 101 ? 12.961 19.984 6.008 1 94.44 101 ILE B CA 1
ATOM 2711 C C . ILE B 1 101 ? 13.289 21.031 4.949 1 94.44 101 ILE B C 1
ATOM 2713 O O . ILE B 1 101 ? 13.109 20.781 3.752 1 94.44 101 ILE B O 1
ATOM 2717 N N . GLY B 1 102 ? 13.836 22.141 5.465 1 95.06 102 GLY B N 1
ATOM 2718 C CA . GLY B 1 102 ? 14.258 23.203 4.555 1 95.06 102 GLY B CA 1
ATOM 2719 C C . GLY B 1 102 ? 15.32 22.75 3.568 1 95.06 102 GLY B C 1
ATOM 2720 O O . GLY B 1 102 ? 15.547 23.406 2.551 1 95.06 102 GLY B O 1
ATOM 2721 N N . SER B 1 103 ? 16 21.641 3.787 1 95.69 103 SER B N 1
ATOM 2722 C CA . SER B 1 103 ? 17 21.062 2.885 1 95.69 103 SER B CA 1
ATOM 2723 C C . SER B 1 103 ? 16.359 20.562 1.6 1 95.69 103 SER B C 1
ATOM 2725 O O . SER B 1 103 ? 17.047 20.297 0.611 1 95.69 103 SER B O 1
ATOM 2727 N N . PHE B 1 104 ? 15.031 20.469 1.589 1 96.75 104 PHE B N 1
ATOM 2728 C CA . PHE B 1 104 ? 14.289 19.875 0.476 1 96.75 104 PHE B CA 1
ATOM 2729 C C . PHE B 1 104 ? 13.195 20.828 -0.007 1 96.75 104 PHE B C 1
ATOM 2731 O O . PHE B 1 104 ? 12.008 20.547 0.163 1 96.75 104 PHE B O 1
ATOM 2738 N N . PRO B 1 105 ? 13.523 21.859 -0.707 1 95.94 105 PRO B N 1
ATOM 2739 C CA . PRO B 1 105 ? 12.609 22.969 -1.017 1 95.94 105 PRO B CA 1
ATOM 2740 C C . PRO B 1 105 ? 11.5 22.562 -1.979 1 95.94 105 PRO B C 1
ATOM 2742 O O . PRO B 1 105 ? 10.445 23.203 -2.021 1 95.94 105 PRO B O 1
ATOM 2745 N N . ASN B 1 106 ? 11.719 21.453 -2.727 1 97.12 106 ASN B N 1
ATOM 2746 C CA . ASN B 1 106 ? 10.742 21.078 -3.742 1 97.12 106 ASN B CA 1
ATOM 2747 C C . ASN B 1 106 ? 9.984 19.812 -3.344 1 97.12 106 ASN B C 1
ATOM 2749 O O . ASN B 1 106 ? 9.422 19.125 -4.199 1 97.12 106 ASN B O 1
ATOM 2753 N N . VAL B 1 107 ? 9.945 19.5 -2.078 1 98.06 107 VAL B N 1
ATOM 2754 C CA . VAL B 1 107 ? 9.234 18.328 -1.614 1 98.06 107 VAL B CA 1
ATOM 2755 C C . VAL B 1 107 ? 7.742 18.453 -1.913 1 98.06 107 VAL B C 1
ATOM 2757 O O . VAL B 1 107 ? 7.145 19.5 -1.651 1 98.06 107 VAL B O 1
ATOM 2760 N N . ARG B 1 108 ? 7.199 17.484 -2.535 1 98.62 108 ARG B N 1
ATOM 2761 C CA . ARG B 1 108 ? 5.785 17.469 -2.895 1 98.62 108 ARG B CA 1
ATOM 2762 C C . ARG B 1 108 ? 5.008 16.484 -2.035 1 98.62 108 ARG B C 1
ATOM 2764 O O . ARG B 1 108 ? 3.801 16.641 -1.84 1 98.62 108 ARG B O 1
ATOM 2771 N N . ARG B 1 109 ? 5.68 15.484 -1.655 1 98.81 109 ARG B N 1
ATOM 2772 C CA . ARG B 1 109 ? 5.113 14.461 -0.785 1 98.81 109 ARG B CA 1
ATOM 2773 C C . ARG B 1 109 ? 5.938 14.312 0.489 1 98.81 109 ARG B C 1
ATOM 2775 O O . ARG B 1 109 ? 7.113 13.945 0.433 1 98.81 109 ARG B O 1
ATOM 2782 N N . LEU B 1 110 ? 5.324 14.586 1.607 1 98.62 110 LEU B N 1
ATOM 2783 C CA . LEU B 1 110 ? 6.016 14.555 2.893 1 98.62 110 LEU B CA 1
ATOM 2784 C C . LEU B 1 110 ? 5.281 13.664 3.887 1 98.62 110 LEU B C 1
ATOM 2786 O O . LEU B 1 110 ? 4.09 13.859 4.137 1 98.62 110 LEU B O 1
ATOM 2790 N N . GLU B 1 111 ? 5.91 12.656 4.328 1 98 111 GLU B N 1
ATOM 2791 C CA . GLU B 1 111 ? 5.391 11.789 5.383 1 98 111 GLU B CA 1
ATOM 2792 C C . GLU B 1 111 ? 6.293 11.828 6.617 1 98 111 GLU B C 1
ATOM 2794 O O . GLU B 1 111 ? 7.457 11.43 6.551 1 98 111 GLU B O 1
ATOM 2799 N N . ILE B 1 112 ? 5.738 12.312 7.652 1 94.88 112 ILE B N 1
ATOM 2800 C CA . ILE B 1 112 ? 6.469 12.391 8.914 1 94.88 112 ILE B CA 1
ATOM 2801 C C . ILE B 1 112 ? 5.645 11.75 10.031 1 94.88 112 ILE B C 1
ATOM 2803 O O . ILE B 1 112 ? 4.453 12.031 10.164 1 94.88 112 ILE B O 1
ATOM 2807 N N . ALA B 1 113 ? 6.316 10.906 10.797 1 92.56 113 ALA B N 1
ATOM 2808 C CA . ALA B 1 113 ? 5.641 10.43 12 1 92.56 113 ALA B CA 1
ATOM 2809 C C . ALA B 1 113 ? 5.219 11.594 12.891 1 92.56 113 ALA B C 1
ATOM 2811 O O . ALA B 1 113 ? 6.008 12.508 13.148 1 92.56 113 ALA B O 1
ATOM 2812 N N . ALA B 1 114 ? 3.986 11.539 13.367 1 89.75 114 ALA B N 1
ATOM 2813 C CA . ALA B 1 114 ? 3.465 12.633 14.18 1 89.75 114 ALA B CA 1
ATOM 2814 C C . ALA B 1 114 ? 4.316 12.852 15.43 1 89.75 114 ALA B C 1
ATOM 2816 O O . ALA B 1 114 ? 4.445 13.977 15.914 1 89.75 114 ALA B O 1
ATOM 2817 N N . ALA B 1 115 ? 4.926 11.836 15.883 1 88.38 115 ALA B N 1
ATOM 2818 C CA . ALA B 1 115 ? 5.77 11.898 17.078 1 88.38 115 ALA B CA 1
ATOM 2819 C C . ALA B 1 115 ? 7.004 12.758 16.828 1 88.38 115 ALA B C 1
ATOM 2821 O O . ALA B 1 115 ? 7.691 13.156 17.766 1 88.38 115 ALA B O 1
ATOM 2822 N N . LEU B 1 116 ? 7.277 13.008 15.578 1 89.69 116 LEU B N 1
ATOM 2823 C CA . LEU B 1 116 ? 8.453 13.789 15.219 1 89.69 116 LEU B CA 1
ATOM 2824 C C . LEU B 1 116 ? 8.055 15.188 14.766 1 89.69 116 LEU B C 1
ATOM 2826 O O . LEU B 1 116 ? 8.914 16 14.43 1 89.69 116 LEU B O 1
ATOM 2830 N N . ALA B 1 117 ? 6.855 15.5 14.672 1 91.19 117 ALA B N 1
ATOM 2831 C CA . ALA B 1 117 ? 6.379 16.75 14.094 1 91.19 117 ALA B CA 1
ATOM 2832 C C . ALA B 1 117 ? 5.941 17.734 15.18 1 91.19 117 ALA B C 1
ATOM 2834 O O . ALA B 1 117 ? 4.863 17.578 15.758 1 91.19 117 ALA B O 1
ATOM 2835 N N . SER B 1 118 ? 6.734 18.703 15.438 1 91.19 118 SER B N 1
ATOM 2836 C CA . SER B 1 118 ? 6.367 19.766 16.375 1 91.19 118 SER B CA 1
ATOM 2837 C C . SER B 1 118 ? 5.383 20.734 15.742 1 91.19 118 SER B C 1
ATOM 2839 O O . SER B 1 118 ? 5.172 20.719 14.523 1 91.19 118 SER B O 1
ATOM 2841 N N . ARG B 1 119 ? 4.785 21.562 16.609 1 93 119 ARG B N 1
ATOM 2842 C CA . ARG B 1 119 ? 3.93 22.641 16.125 1 93 119 ARG B CA 1
ATOM 2843 C C . ARG B 1 119 ? 4.688 23.547 15.164 1 93 119 ARG B C 1
ATOM 2845 O O . ARG B 1 119 ? 4.176 23.891 14.102 1 93 119 ARG B O 1
ATOM 2852 N N . GLU B 1 120 ? 5.926 23.812 15.562 1 92.69 120 GLU B N 1
ATOM 2853 C CA . GLU B 1 120 ? 6.762 24.703 14.758 1 92.69 120 GLU B CA 1
ATOM 2854 C C . GLU B 1 120 ? 7.02 24.109 13.375 1 92.69 120 GLU B C 1
ATOM 2856 O O . GLU B 1 120 ? 6.961 24.812 12.367 1 92.69 120 GLU B O 1
ATOM 2861 N N . LEU B 1 121 ? 7.273 22.844 13.328 1 94.06 121 LEU B N 1
ATOM 2862 C CA . LEU B 1 121 ? 7.523 22.188 12.055 1 94.06 121 LEU B CA 1
ATOM 2863 C C . LEU B 1 121 ? 6.285 22.234 11.156 1 94.06 121 LEU B C 1
ATOM 2865 O O . LEU B 1 121 ? 6.371 22.625 9.992 1 94.06 121 LEU B O 1
ATOM 2869 N N . ILE B 1 122 ? 5.133 21.891 11.695 1 96.19 122 ILE B N 1
ATOM 2870 C CA . ILE B 1 122 ? 3.898 21.844 10.922 1 96.19 122 ILE B CA 1
ATOM 2871 C C . ILE B 1 122 ? 3.566 23.25 10.398 1 96.19 122 ILE B C 1
ATOM 2873 O O . ILE B 1 122 ? 3.24 23.422 9.227 1 96.19 122 ILE B O 1
ATOM 2877 N N . CYS B 1 123 ? 3.693 24.25 11.273 1 96.44 123 CYS B N 1
ATOM 2878 C CA . CYS B 1 123 ? 3.393 25.625 10.875 1 96.44 123 CYS B CA 1
ATOM 2879 C C . CYS B 1 123 ? 4.344 26.094 9.781 1 96.44 123 CYS B C 1
ATOM 2881 O O . CYS B 1 123 ? 3.947 26.844 8.891 1 96.44 123 CYS B O 1
ATOM 2883 N N . SER B 1 124 ? 5.562 25.562 9.82 1 95.94 124 SER B N 1
ATOM 2884 C CA . SER B 1 124 ? 6.562 25.984 8.844 1 95.94 124 SER B CA 1
ATOM 2885 C C . SER B 1 124 ? 6.25 25.422 7.461 1 95.94 124 SER B C 1
ATOM 2887 O O . SER B 1 124 ? 6.77 25.906 6.453 1 95.94 124 SER B O 1
ATOM 2889 N N . LEU B 1 125 ? 5.438 24.406 7.359 1 97 125 LEU B N 1
ATOM 2890 C CA . LEU B 1 125 ? 5.121 23.766 6.09 1 97 125 LEU B CA 1
ATOM 2891 C C . LEU B 1 125 ? 4.336 24.703 5.184 1 97 125 LEU B C 1
ATOM 2893 O O . LEU B 1 125 ? 4.242 24.484 3.975 1 97 125 LEU B O 1
ATOM 2897 N N . ALA B 1 126 ? 3.74 25.75 5.797 1 96.56 126 ALA B N 1
ATOM 2898 C CA . ALA B 1 126 ? 2.992 26.75 5.027 1 96.56 126 ALA B CA 1
ATOM 2899 C C . ALA B 1 126 ? 3.854 27.344 3.918 1 96.56 126 ALA B C 1
ATOM 2901 O O . ALA B 1 126 ? 3.334 27.812 2.9 1 96.56 126 ALA B O 1
ATOM 2902 N N . ALA B 1 127 ? 5.168 27.25 4.066 1 95.81 127 ALA B N 1
ATOM 2903 C CA . ALA B 1 127 ? 6.098 27.828 3.096 1 95.81 127 ALA B CA 1
ATOM 2904 C C . ALA B 1 127 ? 6.285 26.891 1.904 1 95.81 127 ALA B C 1
ATOM 2906 O O . ALA B 1 127 ? 6.816 27.297 0.867 1 95.81 127 ALA B O 1
ATOM 2907 N N . PHE B 1 128 ? 5.883 25.656 1.963 1 97 128 PHE B N 1
ATOM 2908 C CA . PHE B 1 128 ? 6.062 24.672 0.911 1 97 128 PHE B CA 1
ATOM 2909 C C . PHE B 1 128 ? 4.852 24.641 -0.015 1 97 128 PHE B C 1
ATOM 2911 O O . PHE B 1 128 ? 4.102 23.656 -0.034 1 97 128 PHE B O 1
ATOM 2918 N N . THR B 1 129 ? 4.738 25.594 -0.845 1 96.44 129 THR B N 1
ATOM 2919 C CA . THR B 1 129 ? 3.543 25.859 -1.639 1 96.44 129 THR B CA 1
ATOM 2920 C C . THR B 1 129 ? 3.312 24.75 -2.656 1 96.44 129 THR B C 1
ATOM 2922 O O . THR B 1 129 ? 2.215 24.609 -3.203 1 96.44 129 THR B O 1
ATOM 2925 N N . GLN B 1 130 ? 4.375 23.906 -2.842 1 97 130 GLN B N 1
ATOM 2926 C CA . GLN B 1 130 ? 4.23 22.828 -3.82 1 97 130 GLN B CA 1
ATOM 2927 C C . GLN B 1 130 ? 3.867 21.516 -3.141 1 97 130 GLN B C 1
ATOM 2929 O O . GLN B 1 130 ? 3.729 20.484 -3.807 1 97 130 GLN B O 1
ATOM 2934 N N . LEU B 1 131 ? 3.703 21.5 -1.829 1 98.38 131 LEU B N 1
ATOM 2935 C CA . LEU B 1 131 ? 3.369 20.281 -1.085 1 98.38 131 LEU B CA 1
ATOM 2936 C C . LEU B 1 131 ? 1.991 19.766 -1.48 1 98.38 131 LEU B C 1
ATOM 2938 O O . LEU B 1 131 ? 0.995 20.484 -1.356 1 98.38 131 LEU B O 1
ATOM 2942 N N . GLU B 1 132 ? 1.953 18.578 -1.991 1 98.75 132 GLU B N 1
ATOM 2943 C CA . GLU B 1 132 ? 0.724 17.984 -2.506 1 98.75 132 GLU B CA 1
ATOM 2944 C C . GLU B 1 132 ? 0.154 16.953 -1.526 1 98.75 132 GLU B C 1
ATOM 2946 O O . GLU B 1 132 ? -1.063 16.797 -1.431 1 9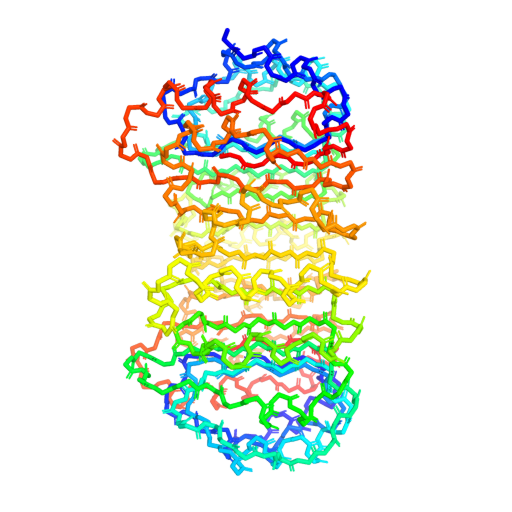8.75 132 GLU B O 1
ATOM 2951 N N . LYS B 1 133 ? 1.031 16.25 -0.904 1 98.88 133 LYS B N 1
ATOM 2952 C CA . LYS B 1 133 ? 0.632 15.188 0.014 1 98.88 133 LYS B CA 1
ATOM 2953 C C . LYS B 1 133 ? 1.37 15.305 1.345 1 98.88 133 LYS B C 1
ATOM 2955 O O . LYS B 1 133 ? 2.594 15.461 1.371 1 98.88 133 LYS B O 1
ATOM 2960 N N . LEU B 1 134 ? 0.622 15.266 2.406 1 98.75 134 LEU B N 1
ATOM 2961 C CA . LEU B 1 134 ? 1.188 15.312 3.75 1 98.75 134 LEU B CA 1
ATOM 2962 C C . LEU B 1 134 ? 0.617 14.195 4.617 1 98.75 134 LEU B C 1
ATOM 2964 O O . LEU B 1 134 ? -0.601 14.016 4.68 1 98.75 134 LEU B O 1
ATOM 2968 N N . THR B 1 135 ? 1.459 13.43 5.176 1 98.38 135 THR B N 1
ATOM 2969 C CA . THR B 1 135 ? 1.071 12.406 6.137 1 98.38 135 THR B CA 1
ATOM 2970 C C . THR B 1 135 ? 1.651 12.703 7.516 1 98.38 135 THR B C 1
ATOM 2972 O O . THR B 1 135 ? 2.863 12.875 7.664 1 98.38 135 THR B O 1
ATOM 2975 N N . LEU B 1 136 ? 0.807 12.867 8.43 1 96.38 136 LEU B N 1
ATOM 2976 C CA . LEU B 1 136 ? 1.141 13.055 9.836 1 96.38 136 LEU B CA 1
ATOM 2977 C C . LEU B 1 136 ? 0.446 12.008 10.703 1 96.38 136 LEU B C 1
ATOM 2979 O O . LEU B 1 136 ? -0.366 12.352 11.57 1 96.38 136 LEU B O 1
ATOM 2983 N N . SER B 1 137 ? 0.866 10.875 10.594 1 94.56 137 SER B N 1
ATOM 2984 C CA . SER B 1 137 ? 0.166 9.766 11.234 1 94.56 137 SER B CA 1
ATOM 2985 C C . SER B 1 137 ? 0.757 9.453 12.609 1 94.56 137 SER B C 1
ATOM 2987 O O . SER B 1 137 ? 1.938 9.711 12.852 1 94.56 137 SER B O 1
ATOM 2989 N N . GLY B 1 138 ? -0.082 8.992 13.492 1 90.5 138 GLY B N 1
ATOM 2990 C CA . GLY B 1 138 ? 0.364 8.523 14.797 1 90.5 138 GLY B CA 1
ATOM 2991 C C . GLY B 1 138 ? 0.114 9.516 15.906 1 90.5 138 GLY B C 1
ATOM 2992 O O . GLY B 1 138 ? -0.597 10.508 15.719 1 90.5 138 GLY B O 1
ATOM 2993 N N . ALA B 1 139 ? 0.67 9.273 17.109 1 82.62 139 ALA B N 1
ATOM 2994 C CA . ALA B 1 139 ? 0.533 10.125 18.281 1 82.62 139 ALA B CA 1
ATOM 2995 C C . ALA B 1 139 ? 1.307 11.43 18.094 1 82.62 139 ALA B C 1
ATOM 2997 O O . ALA B 1 139 ? 2.396 11.438 17.531 1 82.62 139 ALA B O 1
ATOM 2998 N N . HIS B 1 140 ? 0.637 12.391 18.531 1 85 140 HIS B N 1
ATOM 2999 C CA . HIS B 1 140 ? 1.219 13.719 18.422 1 85 140 HIS B CA 1
ATOM 3000 C C . HIS B 1 140 ? 1.492 14.328 19.797 1 85 140 HIS B C 1
ATOM 3002 O O . HIS B 1 140 ? 0.706 15.141 20.281 1 85 140 HIS B O 1
ATOM 3008 N N . PRO B 1 141 ? 2.691 14.109 20.266 1 80 141 PRO B N 1
ATOM 3009 C CA . PRO B 1 141 ? 2.959 14.594 21.625 1 80 141 PRO B CA 1
ATOM 3010 C C . PRO B 1 141 ? 3.236 16.094 21.672 1 80 141 PRO B C 1
ATOM 3012 O O . PRO B 1 141 ? 3.121 16.719 22.734 1 80 141 PRO B O 1
ATOM 3015 N N . TYR B 1 142 ? 3.527 16.656 20.625 1 83 142 TYR B N 1
ATOM 3016 C CA . TYR B 1 142 ? 3.99 18.031 20.625 1 83 142 TYR B CA 1
ATOM 3017 C C . TYR B 1 142 ? 2.84 19 20.344 1 83 142 TYR B C 1
ATOM 3019 O O . TYR B 1 142 ? 3.027 20.219 20.359 1 83 142 TYR B O 1
ATOM 3027 N N . VAL B 1 143 ? 1.713 18.5 20.047 1 83.88 143 VAL B N 1
ATOM 3028 C CA . VAL B 1 143 ? 0.501 19.297 19.906 1 83.88 143 VAL B CA 1
ATOM 3029 C C . VAL B 1 143 ? -0.504 18.922 20.984 1 83.88 143 VAL B C 1
ATOM 3031 O O . VAL B 1 143 ? -1.239 17.953 20.859 1 83.88 143 VAL B O 1
ATOM 3034 N N . SER B 1 144 ? -0.435 19.547 22.109 1 75.69 144 SER B N 1
ATOM 3035 C CA . SER B 1 144 ? -1.091 19.094 23.328 1 75.69 144 SER B CA 1
ATOM 3036 C C . SER B 1 144 ? -2.398 19.844 23.562 1 75.69 144 SER B C 1
ATOM 3038 O O . SER B 1 144 ? -3.27 19.375 24.297 1 75.69 144 SER B O 1
ATOM 3040 N N . ASP B 1 145 ? -2.602 20.969 22.984 1 84.12 145 ASP B N 1
ATOM 3041 C CA . ASP B 1 145 ? -3.832 21.703 23.297 1 84.12 145 ASP B CA 1
ATOM 3042 C C . ASP B 1 145 ? -4.566 22.094 22.016 1 84.12 145 ASP B C 1
ATOM 3044 O O . ASP B 1 145 ? -3.986 22.078 20.922 1 84.12 145 ASP B O 1
ATOM 3048 N N . PRO B 1 146 ? -5.805 22.422 22.141 1 86.31 146 PRO B N 1
ATOM 3049 C CA . PRO B 1 146 ? -6.664 22.75 21 1 86.31 146 PRO B CA 1
ATOM 3050 C C . PRO B 1 146 ? -6.176 23.984 20.219 1 86.31 146 PRO B C 1
ATOM 3052 O O . PRO B 1 146 ? -6.309 24.031 19 1 86.31 146 PRO B O 1
ATOM 3055 N N . GLU B 1 147 ? -5.535 24.891 20.875 1 91.5 147 GLU B N 1
ATOM 3056 C CA . GLU B 1 147 ? -5.031 26.078 20.219 1 91.5 147 GLU B CA 1
ATOM 3057 C C . GLU B 1 147 ? -3.885 25.75 19.266 1 91.5 147 GLU B C 1
ATOM 3059 O O . GLU B 1 147 ? -3.803 26.297 18.172 1 91.5 147 GLU B O 1
ATOM 3064 N N . HIS B 1 148 ? -3.059 24.859 19.734 1 93.38 148 HIS B N 1
ATOM 3065 C CA . HIS B 1 148 ? -1.947 24.422 18.891 1 93.38 148 HIS B CA 1
ATOM 3066 C C . HIS B 1 148 ? -2.445 23.688 17.656 1 93.38 148 HIS B C 1
ATOM 3068 O O . HIS B 1 148 ? -1.918 23.875 16.562 1 93.38 148 HIS B O 1
ATOM 3074 N N . ALA B 1 149 ? -3.459 22.922 17.891 1 94.25 149 ALA B N 1
ATOM 3075 C CA . ALA B 1 149 ? -4.047 22.203 16.75 1 94.25 149 ALA B CA 1
ATOM 3076 C C . ALA B 1 149 ? -4.652 23.172 15.742 1 94.25 149 ALA B C 1
ATOM 3078 O O . ALA B 1 149 ? -4.512 22.984 14.531 1 94.25 149 ALA B O 1
ATOM 3079 N N . THR B 1 150 ? -5.254 24.188 16.281 1 95.5 150 THR B N 1
ATOM 3080 C CA . THR B 1 150 ? -5.855 25.203 15.43 1 95.5 150 THR B CA 1
ATOM 3081 C C . THR B 1 150 ? -4.793 25.906 14.578 1 95.5 150 THR B C 1
ATOM 3083 O O . THR B 1 150 ? -4.984 26.094 13.375 1 95.5 150 THR B O 1
ATOM 3086 N N . GLU B 1 151 ? -3.689 26.219 15.164 1 96.19 151 GLU B N 1
ATOM 3087 C CA . GLU B 1 151 ? -2.596 26.875 14.445 1 96.19 151 GLU B CA 1
ATOM 3088 C C . GLU B 1 151 ? -2.053 25.969 13.336 1 96.19 151 GLU B C 1
ATOM 3090 O O . GLU B 1 151 ? -1.773 26.438 12.234 1 96.19 151 GLU B O 1
ATOM 3095 N N . CYS B 1 152 ? -1.894 24.734 13.633 1 96.62 152 CYS B N 1
ATOM 3096 C CA . CYS B 1 152 ? -1.397 23.781 12.656 1 96.62 152 CYS B CA 1
ATOM 3097 C C . CYS B 1 152 ? -2.334 23.688 11.461 1 96.62 152 CYS B C 1
ATOM 3099 O O . CYS B 1 152 ? -1.89 23.766 10.312 1 96.62 152 CYS B O 1
ATOM 3101 N N . VAL B 1 153 ? -3.617 23.547 11.75 1 96.56 153 VAL B N 1
ATOM 3102 C CA . VAL B 1 153 ? -4.605 23.406 10.688 1 96.56 153 VAL B CA 1
ATOM 3103 C C . VAL B 1 153 ? -4.703 24.703 9.891 1 96.56 153 VAL B C 1
ATOM 3105 O O . VAL B 1 153 ? -4.871 24.672 8.664 1 96.56 153 VAL B O 1
ATOM 3108 N N . ASP B 1 154 ? -4.562 25.875 10.578 1 96.94 154 ASP B N 1
ATOM 3109 C CA . ASP B 1 154 ? -4.516 27.156 9.891 1 96.94 154 ASP B CA 1
ATOM 3110 C C . ASP B 1 154 ? -3.389 27.172 8.859 1 96.94 154 ASP B C 1
ATOM 3112 O O . ASP B 1 154 ? -3.604 27.547 7.703 1 96.94 154 ASP B O 1
ATOM 3116 N N . ALA B 1 155 ? -2.281 26.734 9.25 1 97 155 ALA B N 1
ATOM 3117 C CA . ALA B 1 155 ? -1.118 26.719 8.367 1 97 155 ALA B CA 1
ATOM 3118 C C . ALA B 1 155 ? -1.333 25.766 7.188 1 97 155 ALA B C 1
ATOM 3120 O O . ALA B 1 155 ? -1.089 26.141 6.035 1 97 155 ALA B O 1
ATOM 3121 N N . LEU B 1 156 ? -1.822 24.594 7.438 1 97.38 156 LEU B N 1
ATOM 3122 C CA . LEU B 1 156 ? -2.006 23.578 6.406 1 97.38 156 LEU B CA 1
ATOM 3123 C C . LEU B 1 156 ? -3.078 24 5.41 1 97.38 156 LEU B C 1
ATOM 3125 O O . LEU B 1 156 ? -2.98 23.703 4.219 1 97.38 156 LEU B O 1
ATOM 3129 N N . SER B 1 157 ? -4.125 24.75 5.93 1 97 157 SER B N 1
ATOM 3130 C CA . SER B 1 157 ? -5.238 25.141 5.082 1 97 157 SER B CA 1
ATOM 3131 C C . SER B 1 157 ? -4.812 26.203 4.062 1 97 157 SER B C 1
ATOM 3133 O O . SER B 1 157 ? -5.523 26.453 3.092 1 97 157 SER B O 1
ATOM 3135 N N . THR B 1 158 ? -3.6 26.812 4.238 1 97 158 THR B N 1
ATOM 3136 C CA . THR B 1 158 ? -3.129 27.859 3.338 1 97 158 THR B CA 1
ATOM 3137 C C . THR B 1 158 ? -2.395 27.25 2.145 1 97 158 THR B C 1
ATOM 3139 O O . THR B 1 158 ? -2.115 27.938 1.164 1 97 158 THR B O 1
ATOM 3142 N N . LEU B 1 159 ? -2.008 25.969 2.213 1 97.81 159 LEU B N 1
ATOM 3143 C CA . LEU B 1 159 ? -1.259 25.328 1.145 1 97.81 159 LEU B CA 1
ATOM 3144 C C . LEU B 1 159 ? -2.115 25.172 -0.109 1 97.81 159 LEU B C 1
ATOM 3146 O O . LEU B 1 159 ? -3.105 24.438 -0.106 1 97.81 159 LEU B O 1
ATOM 3150 N N . PRO B 1 160 ? -1.74 25.797 -1.192 1 96.69 160 PRO B N 1
ATOM 3151 C CA . PRO B 1 160 ? -2.604 25.812 -2.375 1 96.69 160 PRO B CA 1
ATOM 3152 C C . PRO B 1 160 ? -2.623 24.484 -3.115 1 96.69 160 PRO B C 1
ATOM 3154 O O . PRO B 1 160 ? -3.562 24.203 -3.861 1 96.69 160 PRO B O 1
ATOM 3157 N N . SER B 1 161 ? -1.59 23.656 -2.834 1 97.69 161 SER B N 1
ATOM 3158 C CA . SER B 1 161 ? -1.474 22.438 -3.629 1 97.69 161 SER B CA 1
ATOM 3159 C C . SER B 1 161 ? -1.733 21.188 -2.783 1 97.69 161 SER B C 1
ATOM 3161 O O . SER B 1 161 ? -1.627 20.062 -3.273 1 97.69 161 SER B O 1
ATOM 3163 N N . LEU B 1 162 ? -2.084 21.297 -1.514 1 98.44 162 LEU B N 1
ATOM 3164 C CA . LEU B 1 162 ? -2.256 20.141 -0.63 1 98.44 162 LEU B CA 1
ATOM 3165 C C . LEU B 1 162 ? -3.502 19.344 -1.009 1 98.44 162 LEU B C 1
ATOM 3167 O O . LEU B 1 162 ? -4.598 19.641 -0.525 1 98.44 162 LEU B O 1
ATOM 3171 N N . ALA B 1 163 ? -3.277 18.328 -1.714 1 98.62 163 ALA B N 1
ATOM 3172 C CA . ALA B 1 163 ? -4.371 17.531 -2.268 1 98.62 163 ALA B CA 1
ATOM 3173 C C . ALA B 1 163 ? -4.668 16.328 -1.39 1 98.62 163 ALA B C 1
ATOM 3175 O O . ALA B 1 163 ? -5.766 15.766 -1.446 1 98.62 163 ALA B O 1
ATOM 3176 N N . SER B 1 164 ? -3.723 15.898 -0.639 1 98.81 164 SER B N 1
ATOM 3177 C CA . SER B 1 164 ? -3.881 14.703 0.19 1 98.81 164 SER B CA 1
ATOM 3178 C C . SER B 1 164 ? -3.346 14.938 1.599 1 98.81 164 SER B C 1
ATOM 3180 O O . SER B 1 164 ? -2.213 15.391 1.771 1 98.81 164 SER B O 1
ATOM 3182 N N . LEU B 1 165 ? -4.18 14.648 2.566 1 98.62 165 LEU B N 1
ATOM 3183 C CA . LEU B 1 165 ? -3.816 14.781 3.973 1 98.62 165 LEU B CA 1
ATOM 3184 C C . LEU B 1 165 ? -4.168 13.516 4.75 1 98.62 165 LEU B C 1
ATOM 3186 O O . LEU B 1 165 ? -5.301 13.039 4.68 1 98.62 165 LEU B O 1
ATOM 3190 N N . ASP B 1 166 ? -3.195 12.984 5.387 1 98.5 166 ASP B N 1
ATOM 3191 C CA . ASP B 1 166 ? -3.365 11.766 6.172 1 98.5 166 ASP B CA 1
ATOM 3192 C C . ASP B 1 166 ? -2.99 12 7.633 1 98.5 166 ASP B C 1
ATOM 3194 O O . ASP B 1 166 ? -1.832 12.281 7.945 1 98.5 166 ASP B O 1
ATOM 3198 N N . VAL B 1 167 ? -3.963 11.883 8.508 1 97.06 167 VAL B N 1
ATOM 3199 C CA . VAL B 1 167 ? -3.719 12.047 9.938 1 97.06 167 VAL B CA 1
ATOM 3200 C C . VAL B 1 167 ? -4.168 10.789 10.68 1 97.06 167 VAL B C 1
ATOM 3202 O O . VAL B 1 167 ? -4.719 10.883 11.781 1 97.06 167 VAL B O 1
ATOM 3205 N N . GLU B 1 168 ? -3.947 9.695 10.102 1 96.31 168 GLU B N 1
ATOM 3206 C CA . GLU B 1 168 ? -4.297 8.414 10.703 1 96.31 168 GLU B CA 1
ATOM 3207 C C . GLU B 1 168 ? -3.734 8.297 12.117 1 96.31 168 GLU B C 1
ATOM 3209 O O . GLU B 1 168 ? -2.562 8.602 12.352 1 96.31 168 GLU B O 1
ATOM 3214 N N . ARG B 1 169 ? -4.594 7.926 13.125 1 93.38 169 ARG B N 1
ATOM 3215 C CA . ARG B 1 169 ? -4.234 7.695 14.516 1 93.38 169 ARG B CA 1
ATOM 3216 C C . ARG B 1 169 ? -3.803 8.992 15.195 1 93.38 169 ARG B C 1
ATOM 3218 O O . ARG B 1 169 ? -3.127 8.961 16.219 1 93.38 169 ARG B O 1
ATOM 3225 N N . ASN B 1 170 ? -4.078 10.086 14.484 1 93.31 170 ASN B N 1
ATOM 3226 C CA . ASN B 1 170 ? -3.777 11.406 15.039 1 93.31 170 ASN B CA 1
ATOM 3227 C C . ASN B 1 170 ? -5.035 12.102 15.547 1 93.31 170 ASN B C 1
ATOM 3229 O O . ASN B 1 170 ? -5.633 12.906 14.836 1 93.31 170 ASN B O 1
ATOM 3233 N N . ASP B 1 171 ? -5.367 11.945 16.781 1 90.44 171 ASP B N 1
ATOM 3234 C CA . ASP B 1 171 ? -6.621 12.414 17.359 1 90.44 171 ASP B CA 1
ATOM 3235 C C . ASP B 1 171 ? -6.652 13.938 17.422 1 90.44 171 ASP B C 1
ATOM 3237 O O . ASP B 1 171 ? -7.68 14.555 17.125 1 90.44 171 ASP B O 1
ATOM 3241 N N . VAL B 1 172 ? -5.562 14.461 17.656 1 89.44 172 VAL B N 1
ATOM 3242 C CA . VAL B 1 172 ? -5.488 15.891 17.938 1 89.44 172 VAL B CA 1
ATOM 3243 C C . VAL B 1 172 ? -5.801 16.672 16.672 1 89.44 172 VAL B C 1
ATOM 3245 O O . VAL B 1 172 ? -6.641 17.578 16.688 1 89.44 172 VAL B O 1
ATOM 3248 N N . LEU B 1 173 ? -5.188 16.297 15.602 1 93.38 173 LEU B N 1
ATOM 3249 C CA . LEU B 1 173 ? -5.414 17.031 14.352 1 93.38 173 LEU B CA 1
ATOM 3250 C C . LEU B 1 173 ? -6.754 16.641 13.734 1 93.38 173 LEU B C 1
ATOM 3252 O O . LEU B 1 173 ? -7.406 17.453 13.086 1 93.38 173 LEU B O 1
ATOM 3256 N N . ALA B 1 174 ? -7.098 15.445 13.961 1 92.06 174 ALA B N 1
ATOM 3257 C CA . ALA B 1 174 ? -8.312 14.938 13.336 1 92.06 174 ALA B CA 1
ATOM 3258 C C . ALA B 1 174 ? -9.531 15.742 13.766 1 92.06 174 ALA B C 1
ATOM 3260 O O . ALA B 1 174 ? -10.367 16.125 12.938 1 92.06 174 ALA B O 1
ATOM 3261 N N . TYR B 1 175 ? -9.664 16.062 14.992 1 88.94 175 TYR B N 1
ATOM 3262 C CA . TYR B 1 175 ? -10.805 16.797 15.516 1 88.94 175 TYR B CA 1
ATOM 3263 C C . TYR B 1 175 ? -10.891 18.188 14.891 1 88.94 175 TYR B C 1
ATOM 3265 O O . TYR B 1 175 ? -11.961 18.609 14.438 1 88.94 175 TYR B O 1
ATOM 3273 N N . GLU B 1 176 ? -9.773 18.797 14.867 1 91.44 176 GLU B N 1
ATOM 3274 C CA . GLU B 1 176 ? -9.742 20.141 14.289 1 91.44 176 GLU B CA 1
ATOM 3275 C C . GLU B 1 176 ? -10.039 20.094 12.797 1 91.44 176 GLU B C 1
ATOM 3277 O O . GLU B 1 176 ? -10.75 20.969 12.281 1 91.44 176 GLU B O 1
ATOM 3282 N N . LEU B 1 177 ? -9.57 19.078 12.109 1 92.69 177 LEU B N 1
ATOM 3283 C CA . LEU B 1 177 ? -9.727 18.969 10.664 1 92.69 177 LEU B CA 1
ATOM 3284 C C . LEU B 1 177 ? -11.188 18.734 10.297 1 92.69 177 LEU B C 1
ATOM 3286 O O . LEU B 1 177 ? -11.695 19.328 9.336 1 92.69 177 LEU B O 1
ATOM 3290 N N . VAL B 1 178 ? -11.828 17.953 11.039 1 90 178 VAL B N 1
ATOM 3291 C CA . VAL B 1 178 ? -13.227 17.641 10.742 1 90 178 VAL B CA 1
ATOM 3292 C C . VAL B 1 178 ? -14.055 18.922 10.797 1 90 178 VAL B C 1
ATOM 3294 O O . VAL B 1 178 ? -14.945 19.141 9.961 1 90 178 VAL B O 1
ATOM 3297 N N . ALA B 1 179 ? -13.719 19.812 11.727 1 88.44 179 ALA B N 1
ATOM 3298 C CA . ALA B 1 179 ? -14.469 21.047 11.922 1 88.44 179 ALA B CA 1
ATOM 3299 C C . ALA B 1 179 ? -14.125 22.078 10.844 1 88.44 179 ALA B C 1
ATOM 3301 O O . ALA B 1 179 ? -14.875 23.031 10.617 1 88.44 179 ALA B O 1
ATOM 3302 N N . ARG B 1 180 ? -13.07 21.812 10.086 1 92.44 180 ARG B N 1
ATOM 3303 C CA . ARG B 1 180 ? -12.547 22.906 9.25 1 92.44 180 ARG B CA 1
ATOM 3304 C C . ARG B 1 180 ? -12.148 22.391 7.875 1 92.44 180 ARG B C 1
ATOM 3306 O O . ARG B 1 180 ? -11.375 23.047 7.168 1 92.44 180 ARG B O 1
ATOM 3313 N N . ILE B 1 181 ? -12.617 21.25 7.441 1 93 181 ILE B N 1
ATOM 3314 C CA . ILE B 1 181 ? -12.227 20.672 6.16 1 93 181 ILE B CA 1
ATOM 3315 C C . ILE B 1 181 ? -12.641 21.594 5.023 1 93 181 ILE B C 1
ATOM 3317 O O . ILE B 1 181 ? -11.969 21.672 3.99 1 93 181 ILE B O 1
ATOM 3321 N N . CYS B 1 182 ? -13.703 22.422 5.25 1 92.12 182 CYS B N 1
ATOM 3322 C CA . CYS B 1 182 ? -14.219 23.344 4.23 1 92.12 182 CYS B CA 1
ATOM 3323 C C . CYS B 1 182 ? -13.211 24.453 3.936 1 92.12 182 CYS B C 1
ATOM 3325 O O . CYS B 1 182 ? -13.305 25.109 2.904 1 92.12 182 CYS B O 1
ATOM 3327 N N . ASP B 1 183 ? -12.172 24.609 4.797 1 94.19 183 ASP B N 1
ATOM 3328 C CA . ASP B 1 183 ? -11.148 25.641 4.605 1 94.19 183 ASP B CA 1
ATOM 3329 C C . ASP B 1 183 ? -10.117 25.188 3.574 1 94.19 183 ASP B C 1
ATOM 3331 O O . ASP B 1 183 ? -9.344 26.016 3.068 1 94.19 183 ASP B O 1
ATOM 3335 N N . PHE B 1 184 ? -10.086 23.844 3.287 1 96.12 184 PHE B N 1
ATOM 3336 C CA . PHE B 1 184 ? -9.102 23.297 2.354 1 96.12 184 PHE B CA 1
ATOM 3337 C C . PHE B 1 184 ? -9.641 23.328 0.928 1 96.12 184 PHE B C 1
ATOM 3339 O O . PHE B 1 184 ? -10.578 22.609 0.597 1 96.12 184 PHE B O 1
ATOM 3346 N N . ARG B 1 185 ? -9.016 24.062 0.092 1 92.69 185 ARG B N 1
ATOM 3347 C CA . ARG B 1 185 ? -9.562 24.328 -1.231 1 92.69 185 ARG B CA 1
ATOM 3348 C C . ARG B 1 185 ? -8.984 23.375 -2.271 1 92.69 185 ARG B C 1
ATOM 3350 O O . ARG B 1 185 ? -9.516 23.266 -3.381 1 92.69 185 ARG B O 1
ATOM 3357 N N . ALA B 1 186 ? -7.977 22.688 -1.856 1 96.31 186 ALA B N 1
ATOM 3358 C CA . ALA B 1 186 ? -7.344 21.797 -2.836 1 96.31 186 ALA B CA 1
ATOM 3359 C C . ALA B 1 186 ? -7.402 20.344 -2.387 1 96.31 186 ALA B C 1
ATOM 3361 O O . ALA B 1 186 ? -7.008 19.438 -3.129 1 96.31 186 ALA B O 1
ATOM 3362 N N . LEU B 1 187 ? -7.922 20.047 -1.22 1 97.88 187 LEU B N 1
ATOM 3363 C CA . LEU B 1 187 ? -7.879 18.719 -0.615 1 97.88 187 LEU B CA 1
ATOM 3364 C C . LEU B 1 187 ? -8.82 17.75 -1.34 1 97.88 187 LEU B C 1
ATOM 3366 O O . LEU B 1 187 ? -10.016 18.016 -1.458 1 97.88 187 LEU B O 1
ATOM 3370 N N . GLU B 1 188 ? -8.273 16.734 -1.786 1 97.88 188 GLU B N 1
ATOM 3371 C CA . GLU B 1 188 ? -9.039 15.727 -2.521 1 97.88 188 GLU B CA 1
ATOM 3372 C C . GLU B 1 188 ? -9.086 14.406 -1.769 1 97.88 188 GLU B C 1
ATOM 3374 O O . GLU B 1 188 ? -10.008 13.609 -1.951 1 97.88 188 GLU B O 1
ATOM 3379 N N . ASN B 1 189 ? -8.086 14.117 -1.002 1 98.31 189 ASN B N 1
ATOM 3380 C CA . ASN B 1 189 ? -7.965 12.867 -0.258 1 98.31 189 ASN B CA 1
ATOM 3381 C C . ASN B 1 189 ? -7.727 13.125 1.228 1 98.31 189 ASN B C 1
ATOM 3383 O O . ASN B 1 189 ? -6.773 13.812 1.598 1 98.31 189 ASN B O 1
ATOM 3387 N N . LEU B 1 190 ? -8.594 12.586 2.041 1 97.06 190 LEU B N 1
ATOM 3388 C CA . LEU B 1 190 ? -8.469 12.766 3.482 1 97.06 190 LEU B CA 1
ATOM 3389 C C . LEU B 1 190 ? -8.555 11.422 4.207 1 97.06 190 LEU B C 1
ATOM 3391 O O . LEU B 1 190 ? -9.477 10.641 3.963 1 97.06 190 LEU B O 1
ATOM 3395 N N . ASN B 1 191 ? -7.555 11.164 5.016 1 97.5 191 ASN B N 1
ATOM 3396 C CA . ASN B 1 191 ? -7.547 9.953 5.836 1 97.5 191 ASN B CA 1
ATOM 3397 C C . ASN B 1 191 ? -7.645 10.281 7.32 1 97.5 191 ASN B C 1
ATOM 3399 O O . ASN B 1 191 ? -6.719 10.844 7.902 1 97.5 191 ASN B O 1
ATOM 3403 N N . LEU B 1 192 ? -8.742 9.922 7.902 1 94.19 192 LEU B N 1
ATOM 3404 C CA . LEU B 1 192 ? -9 10.148 9.32 1 94.19 192 LEU B CA 1
ATOM 3405 C C . LEU B 1 192 ? -9.062 8.82 10.07 1 94.19 192 LEU B C 1
ATOM 3407 O O . LEU B 1 192 ? -9.609 8.75 11.172 1 94.19 192 LEU B O 1
ATOM 3411 N N . SER B 1 193 ? -8.469 7.836 9.539 1 93.31 193 SER B N 1
ATOM 3412 C CA . SER B 1 193 ? -8.641 6.48 10.055 1 93.31 193 SER B CA 1
ATOM 3413 C C . SER B 1 193 ? -8.047 6.336 11.453 1 93.31 193 SER B C 1
ATOM 3415 O O . SER B 1 193 ? -7.039 6.965 11.773 1 93.31 193 SER B O 1
ATOM 3417 N N . PHE B 1 194 ? -8.734 5.621 12.297 1 91.69 194 PHE B N 1
ATOM 3418 C CA . PHE B 1 194 ? -8.289 5.184 13.609 1 91.69 194 PHE B CA 1
ATOM 3419 C C . PHE B 1 194 ? -8.07 6.379 14.539 1 91.69 194 PHE B C 1
ATOM 3421 O O . PHE B 1 194 ? -7.117 6.406 15.312 1 91.69 194 PHE B O 1
ATOM 3428 N N . THR B 1 195 ? -8.875 7.375 14.266 1 90.81 195 THR B N 1
ATOM 3429 C CA . THR B 1 195 ? -8.891 8.516 15.172 1 90.81 195 THR B CA 1
ATOM 3430 C C . THR B 1 195 ? -10.156 8.516 16.016 1 90.81 195 THR B C 1
ATOM 3432 O O . THR B 1 195 ? -11.07 7.715 15.781 1 90.81 195 THR B O 1
ATOM 3435 N N . ALA B 1 196 ? -10.195 9.445 16.969 1 85.5 196 ALA B N 1
ATOM 3436 C CA . ALA B 1 196 ? -11.344 9.547 17.859 1 85.5 196 ALA B CA 1
ATOM 3437 C C . ALA B 1 196 ? -12.594 9.977 17.094 1 85.5 196 ALA B C 1
ATOM 3439 O O . ALA B 1 196 ? -13.711 9.609 17.469 1 85.5 196 ALA B O 1
ATOM 3440 N N . VAL B 1 197 ? -12.367 10.539 16.016 1 85.94 197 VAL B N 1
ATOM 3441 C CA . VAL B 1 197 ? -13.5 11.039 15.242 1 85.94 197 VAL B CA 1
ATOM 3442 C C . VAL B 1 197 ? -14.219 9.875 14.562 1 85.94 197 VAL B C 1
ATOM 3444 O O . VAL B 1 197 ? -15.43 9.93 14.352 1 85.94 197 VAL B O 1
ATOM 3447 N N . THR B 1 198 ? -13.477 8.891 14.18 1 83.19 198 THR B N 1
ATOM 3448 C CA . THR B 1 198 ? -14.086 7.73 13.539 1 83.19 198 THR B CA 1
ATOM 3449 C C . THR B 1 198 ? -14.773 6.84 14.578 1 83.19 198 THR B C 1
ATOM 3451 O O . THR B 1 198 ? -15.602 5.992 14.227 1 83.19 198 THR B O 1
ATOM 3454 N N . ARG B 1 199 ? -14.445 7.184 15.867 1 78.56 199 ARG B N 1
ATOM 3455 C CA . ARG B 1 199 ? -15.078 6.441 16.953 1 78.56 199 ARG B CA 1
ATOM 3456 C C . ARG B 1 199 ? -16.344 7.145 17.422 1 78.56 199 ARG B C 1
ATOM 3458 O O . ARG B 1 199 ? -17.281 6.496 17.906 1 78.56 199 ARG B O 1
ATOM 3465 N N . ASP B 1 200 ? -16.172 8.453 17.469 1 74.19 200 ASP B N 1
ATOM 3466 C CA . ASP B 1 200 ? -17.297 9.289 17.828 1 74.19 200 ASP B CA 1
ATOM 3467 C C . ASP B 1 200 ? -17.953 9.906 16.594 1 74.19 200 ASP B C 1
ATOM 3469 O O . ASP B 1 200 ? -17.531 10.961 16.125 1 74.19 200 ASP B O 1
ATOM 3473 N N . LEU B 1 201 ? -18.906 9.32 16.094 1 65.06 201 LEU B N 1
ATOM 3474 C CA . LEU B 1 201 ? -19.531 9.688 14.82 1 65.06 201 LEU B CA 1
ATOM 3475 C C . LEU B 1 201 ? -20.266 11.016 14.945 1 65.06 201 LEU B C 1
ATOM 3477 O O . LEU B 1 201 ? -20.531 11.68 13.938 1 65.06 201 LEU B O 1
ATOM 3481 N N . ASN B 1 202 ? -20.484 11.406 16.156 1 73.88 202 ASN B N 1
ATOM 3482 C CA . ASN B 1 202 ? -21.109 12.719 16.344 1 73.88 202 ASN B CA 1
ATOM 3483 C C . ASN B 1 202 ? -20.219 13.844 15.828 1 73.88 202 ASN B C 1
ATOM 3485 O O . ASN B 1 202 ? -20.703 14.859 15.352 1 73.88 202 ASN B O 1
ATOM 3489 N N . ALA B 1 203 ? -18.984 13.555 15.836 1 76.56 203 ALA B N 1
ATOM 3490 C CA . ALA B 1 203 ? -18.031 14.555 15.336 1 76.56 203 ALA B CA 1
ATOM 3491 C C . ALA B 1 203 ? -18.203 14.766 13.836 1 76.56 203 ALA B C 1
ATOM 3493 O O . ALA B 1 203 ? -18.047 15.883 13.336 1 76.56 203 ALA B O 1
ATOM 3494 N N . LEU B 1 204 ? -18.641 13.742 13.203 1 77.81 204 LEU B N 1
ATOM 3495 C CA . LEU B 1 204 ? -18.797 13.797 11.75 1 77.81 204 LEU B CA 1
ATOM 3496 C C . LEU B 1 204 ? -20.094 14.516 11.367 1 77.81 204 LEU B C 1
ATOM 3498 O O . LEU B 1 204 ? -20.328 14.773 10.188 1 77.81 204 LEU B O 1
ATOM 3502 N N . SER B 1 205 ? -20.828 14.828 12.422 1 76.12 205 SER B N 1
ATOM 3503 C CA . SER B 1 205 ? -22.078 15.539 12.172 1 76.12 205 SER B CA 1
ATOM 3504 C C . SER B 1 205 ? -21.859 17.047 12.203 1 76.12 205 SER B C 1
ATOM 3506 O O . SER B 1 205 ? -22.781 17.828 11.914 1 76.12 205 SER B O 1
ATOM 3508 N N . ALA B 1 206 ? -20.688 17.406 12.438 1 78.69 206 ALA B N 1
ATOM 3509 C CA . ALA B 1 206 ? -20.375 18.828 12.508 1 78.69 206 ALA B CA 1
ATOM 3510 C C . ALA B 1 206 ? -20.656 19.516 11.18 1 78.69 206 ALA B C 1
ATOM 3512 O O . ALA B 1 206 ? -20.453 18.938 10.109 1 78.69 206 ALA B O 1
ATOM 3513 N N . CYS B 1 207 ? -21.078 20.766 11.227 1 78.62 207 CYS B N 1
ATOM 3514 C CA . CYS B 1 207 ? -21.453 21.531 10.039 1 78.62 207 CYS B CA 1
ATOM 3515 C C . CYS B 1 207 ? -20.234 21.75 9.141 1 78.62 207 CYS B C 1
ATOM 3517 O O . CYS B 1 207 ? -20.375 21.844 7.918 1 78.62 207 CYS B O 1
ATOM 3519 N N . GLY B 1 208 ? -19.125 21.703 9.773 1 84.44 208 GLY B N 1
ATOM 3520 C CA . GLY B 1 208 ? -17.906 21.969 9.016 1 84.44 208 GLY B CA 1
ATOM 3521 C C . GLY B 1 208 ? -17.391 20.75 8.273 1 84.44 208 GLY B C 1
ATOM 3522 O O . GLY B 1 208 ? -16.516 20.875 7.41 1 84.44 208 GLY B O 1
ATOM 3523 N N . PHE B 1 209 ? -18 19.625 8.516 1 88.94 209 PHE B N 1
ATOM 3524 C CA . PHE B 1 209 ? -17.562 18.391 7.859 1 88.94 209 PHE B CA 1
ATOM 3525 C C . PHE B 1 209 ? -18.219 18.25 6.488 1 88.94 209 PHE B C 1
ATOM 3527 O O . PHE B 1 209 ? -19.125 17.453 6.309 1 88.94 209 PHE B O 1
ATOM 3534 N N . ARG B 1 210 ? -17.766 19.094 5.656 1 89.12 210 ARG B N 1
ATOM 3535 C CA . ARG B 1 210 ? -18.219 19.172 4.27 1 89.12 210 ARG B CA 1
ATOM 3536 C C . ARG B 1 210 ? -17.094 19.656 3.355 1 89.12 210 ARG B C 1
ATOM 3538 O O . ARG B 1 210 ? -16.188 20.359 3.799 1 89.12 210 ARG B O 1
ATOM 3545 N N . SER B 1 211 ? -17.125 19.188 2.188 1 92.5 211 SER B N 1
ATOM 3546 C CA . SER B 1 211 ? -16.094 19.562 1.223 1 92.5 211 SER B CA 1
ATOM 3547 C C . SER B 1 211 ? -16.594 19.406 -0.209 1 92.5 211 SER B C 1
ATOM 3549 O O . SER B 1 211 ? -17.203 18.391 -0.548 1 92.5 211 SER B O 1
ATOM 3551 N N . CYS B 1 212 ? -16.266 20.422 -1.037 1 90.81 212 CYS B N 1
ATOM 3552 C CA . CYS B 1 212 ? -16.672 20.375 -2.439 1 90.81 212 CYS B CA 1
ATOM 3553 C C . CYS B 1 212 ? -15.547 19.812 -3.303 1 90.81 212 CYS B C 1
ATOM 3555 O O . CYS B 1 212 ? -15.719 19.625 -4.508 1 90.81 212 CYS B O 1
ATOM 3557 N N . THR B 1 213 ? -14.453 19.469 -2.625 1 94.25 213 THR B N 1
ATOM 3558 C CA . THR B 1 213 ? -13.305 19.016 -3.412 1 94.25 213 THR B CA 1
ATOM 3559 C C . THR B 1 213 ? -12.93 17.578 -3.057 1 94.25 213 THR B C 1
ATOM 3561 O O . THR B 1 213 ? -12.242 16.906 -3.824 1 94.25 213 THR B O 1
ATOM 3564 N N . LEU B 1 214 ? -13.344 17.047 -1.945 1 94.19 214 LEU B N 1
ATOM 3565 C CA . LEU B 1 214 ? -12.914 15.734 -1.442 1 94.19 214 LEU B CA 1
ATOM 3566 C C . LEU B 1 214 ? -13.43 14.617 -2.338 1 94.19 214 LEU B C 1
ATOM 3568 O O . LEU B 1 214 ? -14.633 14.5 -2.57 1 94.19 214 LEU B O 1
ATOM 3572 N N . ARG B 1 215 ? -12.539 13.898 -2.801 1 94.69 215 ARG B N 1
ATOM 3573 C CA . ARG B 1 215 ? -12.875 12.781 -3.674 1 94.69 215 ARG B CA 1
ATOM 3574 C C . ARG B 1 215 ? -12.703 11.453 -2.945 1 94.69 215 ARG B C 1
ATOM 3576 O O . ARG B 1 215 ? -13.359 10.461 -3.289 1 94.69 215 ARG B O 1
ATOM 3583 N N . SER B 1 216 ? -11.828 11.438 -1.998 1 96 216 SER B N 1
ATOM 3584 C CA . SER B 1 216 ? -11.516 10.219 -1.257 1 96 216 SER B CA 1
ATOM 3585 C C . SER B 1 216 ? -11.5 10.477 0.247 1 96 216 SER B C 1
ATOM 3587 O O . SER B 1 216 ? -10.859 11.414 0.716 1 96 216 SER B O 1
ATOM 3589 N N . LEU B 1 217 ? -12.25 9.641 0.953 1 92.75 217 LEU B N 1
ATOM 3590 C CA . LEU B 1 217 ? -12.344 9.766 2.402 1 92.75 217 LEU B CA 1
ATOM 3591 C C . LEU B 1 217 ? -12.156 8.406 3.078 1 92.75 217 LEU B C 1
ATOM 3593 O O . LEU B 1 217 ? -12.859 7.449 2.75 1 92.75 217 LEU B O 1
ATOM 3597 N N . LEU B 1 218 ? -11.211 8.328 3.924 1 93.38 218 LEU B N 1
ATOM 3598 C CA . LEU B 1 218 ? -10.945 7.113 4.695 1 93.38 218 LEU B CA 1
ATOM 3599 C C . LEU B 1 218 ? -11.344 7.301 6.152 1 93.38 218 LEU B C 1
ATOM 3601 O O . LEU B 1 218 ? -10.844 8.203 6.828 1 93.38 218 LEU B O 1
ATOM 3605 N N . LEU B 1 219 ? -12.227 6.461 6.621 1 90.12 219 LEU B N 1
ATOM 3606 C CA . LEU B 1 219 ? -12.781 6.562 7.965 1 90.12 219 LEU B CA 1
ATOM 3607 C C . LEU B 1 219 ? -12.734 5.215 8.68 1 90.12 219 LEU B C 1
ATOM 3609 O O . LEU B 1 219 ? -13.688 4.832 9.359 1 90.12 219 LEU B O 1
ATOM 3613 N N . ARG B 1 220 ? -11.633 4.551 8.547 1 87.62 220 ARG B N 1
ATOM 3614 C CA . ARG B 1 220 ? -11.5 3.258 9.211 1 87.62 220 ARG B CA 1
ATOM 3615 C C . ARG B 1 220 ? -11.438 3.422 10.727 1 87.62 220 ARG B C 1
ATOM 3617 O O . ARG B 1 220 ? -10.906 4.418 11.227 1 87.62 220 ARG B O 1
ATOM 3624 N N . SER B 1 221 ? -12.062 2.424 11.484 1 83.38 221 SER B N 1
ATOM 3625 C CA . SER B 1 221 ? -12.047 2.434 12.945 1 83.38 221 SER B CA 1
ATOM 3626 C C . SER B 1 221 ? -11.695 1.059 13.5 1 83.38 221 SER B C 1
ATOM 3628 O O . SER B 1 221 ? -11.727 0.063 12.773 1 83.38 221 SER B O 1
ATOM 3630 N N . PHE B 1 222 ? -11.289 0.992 14.773 1 71 222 PHE B N 1
ATOM 3631 C CA . PHE B 1 222 ? -11.023 -0.283 15.43 1 71 222 PHE B CA 1
ATOM 3632 C C . PHE B 1 222 ? -12.328 -0.991 15.773 1 71 222 PHE B C 1
ATOM 3634 O O . PHE B 1 222 ? -13.344 -0.341 16.047 1 71 222 PHE B O 1
ATOM 3641 N N . SER B 1 223 ? -12.758 -2.289 15.453 1 61.59 223 SER B N 1
ATOM 3642 C CA . SER B 1 223 ? -13.961 -3.104 15.617 1 61.59 223 SER B CA 1
ATOM 3643 C C . SER B 1 223 ? -14.531 -2.961 17.031 1 61.59 223 SER B C 1
ATOM 3645 O O . SER B 1 223 ? -15.68 -3.33 17.281 1 61.59 223 SER B O 1
ATOM 3647 N N . GLY B 1 224 ? -13.789 -2.822 18.078 1 50.19 224 GLY B N 1
ATOM 3648 C CA . GLY B 1 224 ? -14.367 -3.113 19.375 1 50.19 224 GLY B CA 1
ATOM 3649 C C . GLY B 1 224 ? -15.727 -2.473 19.578 1 50.19 224 GLY B C 1
ATOM 3650 O O . GLY B 1 224 ? -16.484 -2.863 20.469 1 50.19 224 GLY B O 1
ATOM 3651 N N . THR B 1 225 ? -15.938 -1.344 19.469 1 48.66 225 THR B N 1
ATOM 3652 C CA . THR B 1 225 ? -17.188 -0.784 19.984 1 48.66 225 THR B CA 1
ATOM 3653 C C . THR B 1 225 ? -18.328 -1.044 19.016 1 48.66 225 THR B C 1
ATOM 3655 O O . THR B 1 225 ? -18.094 -1.362 17.844 1 48.66 225 THR B O 1
ATOM 3658 N N . HIS B 1 226 ? -19.609 -1.011 19.469 1 45.53 226 HIS B N 1
ATOM 3659 C CA . HIS B 1 226 ? -20.938 -1.203 18.891 1 45.53 226 HIS B CA 1
ATOM 3660 C C . HIS B 1 226 ? -21.016 -0.612 17.484 1 45.53 226 HIS B C 1
ATOM 3662 O O . HIS B 1 226 ? -21.609 0.455 17.297 1 45.53 226 HIS B O 1
ATOM 3668 N N . MET B 1 227 ? -20.203 -0.909 16.516 1 47.62 227 MET B N 1
ATOM 3669 C CA . MET B 1 227 ? -19.828 -0.443 15.188 1 47.62 227 MET B CA 1
ATOM 3670 C C . MET B 1 227 ? -20.969 -0.662 14.195 1 47.62 227 MET B C 1
ATOM 3672 O O . MET B 1 227 ? -20.859 -0.274 13.031 1 47.62 227 MET B O 1
ATOM 3676 N N . GLU B 1 228 ? -21.797 -1.816 14.453 1 50.09 228 GLU B N 1
ATOM 3677 C CA . GLU B 1 228 ? -23 -1.948 13.633 1 50.09 228 GLU B CA 1
ATOM 3678 C C . GLU B 1 228 ? -23.562 -0.582 13.25 1 50.09 228 GLU B C 1
ATOM 3680 O O . GLU B 1 228 ? -23.828 -0.323 12.07 1 50.09 228 GLU B O 1
ATOM 3685 N N . ASN B 1 229 ? -23.703 0.236 14.383 1 52.88 229 ASN B N 1
ATOM 3686 C CA . ASN B 1 229 ? -24.406 1.515 14.352 1 52.88 229 ASN B CA 1
ATOM 3687 C C . ASN B 1 229 ? -23.547 2.615 13.742 1 52.88 229 ASN B C 1
ATOM 3689 O O . ASN B 1 229 ? -24.062 3.51 13.07 1 52.88 229 ASN B O 1
ATOM 3693 N N . LYS B 1 230 ? -22.25 2.281 13.57 1 54.62 230 LYS B N 1
ATOM 3694 C CA . LYS B 1 230 ? -21.312 3.33 13.18 1 54.62 230 LYS B CA 1
ATOM 3695 C C . LYS B 1 230 ? -21.266 3.49 11.664 1 54.62 230 LYS B C 1
ATOM 3697 O O . LYS B 1 230 ? -21.328 4.609 11.156 1 54.62 230 LYS B O 1
ATOM 3702 N N . ALA B 1 231 ? -21.078 2.24 10.977 1 58.03 231 ALA B N 1
ATOM 3703 C CA . ALA B 1 231 ? -21.031 2.354 9.516 1 58.03 231 ALA B CA 1
ATOM 3704 C C . ALA B 1 231 ? -22.297 3.023 8.984 1 58.03 231 ALA B C 1
ATOM 3706 O O . ALA B 1 231 ? -22.234 3.904 8.125 1 58.03 231 ALA B O 1
ATOM 3707 N N . THR B 1 232 ? -23.312 2.598 9.641 1 61.88 232 THR B N 1
ATOM 3708 C CA . THR B 1 232 ? -24.578 3.164 9.203 1 61.88 232 THR B CA 1
ATOM 3709 C C . THR B 1 232 ? -24.672 4.633 9.594 1 61.88 232 THR B C 1
ATOM 3711 O O . THR B 1 232 ? -25.172 5.457 8.82 1 61.88 232 THR B O 1
ATOM 3714 N N . GLN B 1 233 ? -24.109 4.906 10.672 1 64.81 233 GLN B N 1
ATOM 3715 C CA . GLN B 1 233 ? -24.188 6.281 11.156 1 64.81 233 GLN B CA 1
ATOM 3716 C C . GLN B 1 233 ? -23.219 7.184 10.398 1 64.81 233 GLN B C 1
ATOM 3718 O O . GLN B 1 233 ? -23.578 8.312 10.039 1 64.81 233 GLN B O 1
ATOM 3723 N N . THR B 1 234 ? -22 6.664 10.125 1 62.91 234 THR B N 1
ATOM 3724 C CA . THR B 1 234 ? -21.016 7.441 9.383 1 62.91 234 THR B CA 1
ATOM 3725 C C . THR B 1 234 ? -21.531 7.773 7.984 1 62.91 234 THR B C 1
ATOM 3727 O O . THR B 1 234 ? -21.422 8.914 7.531 1 62.91 234 THR B O 1
ATOM 3730 N N . LEU B 1 235 ? -22.156 6.859 7.555 1 68.25 235 LEU B N 1
ATOM 3731 C CA . LEU B 1 235 ? -22.625 6.988 6.18 1 68.25 235 LEU B CA 1
ATOM 3732 C C . LEU B 1 235 ? -23.781 7.984 6.09 1 68.25 235 LEU B C 1
ATOM 3734 O O . LEU B 1 235 ? -23.953 8.641 5.062 1 68.25 235 LEU B O 1
ATOM 3738 N N . ARG B 1 236 ? -24.438 8.18 7.258 1 70.25 236 ARG B N 1
ATOM 3739 C CA . ARG B 1 236 ? -25.562 9.109 7.258 1 70.25 236 ARG B CA 1
ATOM 3740 C C . ARG B 1 236 ? -25.094 10.547 7.102 1 70.25 236 ARG B C 1
ATOM 3742 O O . ARG B 1 236 ? -25.828 11.398 6.59 1 70.25 236 ARG B O 1
ATOM 3749 N N . HIS B 1 237 ? -23.906 10.688 7.453 1 71.94 237 HIS B N 1
ATOM 3750 C CA . HIS B 1 237 ? -23.391 12.055 7.453 1 71.94 237 HIS B CA 1
ATOM 3751 C C . HIS B 1 237 ? -22.656 12.367 6.156 1 71.94 237 HIS B C 1
ATOM 3753 O O . HIS B 1 237 ? -22.312 13.531 5.891 1 71.94 237 HIS B O 1
ATOM 3759 N N . LEU B 1 238 ? -22.453 11.273 5.465 1 74.19 238 LEU B N 1
ATOM 3760 C CA . LEU B 1 238 ? -21.828 11.461 4.164 1 74.19 238 LEU B CA 1
ATOM 3761 C C . LEU B 1 238 ? -22.875 11.555 3.061 1 74.19 238 LEU B C 1
ATOM 3763 O O . LEU B 1 238 ? -23.453 10.539 2.658 1 74.19 238 LEU B O 1
ATOM 3767 N N . THR B 1 239 ? -23.266 12.75 2.818 1 72.62 239 THR B N 1
ATOM 3768 C CA . THR B 1 239 ? -24.297 12.992 1.815 1 72.62 239 THR B CA 1
ATOM 3769 C C . THR B 1 239 ? -23.719 13.711 0.603 1 72.62 239 THR B C 1
ATOM 3771 O O . THR B 1 239 ? -22.641 14.305 0.688 1 72.62 239 THR B O 1
ATOM 3774 N N . ALA B 1 240 ? -24.438 13.586 -0.498 1 77.31 240 ALA B N 1
ATOM 3775 C CA . ALA B 1 240 ? -24.047 14.297 -1.717 1 77.31 240 ALA B CA 1
ATOM 3776 C C . ALA B 1 240 ? -24.031 15.805 -1.495 1 77.31 240 ALA B C 1
ATOM 3778 O O . ALA B 1 240 ? -23.297 16.531 -2.166 1 77.31 240 ALA B O 1
ATOM 3779 N N . GLU B 1 241 ? -24.797 16.266 -0.541 1 81 241 GLU B N 1
ATOM 3780 C CA . GLU B 1 241 ? -24.844 17.688 -0.236 1 81 241 GLU B CA 1
ATOM 3781 C C . GLU B 1 241 ? -23.562 18.156 0.438 1 81 241 GLU B C 1
ATOM 3783 O O . GLU B 1 241 ? -23.062 19.25 0.15 1 81 241 GLU B O 1
ATOM 3788 N N . ARG B 1 242 ? -23.031 17.281 1.249 1 85.38 242 ARG B N 1
ATOM 3789 C CA . ARG B 1 242 ? -21.844 17.656 2.006 1 85.38 242 ARG B CA 1
ATOM 3790 C C . ARG B 1 242 ? -20.578 17.297 1.237 1 85.38 242 ARG B C 1
ATOM 3792 O O . ARG B 1 242 ? -19.578 18.016 1.317 1 85.38 242 ARG B O 1
ATOM 3799 N N . PHE B 1 243 ? -20.703 16.203 0.448 1 88.5 243 PHE B N 1
ATOM 3800 C CA . PHE B 1 243 ? -19.547 15.711 -0.304 1 88.5 243 PHE B CA 1
ATOM 3801 C C . PHE B 1 243 ? -19.938 15.375 -1.737 1 88.5 243 PHE B C 1
ATOM 3803 O O . PHE B 1 243 ? -19.906 14.211 -2.141 1 88.5 243 PHE B O 1
ATOM 3810 N N . PRO B 1 244 ? -20.188 16.375 -2.525 1 86 244 PRO B N 1
ATOM 3811 C CA . PRO B 1 244 ? -20.703 16.156 -3.883 1 86 244 PRO B CA 1
ATOM 3812 C C . PRO B 1 244 ? -19.688 15.477 -4.793 1 86 244 PRO B C 1
ATOM 3814 O O . PRO B 1 244 ? -20.062 14.82 -5.766 1 86 244 PRO B O 1
ATOM 3817 N N . CYS B 1 245 ? -18.422 15.539 -4.441 1 89.56 245 CYS B N 1
ATOM 3818 C CA . CYS B 1 245 ? -17.391 15.023 -5.34 1 89.56 245 CYS B CA 1
ATOM 3819 C C . CYS B 1 245 ? -16.828 13.703 -4.832 1 89.56 245 CYS B C 1
ATOM 3821 O O . CYS B 1 245 ? -15.883 13.156 -5.41 1 89.56 245 CYS B O 1
ATOM 3823 N N . LEU B 1 246 ? -17.375 13.102 -3.811 1 89.56 246 LEU B N 1
ATOM 3824 C CA . LEU B 1 246 ? -16.828 11.898 -3.188 1 89.56 246 LEU B CA 1
ATOM 3825 C C . LEU B 1 246 ? -16.953 10.695 -4.113 1 89.56 246 LEU B C 1
ATOM 3827 O O . LEU B 1 246 ? -18.062 10.391 -4.582 1 89.56 246 LEU B O 1
ATOM 3831 N N . GLU B 1 247 ? -15.828 10.125 -4.387 1 90.88 247 GLU B N 1
ATOM 3832 C CA . GLU B 1 247 ? -15.789 8.992 -5.305 1 90.88 247 GLU B CA 1
ATOM 3833 C C . GLU B 1 247 ? -15.266 7.734 -4.613 1 90.88 247 GLU B C 1
ATOM 3835 O O . GLU B 1 247 ? -15.562 6.613 -5.043 1 90.88 247 GLU B O 1
ATOM 3840 N N . HIS B 1 248 ? -14.445 7.891 -3.586 1 92.25 248 HIS B N 1
ATOM 3841 C CA . HIS B 1 248 ? -13.82 6.781 -2.877 1 92.25 248 HIS B CA 1
ATOM 3842 C C . HIS B 1 248 ? -14.062 6.879 -1.374 1 92.25 248 HIS B C 1
ATOM 3844 O O . HIS B 1 248 ? -13.695 7.871 -0.744 1 92.25 248 HIS B O 1
ATOM 3850 N N . LEU B 1 249 ? -14.719 5.902 -0.887 1 89.38 249 LEU B N 1
ATOM 3851 C CA . LEU B 1 249 ? -15.008 5.863 0.542 1 89.38 249 LEU B CA 1
ATOM 3852 C C . LEU B 1 249 ? -14.523 4.559 1.161 1 89.38 249 LEU B C 1
ATOM 3854 O O . LEU B 1 249 ? -14.828 3.477 0.649 1 89.38 249 LEU B O 1
ATOM 3858 N N . ARG B 1 250 ? -13.742 4.688 2.131 1 89.12 250 ARG B N 1
ATOM 3859 C CA . ARG B 1 250 ? -13.242 3.529 2.863 1 89.12 250 ARG B CA 1
ATOM 3860 C C . ARG B 1 250 ? -13.609 3.613 4.34 1 89.12 250 ARG B C 1
ATOM 3862 O O . ARG B 1 250 ? -13.266 4.582 5.02 1 89.12 250 ARG B O 1
ATOM 3869 N N . ILE B 1 251 ? -14.32 2.6 4.68 1 85.88 251 ILE B N 1
ATOM 3870 C CA . ILE B 1 251 ? -14.781 2.576 6.062 1 85.88 251 ILE B CA 1
ATOM 3871 C C . ILE B 1 251 ? -14.32 1.282 6.734 1 85.88 251 ILE B C 1
ATOM 3873 O O . ILE B 1 251 ? -14.461 0.198 6.168 1 85.88 251 ILE B O 1
#

Sequence (502 aa):
MIRLLESCPNLHTFHLCFHPDVNLSEISSALPTSLISLKTNGCPVVCRDLLHVLKRCSNLSTLSFTCTFPMHSRLGSFPNLQTLQIDGAIGANQPIHAEFIGSFPNVRRLEIAAALASRELICSLAAFTQLEKLTLSGAHPYVSDPEHATECVDALSTLPSLASLDVERNDVLAYELVARICDFRALENLNLSFTAVTRDLNALSACGFRSCTLRSLLLRSFSGTHMENKATQTLRHLTAERFPCLEHLRIMIRLLESCPNLHTFHLCFHPDVNLSEISSALPTSLISLKTNGCPVVCRDLLHVLKRCSNLSTLSFTCTFPMHSRLGSFPNLQTLQIDGAIGANQPIHAEFIGSFPNVRRLEIAAALASRELICSLAAFTQLEKLTLSGAHPYVSDPEHATECVDALSTLPSLASLDVERNDVLAYELVARICDFRALENLNLSFTAVTRDLNALSACGFRSCTLRSLLLRSFSGTHMENKATQTLRHLTAERFPCLEHLRI

Radius of gyration: 24.14 Å; Cα contacts (8 Å, |Δi|>4): 1223; chains: 2; bounding box: 61×60×45 Å

=== Feature glossary ===
The record interleaves many kinds of information about one protein. Here is each kind framed as the question it answers.

Q: What known structures does this most resemble?
A: Structural nearest neighbors (via Foldseek easy-search vs the PDB). Reported per hit: target PDB id, E-value, and alignment TM-score. A TM-score above ~0.5 is the conventional threshold for 'same fold'.

Q: Where is each backbone atom in 3D?
A: The mmCIF table is the protein's shape written out atom by atom. For each backbone N, Cα, C, and carbonyl O, it records an (x, y, z) coordinate triple in Å plus the residue type, chain letter, and residue number.

Q: What are the backbone torsion angles?
A: The φ/ψ torsion pair specifies the backbone conformation at each residue. φ rotates about the N–Cα bond, ψ about the Cα–C bond. Steric clashes forbid most of the (φ, ψ) plane — the allowed regions (α-helix basin, β-sheet basin, left-handed helix) are the Ramachandran-allowed regions.

Q: Which residues are buried vs exposed?
A: Solvent-accessible surface area (SASA) is the area in Å² traced out by the centre of a 1.4 Å probe sphere (a water molecule) rolled over the protein's van der Waals surface (Shrake–Rupley / Lee–Richards construction). Buried residues have near-zero SASA; fully exposed residues can exceed 200 Å². The total SASA scales roughly with the number of surface residues.

Q: How confident is the AlphaFold model at each residue?
A: pLDDT is the predicted lDDT-Cα score: AlphaFold's confidence that the local environment of each residue (all inter-atomic distances within 15 Å) is correctly placed. It is a per-residue number between 0 and 100, with higher meaning more reliable.

Q: What does the local fold look like, residue by residue?
A: 3Di is Foldseek's structural alphabet. Each residue is assigned one of twenty discrete states based on how its Cα sits relative to its spatial (not sequential) neighbors. Aligning 3Di strings finds structural homologs roughly as well as full 3D superposition, but orders of magnitude faster.

Q: How big and how compact is the whole molecule?
A: Radius of gyration (Rg) is the root-mean-square distance of Cα atoms from their centroid — a single number for overall size and compactness. A globular domain of N residues has Rg ≈ 2.2·N^0.38 Å; an extended or disordered chain has a much larger Rg. The Cα contact count is the number of residue pairs whose Cα atoms are within 8 Å and are more than four positions apart in sequence — a standard proxy for tertiary packing density. The bounding box is the smallest axis-aligned box enclosing all Cα atoms.

Q: Which residues are in helices, strands, or loops?
A: DSSP 8-state secondary structure assigns each residue one of H (α-helix), G (3₁₀-helix), I (π-helix), E (extended β-strand), B (isolated β-bridge), T (hydrogen-bonded turn), S (bend), or '-' (coil). The assignment is computed from backbone hydrogen-bond geometry via the Kabsch–Sander algorithm.

Q: How mobile is each atom in the crystal?
A: Crystallographic B-factors measure how much each atom's electron density is smeared out, in Å². They rise in mobile loops and surface residues and fall in the buried interior. In AlphaFold models this column is repurposed to hold pLDDT instead.

Q: What if only a Cα trace is available?
A: P-SEA three-state annotation labels each residue as helix, strand, or coil based purely on the geometry of the Cα trace. It serves as a fallback when the full backbone (and thus DSSP) is unavailable.

Q: What family and function is it annotated with?
A: Database cross-references. InterPro integrates a dozen domain/family signature databases into unified entries with residue-range hits. GO terms attach function/process/location labels with evidence codes. CATH codes position the fold in a four-level structural taxonomy. Organism is the NCBI-taxonomy species name.

Q: Are the domains correctly placed relative to each other?
A: Predicted Aligned Error (PAE) is an AlphaFold confidence matrix: entry (i, j) is the expected error in the position of residue j, in ångströms, when the prediction is superimposed on the true structure at residue i. Low PAE within a block of residues means that block is internally rigid and well-predicted; high PAE between two blocks means their relative placement is uncertain even if each block individually is confident.

Q: What do the diagnostic plots show?
A: Three diagnostic plots accompany the record. The Cα contact map visualizes the tertiary structure as a 2D adjacency matrix (8 Å cutoff, sequence-local contacts suppressed). The Ramachandran plot shows the distribution of backbone (φ, ψ) torsions, with points in the α and β basins reflecting secondary structure content. The PAE plot shows AlphaFold's inter-residue confidence as a color matrix.

Q: What is the amino-acid chain?
A: Primary structure: the covalent order of the twenty standard amino acids along the backbone. Two proteins with the same sequence will (almost always) fold to the same structure; two with 30% identity often share a fold but not the details.

Q: What do the rendered images show?
A: The six renders are orthographic views along the three Cartesian axes in both directions. Representation (cartoon, sticks, or surface) and color scheme (sequence-rainbow or by-chain) vary across proteins so the training set covers all the common visualization conventions.